Protein AF-0000000066668785 (afdb_homodimer)

Nearest PDB structures (foldseek):
  3flk-assembly2_C  TM=9.883E-01  e=1.008E-56  Pseudomonas putida
  2g4o-assembly1_A  TM=9.500E-01  e=1.835E-39  Mycobacterium tuberculosis
  1x0l-assembly1_A  TM=8.800E-01  e=9.257E-35  Thermus thermophilus
  5gri-assembly1_A  TM=8.982E-01  e=1.132E-30  Homo sapiens
  5grl-assembly1_A  TM=8.909E-01  e=5.988E-29  Homo sapiens

Foldseek 3Di:
DAEEFEEEEEQAFACSVVQQVLLVLQLCLLCVLQPYHYRYDYDHALYLVNCVVPVARDDPPNQVVQQVGQAYQYEFYDDCVRDNPCRSCVRPVLCCCAVLVLQWKKWWFFQFPLFDFPAPPDDGVLATAIETEGRNFFQPDPPWAWDPPPDPPIDTDGDGDDDLVSLLVSLLVLQVVLCPDPQLEEEEEAACVVVPPVRVVSVVSNVVNVVVRVPHHYYYDYLVVVLVCCRVRSSPHHYYYYYNVSSLVVSCSSNNRSQHLLQMKIKSDDPVSSGHIYIYRSDHSPNVCGPVQQRRNNRSNLSSLVVCVVVVNPVSSVLLVVLLSCLSNVDVQCHGVSRPHPHGSVSSSVSSSVSSNVVSVVVVVVVD/DAEEFEEEEEQAFACSVVQQVLLVLQLCLLCVLQVYHYRYDYDHALYLVNCVVPVARDDPPNQVVQQVGQAYQYEFYDDCVRDNPCRSCVRPVLCCCAVLVLQWKKWWFFQFPLFDFPAPPDDGVLATAIETEGRNFFQPDPPWAWDPPPDPPIDTDGDGDDDLVSLLVSLLVLQVVLCPDPQLEEEEEAACVVVPPVRVVSVVSNVVNVVVRVPHHYYYDYLVVVLVCLRVRSSPHHYYYYYNVSSLVVSCSSNNRSQHLLQMKIKSDDPVSSGHIYIYRSDHSPNVCGPVQQRRNNRSNLSSLVVCVVVVNPVSSVLLVVLLSCLSNVDVQCHGVSRPHPHGSVSSSVSSSVSSNVVSVVVVVVVD

InterPro domains:
  IPR011829 Tartrate dehydrogenase [TIGR02089] (4-355)
  IPR019818 Isocitrate/isopropylmalate dehydrogenase, conserved site [PS00470] (244-263)
  IPR024084 Isopropylmalate dehydrogenase-like domain [PF00180] (7-350)
  IPR024084 Isopropylmalate dehydrogenase-like domain [SM01329] (6-352)
  IPR050501 Isocitrate and isopropylmalate dehydrogenases [PTHR43275] (3-357)

Sequence (736 aa):
MGATHRIAVIPGDGIGKEVVPQGIRVLSAAAAAFDFTLDITEFDFASADYYTATGKMLPDGWFDQLSVFDALFFGAVGWPEVVPDHISLWGSLLQFRRHFDQYVSLRPVRLLPGISSPLAGRRPGDVDFYVVRENTEGEYSSVGGKIFEGTDRETVLQETVMTRTGVDRILKYAFELAQRRPKRHLTSATKSNGISISMPYWDERVADMAGSYPDVAVDKYHIDILTANFVLHPDWFDVVVASNLFGDILSDLGPACTGTIGIAPSGNINPERRFPSLFEPVHGSAPDIAGLGIANPIGQIWSGAMMLEHLGEDAAAAAVLAAVEAALVQDRSAMTPDMGGSGTTESFGALVCAQLEAATSMTAARRAMGATHRIAVIPGDGIGKEVVPQGIRVLSAAAAAFDFTLDITEFDFASADYYTATGKMLPDGWFDQLSVFDALFFGAVGWPEVVPDHISLWGSLLQFRRHFDQYVSLRPVRLLPGISSPLAGRRPGDVDFYVVRENTEGEYSSVGGKIFEGTDRETVLQETVMTRTGVDRILKYAFELAQRRPKRHLTSATKSNGISISMPYWDERVADMAGSYPDVAVDKYHIDILTANFVLHPDWFDVVVASNLFGDILSDLGPACTGTIGIAPSGNINPERRFPSLFEPVHGSAPDIAGLGIANPIGQIWSGAMMLEHLGEDAAAAAVLAAVEAALVQDRSAMTPDMGGSGTTESFGALVCAQLEAATSMTAARRA

Structure (mmCIF, N/CA/C/O backbone):
data_AF-0000000066668785-model_v1
#
loop_
_entity.id
_entity.type
_entity.pdbx_description
1 polymer 'D-malate dehydrogenase (decarboxylating)'
#
loop_
_atom_site.group_PDB
_atom_site.id
_atom_site.type_symbol
_atom_site.label_atom_id
_atom_site.label_alt_id
_atom_site.label_comp_id
_atom_site.label_asym_id
_atom_site.label_entity_id
_atom_site.label_seq_id
_atom_site.pdbx_PDB_ins_code
_atom_site.Cartn_x
_atom_site.Cartn_y
_atom_site.Cartn_z
_atom_site.occupancy
_atom_site.B_iso_or_equiv
_atom_site.auth_seq_id
_atom_site.auth_comp_id
_atom_site.auth_asym_id
_atom_site.auth_atom_id
_atom_site.pdbx_PDB_model_num
ATOM 1 N N . MET A 1 1 ? 1.927 41.344 24.578 1 62 1 MET A N 1
ATOM 2 C CA . MET A 1 1 ? 0.772 40.625 24.031 1 62 1 MET A CA 1
ATOM 3 C C . MET A 1 1 ? 1.207 39.594 23 1 62 1 MET A C 1
ATOM 5 O O . MET A 1 1 ? 2.012 39.906 22.109 1 62 1 MET A O 1
ATOM 9 N N . GLY A 1 2 ? 0.867 38.25 23.281 1 80.31 2 GLY A N 1
ATOM 10 C CA . GLY A 1 2 ? 1.446 37.188 22.453 1 80.31 2 GLY A CA 1
ATOM 11 C C . GLY A 1 2 ? 1.04 37.281 21 1 80.31 2 GLY A C 1
ATOM 12 O O . GLY A 1 2 ? 0.29 38.188 20.609 1 80.31 2 GLY A O 1
ATOM 13 N N . ALA A 1 3 ? 1.543 36.656 20.062 1 92.19 3 ALA A N 1
ATOM 14 C CA . ALA A 1 3 ? 1.305 36.656 18.625 1 92.19 3 ALA A CA 1
ATOM 15 C C . ALA A 1 3 ? -0.156 36.344 18.297 1 92.19 3 ALA A C 1
ATOM 17 O O . ALA A 1 3 ? -0.839 35.688 19.078 1 92.19 3 ALA A O 1
ATOM 18 N N . THR A 1 4 ? -0.692 37.031 17.312 1 97.62 4 THR A N 1
ATOM 19 C CA . THR A 1 4 ? -2.002 36.688 16.781 1 97.62 4 THR A CA 1
ATOM 20 C C . THR A 1 4 ? -1.861 35.906 15.477 1 97.62 4 THR A C 1
ATOM 22 O O . THR A 1 4 ? -1.185 36.344 14.547 1 97.62 4 THR A O 1
ATOM 25 N N . HIS A 1 5 ? -2.416 34.75 15.375 1 98.5 5 HIS A N 1
ATOM 26 C CA . HIS A 1 5 ? -2.404 33.906 14.188 1 98.5 5 HIS A CA 1
ATOM 27 C C . HIS A 1 5 ? -3.781 33.844 13.539 1 98.5 5 HIS A C 1
ATOM 29 O O . HIS A 1 5 ? -4.766 33.5 14.188 1 98.5 5 HIS A O 1
ATOM 35 N N . ARG A 1 6 ? -3.916 34.219 12.281 1 98.75 6 ARG A N 1
ATOM 36 C CA . ARG A 1 6 ? -5.164 34.125 11.531 1 98.75 6 ARG A CA 1
ATOM 37 C C . ARG A 1 6 ? -5.355 32.75 10.945 1 98.75 6 ARG A C 1
ATOM 39 O O . ARG A 1 6 ? -4.574 32.312 10.094 1 98.75 6 ARG A O 1
ATOM 46 N N . ILE A 1 7 ? -6.398 32.031 11.352 1 98.81 7 ILE A N 1
ATOM 47 C CA . ILE A 1 7 ? -6.613 30.656 10.953 1 98.81 7 ILE A CA 1
ATOM 48 C C . ILE A 1 7 ? -7.914 30.547 10.164 1 98.81 7 ILE A C 1
ATOM 50 O O . ILE A 1 7 ? -8.984 30.922 10.648 1 98.81 7 ILE A O 1
ATOM 54 N N . ALA A 1 8 ? -7.844 30.047 8.938 1 98.94 8 ALA A N 1
ATOM 55 C CA . ALA A 1 8 ? -9.031 29.656 8.188 1 98.94 8 ALA A CA 1
ATOM 56 C C . ALA A 1 8 ? -9.469 28.25 8.547 1 98.94 8 ALA A C 1
ATOM 58 O O . ALA A 1 8 ? -8.68 27.297 8.438 1 98.94 8 ALA A O 1
ATOM 59 N N . VAL A 1 9 ? -10.68 28.094 8.969 1 98.94 9 VAL A N 1
ATOM 60 C CA . VAL A 1 9 ? -11.203 26.797 9.375 1 98.94 9 VAL A CA 1
ATOM 61 C C . VAL A 1 9 ? -12.25 26.312 8.375 1 98.94 9 VAL A C 1
ATOM 63 O O . VAL A 1 9 ? -13.188 27.047 8.055 1 98.94 9 VAL A O 1
ATOM 66 N N . ILE A 1 10 ? -12.07 25.094 7.863 1 98.88 10 ILE A N 1
ATOM 67 C CA . ILE A 1 10 ? -12.992 24.484 6.918 1 98.88 10 ILE A CA 1
ATOM 68 C C . ILE A 1 10 ? -13.359 23.078 7.387 1 98.88 10 ILE A C 1
ATOM 70 O O . ILE A 1 10 ? -12.664 22.109 7.062 1 98.88 10 ILE A O 1
ATOM 74 N N . PRO A 1 11 ? -14.469 22.922 7.992 1 98.62 11 PRO A N 1
ATOM 75 C CA . PRO A 1 11 ? -14.836 21.609 8.516 1 98.62 11 PRO A CA 1
ATOM 76 C C . PRO A 1 11 ? -15.086 20.578 7.41 1 98.62 11 PRO A C 1
ATOM 78 O O . PRO A 1 11 ? -14.773 19.391 7.582 1 98.62 11 PRO A O 1
ATOM 81 N N . GLY A 1 12 ? -15.695 21.031 6.289 1 98.25 12 GLY A N 1
ATOM 82 C CA . GLY A 1 12 ? -15.93 20.172 5.141 1 98.25 12 GLY A CA 1
ATOM 83 C C . GLY A 1 12 ? -17.109 19.219 5.332 1 98.25 12 GLY A C 1
ATOM 84 O O . GLY A 1 12 ? -18.203 19.656 5.676 1 98.25 12 GLY A O 1
ATOM 85 N N . ASP A 1 13 ? -16.891 17.953 5.164 1 98.5 13 ASP A N 1
ATOM 86 C CA . ASP A 1 13 ? -17.969 16.969 5.09 1 98.5 13 ASP A CA 1
ATOM 87 C C . ASP A 1 13 ? -17.859 15.961 6.227 1 98.5 13 ASP A C 1
ATOM 89 O O . ASP A 1 13 ? -16.781 15.773 6.801 1 98.5 13 ASP A O 1
ATOM 93 N N . GLY A 1 14 ? -18.969 15.305 6.527 1 98.06 14 GLY A N 1
ATOM 94 C CA . GLY A 1 14 ? -19 14.133 7.391 1 98.06 14 GLY A CA 1
ATOM 95 C C . GLY A 1 14 ? -18.484 14.406 8.789 1 98.06 14 GLY A C 1
ATOM 96 O O . GLY A 1 14 ? -18.938 15.359 9.445 1 98.06 14 GLY A O 1
ATOM 97 N N . ILE A 1 15 ? -17.562 13.602 9.195 1 98.56 15 ILE A N 1
ATOM 98 C CA . ILE A 1 15 ? -17.094 13.688 10.57 1 98.56 15 ILE A CA 1
ATOM 99 C C . ILE A 1 15 ? -16.203 14.914 10.734 1 98.56 15 ILE A C 1
ATOM 101 O O . ILE A 1 15 ? -15.875 15.305 11.859 1 98.56 15 ILE A O 1
ATOM 105 N N . GLY A 1 16 ? -15.805 15.516 9.602 1 98.62 16 GLY A N 1
ATOM 106 C CA . GLY A 1 16 ? -15.117 16.797 9.727 1 98.62 16 GLY A CA 1
ATOM 107 C C . GLY A 1 16 ? -15.883 17.797 10.555 1 98.62 16 GLY A C 1
ATOM 108 O O . GLY A 1 16 ? -15.289 18.578 11.305 1 98.62 16 GLY A O 1
ATOM 109 N N . LYS A 1 17 ? -17.156 17.781 10.461 1 98.38 17 LYS A N 1
ATOM 110 C CA . LYS A 1 17 ? -18.031 18.703 11.188 1 98.38 17 LYS A CA 1
ATOM 111 C C . LYS A 1 17 ? -18.094 18.344 12.672 1 98.38 17 LYS A C 1
ATOM 113 O O . LYS A 1 17 ? -18.547 19.141 13.492 1 98.38 17 LYS A O 1
ATOM 118 N N . GLU A 1 18 ? -17.594 17.203 12.977 1 98.75 18 GLU A N 1
ATOM 119 C CA . GLU A 1 18 ? -17.609 16.734 14.367 1 98.75 18 GLU A CA 1
ATOM 120 C C . GLU A 1 18 ? -16.25 16.891 15.016 1 98.75 18 GLU A C 1
ATOM 122 O O . GLU A 1 18 ? -16.156 17.297 16.172 1 98.75 18 GLU A O 1
ATOM 127 N N . VAL A 1 19 ? -15.164 16.672 14.289 1 98.81 19 VAL A N 1
ATOM 128 C CA . VAL A 1 19 ? -13.836 16.625 14.898 1 98.81 19 VAL A CA 1
ATOM 129 C C . VAL A 1 19 ? -13.219 18.016 14.898 1 98.81 19 VAL A C 1
ATOM 131 O O . VAL A 1 19 ? -12.445 18.359 15.797 1 98.81 19 VAL A O 1
ATOM 134 N N . VAL A 1 20 ? -13.562 18.875 13.922 1 98.88 20 VAL A N 1
ATOM 135 C CA . VAL A 1 20 ? -12.969 20.203 13.82 1 98.88 20 VAL A CA 1
ATOM 136 C C . VAL A 1 20 ? -13.305 21.016 15.062 1 98.88 20 VAL A C 1
ATOM 138 O O . VAL A 1 20 ? -12.422 21.641 15.664 1 98.88 20 VAL A O 1
ATOM 141 N N . PRO A 1 21 ? -14.578 21 15.562 1 98.75 21 PRO A N 1
ATOM 142 C CA . PRO A 1 21 ? -14.883 21.75 16.781 1 98.75 21 PRO A CA 1
ATOM 143 C C . PRO A 1 21 ? -14.055 21.297 17.969 1 98.75 21 PRO A C 1
ATOM 145 O O . PRO A 1 21 ? -13.688 22.109 18.828 1 98.75 21 PRO A O 1
ATOM 148 N N . GLN A 1 22 ? -13.766 20 18.062 1 98.75 22 GLN A N 1
ATOM 149 C CA . GLN A 1 22 ? -12.93 19.5 19.141 1 98.75 22 GLN A CA 1
ATOM 150 C C . GLN A 1 22 ? -11.492 19.984 19 1 98.75 22 GLN A C 1
ATOM 152 O O . GLN A 1 22 ? -10.836 20.312 19.984 1 98.75 22 GLN A O 1
ATOM 157 N N . GLY A 1 23 ? -11 19.969 17.75 1 98.81 23 GLY A N 1
ATOM 158 C CA . GLY A 1 23 ? -9.695 20.562 17.5 1 98.81 23 GLY A CA 1
ATOM 159 C C . GLY A 1 23 ? -9.602 22.016 17.906 1 98.81 23 GLY A C 1
ATOM 160 O O . GLY A 1 23 ? -8.633 22.422 18.547 1 98.81 23 GLY A O 1
ATOM 161 N N . ILE A 1 24 ? -10.609 22.797 17.578 1 98.75 24 ILE A N 1
ATOM 162 C CA . ILE A 1 24 ? -10.648 24.234 17.891 1 98.75 24 ILE A CA 1
ATOM 163 C C . ILE A 1 24 ? -10.711 24.438 19.406 1 98.75 24 ILE A C 1
ATOM 165 O O . ILE A 1 24 ? -10.062 25.328 19.938 1 98.75 24 ILE A O 1
ATOM 169 N N . ARG A 1 25 ? -11.516 23.594 20.078 1 98.31 25 ARG A N 1
ATOM 170 C CA . ARG A 1 25 ? -11.633 23.656 21.531 1 98.31 25 ARG A CA 1
ATOM 171 C C . ARG A 1 25 ? -10.266 23.531 22.188 1 98.31 25 ARG A C 1
ATOM 173 O O . ARG A 1 25 ? -9.898 24.344 23.047 1 98.31 25 ARG A O 1
ATOM 180 N N . VAL A 1 26 ? -9.547 22.547 21.797 1 98.69 26 VAL A N 1
ATOM 181 C CA . VAL A 1 26 ? -8.234 22.281 22.375 1 98.69 26 VAL A CA 1
ATOM 182 C C . VAL A 1 26 ? -7.258 23.375 22 1 98.69 26 VAL A C 1
ATOM 184 O O . VAL A 1 26 ? -6.457 23.828 22.828 1 98.69 26 VAL A O 1
ATOM 187 N N . LEU A 1 27 ? -7.293 23.828 20.719 1 98.62 27 LEU A N 1
ATOM 188 C CA . LEU A 1 27 ? -6.422 24.906 20.25 1 98.62 27 LEU A CA 1
ATOM 189 C C . LEU A 1 27 ? -6.676 26.188 21.016 1 98.62 27 LEU A C 1
ATOM 191 O O . LEU A 1 27 ? -5.734 26.922 21.328 1 98.62 27 LEU A O 1
ATOM 195 N N . SER A 1 28 ? -7.926 26.469 21.281 1 97.94 28 SER A N 1
ATOM 196 C CA . SER A 1 28 ? -8.281 27.672 22.031 1 97.94 28 SER A CA 1
ATOM 197 C C . SER A 1 28 ? -7.758 27.594 23.469 1 97.94 28 SER A C 1
ATOM 199 O O . SER A 1 28 ? -7.262 28.594 24 1 97.94 28 SER A O 1
ATOM 201 N N . ALA A 1 29 ? -7.898 26.438 24.047 1 97.94 29 ALA A N 1
ATOM 202 C CA . ALA A 1 29 ? -7.348 26.25 25.391 1 97.94 29 ALA A CA 1
ATOM 203 C C . ALA A 1 29 ? -5.836 26.453 25.406 1 97.94 29 ALA A C 1
ATOM 205 O O . ALA A 1 29 ? -5.289 27.047 26.328 1 97.94 29 ALA A O 1
ATOM 206 N N . ALA A 1 30 ? -5.184 25.938 24.391 1 98.31 30 ALA A N 1
ATOM 207 C CA . ALA A 1 30 ? -3.74 26.109 24.266 1 98.31 30 ALA A CA 1
ATOM 208 C C . ALA A 1 30 ? -3.373 27.578 24.109 1 98.31 30 ALA A C 1
ATOM 210 O O . ALA A 1 30 ? -2.406 28.062 24.719 1 98.31 30 ALA A O 1
ATOM 211 N N . ALA A 1 31 ? -4.121 28.297 23.266 1 97.88 31 ALA A N 1
ATOM 212 C CA . ALA A 1 31 ? -3.863 29.719 23.047 1 97.88 31 ALA A CA 1
ATOM 213 C C . ALA A 1 31 ? -3.969 30.5 24.344 1 97.88 31 ALA A C 1
ATOM 215 O O . ALA A 1 31 ? -3.152 31.391 24.609 1 97.88 31 ALA A O 1
ATOM 216 N N . ALA A 1 32 ? -4.934 30.188 25.141 1 95.75 32 ALA A N 1
ATOM 217 C CA . ALA A 1 32 ? -5.141 30.859 26.422 1 95.75 32 ALA A CA 1
ATOM 218 C C . ALA A 1 32 ? -3.992 30.578 27.391 1 95.75 32 ALA A C 1
ATOM 220 O O . ALA A 1 32 ? -3.537 31.469 28.094 1 95.75 32 ALA A O 1
ATOM 221 N N . ALA A 1 33 ? -3.525 29.406 27.359 1 96.25 33 ALA A N 1
ATOM 222 C CA . ALA A 1 33 ? -2.518 28.969 28.328 1 96.25 33 ALA A CA 1
ATOM 223 C C . ALA A 1 33 ? -1.14 29.516 27.969 1 96.25 33 ALA A C 1
ATOM 225 O O . ALA A 1 33 ? -0.321 29.781 28.844 1 96.25 33 ALA A O 1
ATOM 226 N N . PHE A 1 34 ? -0.887 29.703 26.75 1 96.31 34 PHE A N 1
ATOM 227 C CA . PHE A 1 34 ? 0.463 30.047 26.328 1 96.31 34 PHE A CA 1
ATOM 228 C C . PHE A 1 34 ? 0.503 31.469 25.766 1 96.31 34 PHE A C 1
ATOM 230 O O . PHE A 1 34 ? 1.5 31.891 25.172 1 96.31 34 PHE A O 1
ATOM 237 N N . ASP A 1 35 ? -0.411 32.219 25.938 1 92.06 35 ASP A N 1
ATOM 238 C CA . ASP A 1 35 ? -0.501 33.656 25.719 1 92.06 35 ASP A CA 1
ATOM 239 C C . ASP A 1 35 ? -0.312 34.031 24.25 1 92.06 35 ASP A C 1
ATOM 241 O O . ASP A 1 35 ? 0.543 34.844 23.906 1 92.06 35 ASP A O 1
ATOM 245 N N . PHE A 1 36 ? -0.996 33.438 23.297 1 97 36 PHE A N 1
ATOM 246 C CA . PHE A 1 36 ? -1.188 33.844 21.922 1 97 36 PHE A CA 1
ATOM 247 C C . PHE A 1 36 ? -2.664 33.812 21.547 1 97 36 PHE A C 1
ATOM 249 O O . PHE A 1 36 ? -3.5 33.375 22.328 1 97 36 PHE A O 1
ATOM 256 N N . THR A 1 37 ? -2.982 34.438 20.469 1 97.62 37 THR A N 1
ATOM 257 C CA . THR A 1 37 ? -4.375 34.531 20.062 1 97.62 37 THR A CA 1
ATOM 258 C C . THR A 1 37 ? -4.598 33.844 18.719 1 97.62 37 THR A C 1
ATOM 260 O O . THR A 1 37 ? -3.768 33.969 17.812 1 97.62 37 THR A O 1
ATOM 263 N N . LEU A 1 38 ? -5.641 33.094 18.594 1 98.25 38 LEU A N 1
ATOM 264 C CA . LEU A 1 38 ? -6.109 32.531 17.328 1 98.25 38 LEU A CA 1
ATOM 265 C C . LEU A 1 38 ? -7.305 33.312 16.797 1 98.25 38 LEU A C 1
ATOM 267 O O . LEU A 1 38 ? -8.359 33.344 17.438 1 98.25 38 LEU A O 1
ATOM 271 N N . ASP A 1 39 ? -7.098 34 15.766 1 98.56 39 ASP A N 1
ATOM 272 C CA . ASP A 1 39 ? -8.18 34.656 15.039 1 98.56 39 ASP A CA 1
ATOM 273 C C . ASP A 1 39 ? -8.789 33.719 13.992 1 98.56 39 ASP A C 1
ATOM 275 O O . ASP A 1 39 ? -8.281 33.625 12.867 1 98.56 39 ASP A O 1
ATOM 279 N N . ILE A 1 40 ? -9.914 33.125 14.32 1 98.56 40 ILE A N 1
ATOM 280 C CA . ILE A 1 40 ? -10.469 32.031 13.555 1 98.56 40 ILE A CA 1
ATOM 281 C C . ILE A 1 40 ? -11.594 32.531 12.656 1 98.56 40 ILE A C 1
ATOM 283 O O . ILE A 1 40 ? -12.484 33.281 13.109 1 98.56 40 ILE A O 1
ATOM 287 N N . THR A 1 41 ? -11.531 32.219 11.422 1 98.75 41 THR A N 1
ATOM 288 C CA . THR A 1 41 ? -12.617 32.438 10.477 1 98.75 41 THR A CA 1
ATOM 289 C C . THR A 1 41 ? -13.062 31.094 9.859 1 98.75 41 THR A C 1
ATOM 291 O O . THR A 1 41 ? -12.242 30.359 9.297 1 98.75 41 THR A O 1
ATOM 294 N N . GLU A 1 42 ? -14.305 30.812 9.953 1 98.62 42 GLU A N 1
ATOM 295 C CA . GLU A 1 42 ? -14.828 29.562 9.414 1 98.62 42 GLU A CA 1
ATOM 296 C C . GLU A 1 42 ? -15.414 29.766 8.016 1 98.62 42 GLU A C 1
ATOM 298 O O . GLU A 1 42 ? -16.078 30.766 7.75 1 98.62 42 GLU A O 1
ATOM 303 N N . PHE A 1 43 ? -15.172 28.828 7.16 1 98.69 43 PHE A N 1
ATOM 304 C CA . PHE A 1 43 ? -15.703 28.812 5.801 1 98.69 43 PHE A CA 1
ATOM 305 C C . PHE A 1 43 ? -16.531 27.562 5.562 1 98.69 43 PHE A C 1
ATOM 307 O O . PHE A 1 43 ? -16.281 26.516 6.16 1 98.69 43 PHE A O 1
ATOM 314 N N . ASP A 1 44 ? -17.5 27.609 4.625 1 97.56 44 ASP A N 1
ATOM 315 C CA . ASP A 1 44 ? -18.453 26.516 4.434 1 97.56 44 ASP A CA 1
ATOM 316 C C . ASP A 1 44 ? -18.281 25.875 3.055 1 97.56 44 ASP A C 1
ATOM 318 O O . ASP A 1 44 ? -19.078 25.016 2.662 1 97.56 44 ASP A O 1
ATOM 322 N N . PHE A 1 45 ? -17.281 26.344 2.328 1 98.25 45 PHE A N 1
ATOM 323 C CA . PHE A 1 45 ? -17.062 25.719 1.031 1 98.25 45 PHE A CA 1
ATOM 324 C C . PHE A 1 45 ? -16.172 24.484 1.173 1 98.25 45 PHE A C 1
ATOM 326 O O . PHE A 1 45 ? -15.969 24 2.283 1 98.25 45 PHE A O 1
ATOM 333 N N . ALA A 1 46 ? -15.75 23.812 0.04 1 98.19 46 ALA A N 1
ATOM 334 C CA . ALA A 1 46 ? -15.039 22.531 0.031 1 98.19 46 ALA A CA 1
ATOM 335 C C . ALA A 1 46 ? -15.859 21.438 0.721 1 98.19 46 ALA A C 1
ATOM 337 O O . ALA A 1 46 ? -15.359 20.734 1.595 1 98.19 46 ALA A O 1
ATOM 338 N N . SER A 1 47 ? -17.125 21.391 0.331 1 98.38 47 SER A N 1
ATOM 339 C CA . SER A 1 47 ? -18.078 20.453 0.928 1 98.38 47 SER A CA 1
ATOM 340 C C . SER A 1 47 ? -19.172 20.078 -0.06 1 98.38 47 SER A C 1
ATOM 342 O O . SER A 1 47 ? -19.406 20.781 -1.041 1 98.38 47 SER A O 1
ATOM 344 N N . ALA A 1 48 ? -19.781 18.984 0.205 1 98 48 ALA A N 1
ATOM 345 C CA . ALA A 1 48 ? -20.906 18.531 -0.616 1 98 48 ALA A CA 1
ATOM 346 C C . ALA A 1 48 ? -22.047 19.531 -0.581 1 98 48 ALA A C 1
ATOM 348 O O . ALA A 1 48 ? -22.734 19.75 -1.588 1 98 48 ALA A O 1
ATOM 349 N N . ASP A 1 49 ? -22.297 20.109 0.592 1 97.81 49 ASP A N 1
ATOM 350 C CA . ASP A 1 49 ? -23.359 21.109 0.721 1 97.81 49 ASP A CA 1
ATOM 351 C C . ASP A 1 49 ? -23.094 22.297 -0.197 1 97.81 49 ASP A C 1
ATOM 353 O O . ASP A 1 49 ? -24.016 22.766 -0.888 1 97.81 49 ASP A O 1
ATOM 357 N N . TYR A 1 50 ? -21.906 22.828 -0.163 1 98.5 50 TYR A N 1
ATOM 358 C CA . TYR A 1 50 ? -21.562 23.953 -1.011 1 98.5 50 TYR A CA 1
ATOM 359 C C . TYR A 1 50 ? -21.688 23.594 -2.486 1 98.5 50 TYR A C 1
ATOM 361 O O . TYR A 1 50 ? -22.203 24.391 -3.283 1 98.5 50 TYR A O 1
ATOM 369 N N . TYR A 1 51 ? -21.156 22.438 -2.859 1 98.44 51 TYR A N 1
ATOM 370 C CA . TYR A 1 51 ? -21.266 21.953 -4.23 1 98.44 51 TYR A CA 1
ATOM 371 C C . TYR A 1 51 ? -22.734 21.859 -4.664 1 98.44 51 TYR A C 1
ATOM 373 O O . TYR A 1 51 ? -23.078 22.234 -5.785 1 98.44 51 TYR A O 1
ATOM 381 N N . THR A 1 52 ? -23.562 21.25 -3.814 1 98.25 52 THR A N 1
ATOM 382 C CA . THR A 1 52 ? -24.969 21.094 -4.113 1 98.25 52 THR A CA 1
ATOM 383 C C . THR A 1 52 ? -25.609 22.469 -4.367 1 98.25 52 THR A C 1
ATOM 385 O O . THR A 1 52 ? -26.438 22.609 -5.27 1 98.25 52 THR A O 1
ATOM 388 N N . ALA A 1 53 ? -25.219 23.391 -3.645 1 98.31 53 ALA A N 1
ATOM 389 C CA . ALA A 1 53 ? -25.828 24.719 -3.715 1 98.31 53 ALA A CA 1
ATOM 390 C C . ALA A 1 53 ? -25.297 25.5 -4.914 1 98.31 53 ALA A C 1
ATOM 392 O O . ALA A 1 53 ? -26.016 26.312 -5.504 1 98.31 53 ALA A O 1
ATOM 393 N N . THR A 1 54 ? -24.047 25.312 -5.344 1 98.19 54 THR A N 1
ATOM 394 C CA . THR A 1 54 ? -23.422 26.266 -6.254 1 98.19 54 THR A CA 1
ATOM 395 C C . THR A 1 54 ? -22.922 25.562 -7.512 1 98.19 54 THR A C 1
ATOM 397 O O . THR A 1 54 ? -22.609 26.219 -8.516 1 98.19 54 THR A O 1
ATOM 400 N N . GLY A 1 55 ? -22.734 24.219 -7.422 1 97.5 55 GLY A N 1
ATOM 401 C CA . GLY A 1 55 ? -22.188 23.453 -8.531 1 97.5 55 GLY A CA 1
ATOM 402 C C . GLY A 1 55 ? -20.672 23.391 -8.531 1 97.5 55 GLY A C 1
ATOM 403 O O . GLY A 1 55 ? -20.078 22.766 -9.406 1 97.5 55 GLY A O 1
ATOM 404 N N . LYS A 1 56 ? -20.078 24.078 -7.496 1 98 56 LYS A N 1
ATOM 405 C CA . LYS A 1 56 ? -18.625 24.078 -7.348 1 98 56 LYS A CA 1
ATOM 406 C C . LYS A 1 56 ? -18.219 23.734 -5.918 1 98 56 LYS A C 1
ATOM 408 O O . LYS A 1 56 ? -19 23.906 -4.984 1 98 56 LYS A O 1
ATOM 413 N N . MET A 1 57 ? -16.953 23.281 -5.805 1 98.44 57 MET A N 1
ATOM 414 C CA . MET A 1 57 ? -16.469 22.969 -4.465 1 98.44 57 MET A CA 1
ATOM 415 C C . MET A 1 57 ? -15.945 24.219 -3.773 1 98.44 57 MET A C 1
ATOM 417 O O . MET A 1 57 ? -15.859 24.266 -2.545 1 98.44 57 MET A O 1
ATOM 421 N N . LEU A 1 58 ? -15.5 25.141 -4.598 1 98.75 58 LEU A N 1
ATOM 422 C CA . LEU A 1 58 ? -14.891 26.359 -4.07 1 98.75 58 LEU A CA 1
ATOM 423 C C . LEU A 1 58 ? -15.477 27.594 -4.746 1 98.75 58 LEU A C 1
ATOM 425 O O . LEU A 1 58 ? -15.836 27.547 -5.926 1 98.75 58 LEU A O 1
ATOM 429 N N . PRO A 1 59 ? -15.594 28.672 -4.039 1 98.5 59 PRO A N 1
ATOM 430 C CA . PRO A 1 59 ? -16.031 29.922 -4.68 1 98.5 59 PRO A CA 1
ATOM 431 C C . PRO A 1 59 ? -14.961 30.516 -5.59 1 98.5 59 PRO A C 1
ATOM 433 O O . PRO A 1 59 ? -13.781 30.188 -5.465 1 98.5 59 PRO A O 1
ATOM 436 N N . ASP A 1 60 ? -15.461 31.391 -6.41 1 97.38 60 ASP A N 1
ATOM 437 C CA . ASP A 1 60 ? -14.492 32.188 -7.164 1 97.38 60 ASP A CA 1
ATOM 438 C C . ASP A 1 60 ? -13.641 33.062 -6.234 1 97.38 60 ASP A C 1
ATOM 440 O O . ASP A 1 60 ? -14.133 33.594 -5.242 1 97.38 60 ASP A O 1
ATOM 444 N N . GLY A 1 61 ? -12.391 33.125 -6.383 1 98 61 GLY A N 1
ATOM 445 C CA . GLY A 1 61 ? -11.492 33.969 -5.605 1 98 61 GLY A CA 1
ATOM 446 C C . GLY A 1 61 ? -11.031 33.312 -4.32 1 98 61 GLY A C 1
ATOM 447 O O . GLY A 1 61 ? -10.406 33.969 -3.477 1 98 61 GLY A O 1
ATOM 448 N N . TRP A 1 62 ? -11.406 32.062 -4.168 1 98.62 62 TRP A N 1
ATOM 449 C CA . TRP A 1 62 ? -11.055 31.344 -2.947 1 98.62 62 TRP A CA 1
ATOM 450 C C . TRP A 1 62 ? -9.578 31.5 -2.627 1 98.62 62 TRP A C 1
ATOM 452 O O . TRP A 1 62 ? -9.195 31.578 -1.456 1 98.62 62 TRP A O 1
ATOM 462 N N . PHE A 1 63 ? -8.75 31.562 -3.652 1 98.56 63 PHE A N 1
ATOM 463 C CA . PHE A 1 63 ? -7.305 31.641 -3.467 1 98.56 63 PHE A CA 1
ATOM 464 C C . PHE A 1 63 ? -6.922 32.906 -2.73 1 98.56 63 PHE A C 1
ATOM 466 O O . PHE A 1 63 ? -6.188 32.875 -1.741 1 98.56 63 PHE A O 1
ATOM 473 N N . ASP A 1 64 ? -7.41 34 -3.195 1 98.31 64 ASP A N 1
ATOM 474 C CA . ASP A 1 64 ? -7.125 35.312 -2.568 1 98.31 64 ASP A CA 1
ATOM 475 C C . ASP A 1 64 ? -7.711 35.375 -1.159 1 98.31 64 ASP A C 1
ATOM 477 O O . ASP A 1 64 ? -7.098 35.938 -0.251 1 98.31 64 ASP A O 1
ATOM 481 N N . GLN A 1 65 ? -8.867 34.812 -1.072 1 98.38 65 GLN A N 1
ATOM 482 C CA . GLN A 1 65 ? -9.562 34.812 0.211 1 98.38 65 GLN A CA 1
ATOM 483 C C . GLN A 1 65 ? -8.758 34.062 1.272 1 98.38 65 GLN A C 1
ATOM 485 O O . GLN A 1 65 ? -8.664 34.531 2.418 1 98.38 65 GLN A O 1
ATOM 490 N N . LEU A 1 66 ? -8.203 32.938 0.905 1 98.75 66 LEU A N 1
ATOM 491 C CA . LEU A 1 66 ? -7.543 32.094 1.88 1 98.75 66 LEU A CA 1
ATOM 492 C C . LEU A 1 66 ? -6.066 32.438 2.008 1 98.75 66 LEU A C 1
ATOM 494 O O . LEU A 1 66 ? -5.426 32.125 3.01 1 98.75 66 LEU A O 1
ATOM 498 N N . SER A 1 67 ? -5.492 33.156 1.019 1 98.44 67 SER A N 1
ATOM 499 C CA . SER A 1 67 ? -4.059 33.438 0.97 1 98.44 67 SER A CA 1
ATOM 500 C C . SER A 1 67 ? -3.639 34.375 2.092 1 98.44 67 SER A C 1
ATOM 502 O O . SER A 1 67 ? -2.451 34.469 2.404 1 98.44 67 SER A O 1
ATOM 504 N N . VAL A 1 68 ? -4.566 35.062 2.727 1 98.19 68 VAL A N 1
ATOM 505 C CA . VAL A 1 68 ? -4.238 36.094 3.713 1 98.19 68 VAL A CA 1
ATOM 506 C C . VAL A 1 68 ? -4.141 35.469 5.102 1 98.19 68 VAL A C 1
ATOM 508 O O . VAL A 1 68 ? -3.762 36.125 6.066 1 98.19 68 VAL A O 1
ATOM 511 N N . PHE A 1 69 ? -4.434 34.156 5.227 1 98.75 69 PHE A N 1
ATOM 512 C CA . PHE A 1 69 ? -4.387 33.5 6.52 1 98.75 69 PHE A CA 1
ATOM 513 C C . PHE A 1 69 ? -3.008 32.906 6.773 1 98.75 69 PHE A C 1
ATOM 515 O O . PHE A 1 69 ? -2.236 32.688 5.836 1 98.75 69 PHE A O 1
ATOM 522 N N . ASP A 1 70 ? -2.703 32.656 8.039 1 98.62 70 ASP A N 1
ATOM 523 C CA . ASP A 1 70 ? -1.422 32.094 8.422 1 98.62 70 ASP A CA 1
ATOM 524 C C . ASP A 1 70 ? -1.436 30.562 8.25 1 98.62 70 ASP A C 1
ATOM 526 O O . ASP A 1 70 ? -0.392 29.953 8.008 1 98.62 70 ASP A O 1
ATOM 530 N N . ALA A 1 71 ? -2.617 29.953 8.375 1 98.81 71 ALA A N 1
ATOM 531 C CA . ALA A 1 71 ? -2.773 28.516 8.203 1 98.81 71 ALA A CA 1
ATOM 532 C C . ALA A 1 71 ? -4.23 28.156 7.941 1 98.81 71 ALA A C 1
ATOM 534 O O . ALA A 1 71 ? -5.141 28.922 8.258 1 98.81 71 ALA A O 1
ATOM 535 N N . LEU A 1 72 ? -4.391 27.016 7.32 1 98.94 72 LEU A N 1
ATOM 536 C CA . LEU A 1 72 ? -5.707 26.422 7.121 1 98.94 72 LEU A CA 1
ATOM 537 C C . LEU A 1 72 ? -5.895 25.203 8.016 1 98.94 72 LEU A C 1
ATOM 539 O O . LEU A 1 72 ? -5 24.359 8.125 1 98.94 72 LEU A O 1
ATOM 543 N N . PHE A 1 73 ? -6.992 25.141 8.727 1 98.94 73 PHE A N 1
ATOM 544 C CA . PHE A 1 73 ? -7.402 24.016 9.562 1 98.94 73 PHE A CA 1
ATOM 545 C C . PHE A 1 73 ? -8.617 23.312 8.961 1 98.94 73 PHE A C 1
ATOM 547 O O . PHE A 1 73 ? -9.719 23.859 8.969 1 98.94 73 PHE A O 1
ATOM 554 N N . PHE A 1 74 ? -8.391 22.109 8.414 1 98.88 74 PHE A N 1
ATOM 555 C CA . PHE A 1 74 ? -9.344 21.438 7.535 1 98.88 74 PHE A CA 1
ATOM 556 C C . PHE A 1 74 ? -9.836 20.141 8.156 1 98.88 74 PHE A C 1
ATOM 558 O O . PHE A 1 74 ? -9.078 19.438 8.82 1 98.88 74 PHE A O 1
ATOM 565 N N . GLY A 1 75 ? -11.133 19.812 8.016 1 98.62 75 GLY A N 1
ATOM 566 C CA . GLY A 1 75 ? -11.695 18.562 8.516 1 98.62 75 GLY A CA 1
ATOM 567 C C . GLY A 1 75 ? -11.562 17.422 7.531 1 98.62 75 GLY A C 1
ATOM 568 O O . GLY A 1 75 ? -10.562 16.703 7.535 1 98.62 75 GLY A O 1
ATOM 569 N N . ALA A 1 76 ? -12.555 17.281 6.688 1 97.75 76 ALA A N 1
ATOM 570 C CA . ALA A 1 76 ? -12.555 16.234 5.664 1 97.75 76 ALA A CA 1
ATOM 571 C C . ALA A 1 76 ? -13.469 16.625 4.5 1 97.75 76 ALA A C 1
ATOM 573 O O . ALA A 1 76 ? -14.359 17.453 4.648 1 97.75 76 ALA A O 1
ATOM 574 N N . VAL A 1 77 ? -13.234 16 3.396 1 97.25 77 VAL A N 1
ATOM 575 C CA . VAL A 1 77 ? -14.094 16.25 2.242 1 97.25 77 VAL A CA 1
ATOM 576 C C . VAL A 1 77 ? -14.453 14.922 1.575 1 97.25 77 VAL A C 1
ATOM 578 O O . VAL A 1 77 ? -13.625 14.008 1.51 1 97.25 77 VAL A O 1
ATOM 581 N N . GLY A 1 78 ? -15.609 14.828 1.134 1 95.56 78 GLY A N 1
ATOM 582 C CA . GLY A 1 78 ? -16.094 13.68 0.39 1 95.56 78 GLY A CA 1
ATOM 583 C C . GLY A 1 78 ? -17.453 13.195 0.864 1 95.56 78 GLY A C 1
ATOM 584 O O . GLY A 1 78 ? -17.656 13 2.062 1 95.56 78 GLY A O 1
ATOM 585 N N . TRP A 1 79 ? -18.312 13.109 0.054 1 96.12 79 TRP A N 1
ATOM 586 C CA . TRP A 1 79 ? -19.641 12.539 0.232 1 96.12 79 TRP A CA 1
ATOM 587 C C . TRP A 1 79 ? -20.141 11.906 -1.064 1 96.12 79 TRP A C 1
ATOM 589 O O . TRP A 1 79 ? -20.984 12.484 -1.754 1 96.12 79 TRP A O 1
ATOM 599 N N . PRO A 1 80 ? -19.688 10.695 -1.3 1 92.5 80 PRO A N 1
ATOM 600 C CA . PRO A 1 80 ? -19.812 10.094 -2.629 1 92.5 80 PRO A CA 1
ATOM 601 C C . PRO A 1 80 ? -21.266 10.031 -3.107 1 92.5 80 PRO A C 1
ATOM 603 O O . PRO A 1 80 ? -21.531 10.094 -4.312 1 92.5 80 PRO A O 1
ATOM 606 N N . GLU A 1 81 ? -22.219 9.938 -2.246 1 94 81 GLU A N 1
ATOM 607 C CA . GLU A 1 81 ? -23.641 9.867 -2.623 1 94 81 GLU A CA 1
ATOM 608 C C . GLU A 1 81 ? -24.109 11.188 -3.232 1 94 81 GLU A C 1
ATOM 610 O O . GLU A 1 81 ? -25.125 11.227 -3.916 1 94 81 GLU A O 1
ATOM 615 N N . VAL A 1 82 ? -23.328 12.234 -2.936 1 95.5 82 VAL A N 1
ATOM 616 C CA . VAL A 1 82 ? -23.766 13.562 -3.369 1 95.5 82 VAL A CA 1
ATOM 617 C C . VAL A 1 82 ? -22.828 14.07 -4.465 1 95.5 82 VAL A C 1
ATOM 619 O O . VAL A 1 82 ? -23.281 14.641 -5.461 1 95.5 82 VAL A O 1
ATOM 622 N N . VAL A 1 83 ? -21.578 13.93 -4.27 1 95.62 83 VAL A N 1
ATOM 623 C CA . VAL A 1 83 ? -20.547 14.398 -5.191 1 95.62 83 VAL A CA 1
ATOM 624 C C . VAL A 1 83 ? -19.547 13.266 -5.469 1 95.62 83 VAL A C 1
ATOM 626 O O . VAL A 1 83 ? -18.984 12.688 -4.543 1 95.62 83 VAL A O 1
ATOM 629 N N . PRO A 1 84 ? -19.312 13.008 -6.793 1 93.25 84 PRO A N 1
ATOM 630 C CA . PRO A 1 84 ? -18.297 11.992 -7.078 1 93.25 84 PRO A CA 1
ATOM 631 C C . PRO A 1 84 ? -16.938 12.328 -6.457 1 93.25 84 PRO A C 1
ATOM 633 O O . PRO A 1 84 ? -16.531 13.492 -6.441 1 93.25 84 PRO A O 1
ATOM 636 N N . ASP A 1 85 ? -16.25 11.336 -6.059 1 92.25 85 ASP A N 1
ATOM 637 C CA . ASP A 1 85 ? -15.023 11.484 -5.273 1 92.25 85 ASP A CA 1
ATOM 638 C C . ASP A 1 85 ? -13.984 12.312 -6.027 1 92.25 85 ASP A C 1
ATOM 640 O O . ASP A 1 85 ? -13.289 13.141 -5.434 1 92.25 85 ASP A O 1
ATOM 644 N N . HIS A 1 86 ? -13.852 12.016 -7.309 1 93.38 86 HIS A N 1
ATOM 645 C CA . HIS A 1 86 ? -12.82 12.727 -8.055 1 93.38 86 HIS A CA 1
ATOM 646 C C . HIS A 1 86 ? -13.164 14.203 -8.211 1 93.38 86 HIS A C 1
ATOM 648 O O . HIS A 1 86 ? -12.266 15.047 -8.305 1 93.38 86 HIS A O 1
ATOM 654 N N . ILE A 1 87 ? -14.477 14.578 -8.156 1 94.62 87 ILE A N 1
ATOM 655 C CA . ILE A 1 87 ? -14.906 15.969 -8.25 1 94.62 87 ILE A CA 1
ATOM 656 C C . ILE A 1 87 ? -14.625 16.688 -6.926 1 94.62 87 ILE A C 1
ATOM 658 O O . ILE A 1 87 ? -14.07 17.781 -6.91 1 94.62 87 ILE A O 1
ATOM 662 N N . SER A 1 88 ? -15 16.062 -5.832 1 95.94 88 SER A N 1
ATOM 663 C CA . SER A 1 88 ? -14.844 16.688 -4.523 1 95.94 88 SER A CA 1
ATOM 664 C C . SER A 1 88 ? -13.367 16.906 -4.199 1 95.94 88 SER A C 1
ATOM 666 O O . SER A 1 88 ? -12.992 17.984 -3.723 1 95.94 88 SER A O 1
ATOM 668 N N . LEU A 1 89 ? -12.539 15.914 -4.504 1 96.19 89 LEU A N 1
ATOM 669 C CA . LEU A 1 89 ? -11.125 16.016 -4.168 1 96.19 89 LEU A CA 1
ATOM 670 C C . LEU A 1 89 ? -10.406 16.969 -5.121 1 96.19 89 LEU A C 1
ATOM 672 O O . LEU A 1 89 ? -9.711 17.891 -4.684 1 96.19 89 LEU A O 1
ATOM 676 N N . TRP A 1 90 ? -10.594 16.828 -6.398 1 96.94 90 TRP A N 1
ATOM 677 C CA . TRP A 1 90 ? -9.906 17.656 -7.395 1 96.94 90 TRP A CA 1
ATOM 678 C C . TRP A 1 90 ? -10.422 19.078 -7.375 1 96.94 90 TRP A C 1
ATOM 680 O O . TRP A 1 90 ? -9.695 20.016 -7.738 1 96.94 90 TRP A O 1
ATOM 690 N N . GLY A 1 91 ? -11.594 19.25 -6.938 1 97.56 91 GLY A N 1
ATOM 691 C CA . GLY A 1 91 ? -12.219 20.578 -6.91 1 97.56 91 GLY A CA 1
ATOM 692 C C . GLY A 1 91 ? -11.938 21.344 -5.629 1 97.56 91 GLY A C 1
ATOM 693 O O . GLY A 1 91 ? -12.297 22.516 -5.512 1 97.56 91 GLY A O 1
ATOM 694 N N . SER A 1 92 ? -11.266 20.719 -4.641 1 97.81 92 SER A N 1
ATOM 695 C CA . SER A 1 92 ? -11.016 21.391 -3.369 1 97.81 92 SER A CA 1
ATOM 696 C C . SER A 1 92 ? -9.586 21.141 -2.887 1 97.81 92 SER A C 1
ATOM 698 O O . SER A 1 92 ? -8.664 21.859 -3.293 1 97.81 92 SER A O 1
ATOM 700 N N . LEU A 1 93 ? -9.32 20 -2.225 1 97.81 93 LEU A N 1
ATOM 701 C CA . LEU A 1 93 ? -8.055 19.75 -1.537 1 97.81 93 LEU A CA 1
ATOM 702 C C . LEU A 1 93 ? -6.887 19.797 -2.514 1 97.81 93 LEU A C 1
ATOM 704 O O . LEU A 1 93 ? -5.828 20.344 -2.189 1 97.81 93 LEU A O 1
ATOM 708 N N . LEU A 1 94 ? -7.09 19.172 -3.682 1 97.81 94 LEU A N 1
ATOM 709 C CA . LEU A 1 94 ? -5.984 19.188 -4.633 1 97.81 94 LEU A CA 1
ATOM 710 C C . LEU A 1 94 ? -5.719 20.594 -5.145 1 97.81 94 LEU A C 1
ATOM 712 O O . LEU A 1 94 ? -4.578 20.938 -5.469 1 97.81 94 LEU A O 1
ATOM 716 N N . GLN A 1 95 ? -6.785 21.422 -5.188 1 98.06 95 GLN A N 1
ATOM 717 C CA . GLN A 1 95 ? -6.59 22.828 -5.523 1 98.06 95 GLN A CA 1
ATOM 718 C C . GLN A 1 95 ? -5.754 23.531 -4.461 1 98.06 95 GLN A C 1
ATOM 720 O O . GLN A 1 95 ? -4.816 24.266 -4.789 1 98.06 95 GLN A O 1
ATOM 725 N N . PHE A 1 96 ? -6.059 23.344 -3.199 1 98.69 96 PHE A N 1
ATOM 726 C CA . PHE A 1 96 ? -5.281 23.938 -2.115 1 98.69 96 PHE A CA 1
ATOM 727 C C . PHE A 1 96 ? -3.82 23.516 -2.203 1 98.69 96 PHE A C 1
ATOM 729 O O . PHE A 1 96 ? -2.922 24.344 -2.152 1 98.69 96 PHE A O 1
ATOM 736 N N . ARG A 1 97 ? -3.584 22.219 -2.332 1 98.69 97 ARG A N 1
ATOM 737 C CA . ARG A 1 97 ? -2.234 21.656 -2.326 1 98.69 97 ARG A CA 1
ATOM 738 C C . ARG A 1 97 ? -1.4 22.234 -3.467 1 98.69 97 ARG A C 1
ATOM 740 O O . ARG A 1 97 ? -0.244 22.609 -3.27 1 98.69 97 ARG A O 1
ATOM 747 N N . ARG A 1 98 ? -1.978 22.328 -4.629 1 98.31 98 ARG A N 1
ATOM 748 C CA . ARG A 1 98 ? -1.232 22.75 -5.809 1 98.31 98 ARG A CA 1
ATOM 749 C C . ARG A 1 98 ? -1.067 24.266 -5.844 1 98.31 98 ARG A C 1
ATOM 751 O O . ARG A 1 98 ? 0.04 24.766 -6.039 1 98.31 98 ARG A O 1
ATOM 758 N N . HIS A 1 99 ? -2.111 25 -5.59 1 98.44 99 HIS A N 1
ATOM 759 C CA . HIS A 1 99 ? -2.051 26.438 -5.754 1 98.44 99 HIS A CA 1
ATOM 760 C C . HIS A 1 99 ? -1.323 27.094 -4.582 1 98.44 99 HIS A C 1
ATOM 762 O O . HIS A 1 99 ? -0.667 28.125 -4.754 1 98.44 99 HIS A O 1
ATOM 768 N N . PHE A 1 100 ? -1.449 26.516 -3.404 1 98.81 100 PHE A N 1
ATOM 769 C CA . PHE A 1 100 ? -0.687 27.031 -2.27 1 98.81 100 PHE A CA 1
ATOM 770 C C . PHE A 1 100 ? 0.674 26.344 -2.184 1 98.81 100 PHE A C 1
ATOM 772 O O . PHE A 1 100 ? 1.411 26.547 -1.215 1 98.81 100 PHE A O 1
ATOM 779 N N . ASP A 1 101 ? 0.961 25.516 -3.137 1 98.56 101 ASP A N 1
ATOM 780 C CA . ASP A 1 101 ? 2.248 24.844 -3.273 1 98.56 101 ASP A CA 1
ATOM 781 C C . ASP A 1 101 ? 2.629 24.109 -1.982 1 98.56 101 ASP A C 1
ATOM 783 O O . ASP A 1 101 ? 3.725 24.312 -1.453 1 98.56 101 ASP A O 1
ATOM 787 N N . GLN A 1 102 ? 1.675 23.453 -1.451 1 98.88 102 GLN A N 1
ATOM 788 C CA . GLN A 1 102 ? 1.862 22.609 -0.273 1 98.88 102 GLN A CA 1
ATOM 789 C C . GLN A 1 102 ? 2.477 21.266 -0.647 1 98.88 102 GLN A C 1
ATOM 791 O O . GLN A 1 102 ? 1.856 20.219 -0.452 1 98.88 102 GLN A O 1
ATOM 796 N N . TYR A 1 103 ? 3.736 21.25 -1.039 1 98.81 103 TYR A N 1
ATOM 797 C CA . TYR A 1 103 ? 4.297 20.109 -1.75 1 98.81 103 TYR A CA 1
ATOM 798 C C . TYR A 1 103 ? 4.742 19.031 -0.775 1 98.81 103 TYR A C 1
ATOM 800 O O . TYR A 1 103 ? 5.066 17.906 -1.185 1 98.81 103 TYR A O 1
ATOM 808 N N . VAL A 1 104 ? 4.699 19.297 0.534 1 98.94 104 VAL A N 1
ATOM 809 C CA . VAL A 1 104 ? 5.035 18.297 1.542 1 98.94 104 VAL A CA 1
ATOM 810 C C . VAL A 1 104 ? 3.771 17.875 2.291 1 98.94 104 VAL A C 1
ATOM 812 O O . VAL A 1 104 ? 3.121 18.703 2.936 1 98.94 104 VAL A O 1
ATOM 815 N N . SER A 1 105 ? 3.375 16.688 2.145 1 98.88 105 SER A N 1
ATOM 816 C CA . SER A 1 105 ? 2.445 16.109 3.111 1 98.88 105 SER A CA 1
ATOM 817 C C . SER A 1 105 ? 3.186 15.359 4.207 1 98.88 105 SER A C 1
ATOM 819 O O . SER A 1 105 ? 3.756 14.289 3.959 1 98.88 105 SER A O 1
ATOM 821 N N . LEU A 1 106 ? 3.264 15.938 5.352 1 98.94 106 LEU A N 1
ATOM 822 C CA . LEU A 1 106 ? 3.969 15.375 6.496 1 98.94 106 LEU A CA 1
ATOM 823 C C . LEU A 1 106 ? 3.014 14.586 7.387 1 98.94 106 LEU A C 1
ATOM 825 O O . LEU A 1 106 ? 2.035 15.133 7.891 1 98.94 106 LEU A O 1
ATOM 829 N N . ARG A 1 107 ? 3.311 13.281 7.551 1 98.75 107 ARG A N 1
ATOM 830 C CA . ARG A 1 107 ? 2.406 12.398 8.281 1 98.75 107 ARG A CA 1
ATOM 831 C C . ARG A 1 107 ? 3.16 11.586 9.328 1 98.75 107 ARG A C 1
ATOM 833 O O . ARG A 1 107 ? 3.77 10.562 9.016 1 98.75 107 ARG A O 1
ATOM 840 N N . PRO A 1 108 ? 3.066 12 10.602 1 98.44 108 PRO A N 1
ATOM 841 C CA . PRO A 1 108 ? 3.682 11.195 11.656 1 98.44 108 PRO A CA 1
ATOM 842 C C . PRO A 1 108 ? 2.955 9.867 11.883 1 98.44 108 PRO A C 1
ATOM 844 O O . PRO A 1 108 ? 1.726 9.812 11.82 1 98.44 108 PRO A O 1
ATOM 847 N N . VAL A 1 109 ? 3.643 8.852 12.102 1 98.44 109 VAL A N 1
ATOM 848 C CA . VAL A 1 109 ? 3.156 7.531 12.484 1 98.44 109 VAL A CA 1
ATOM 849 C C . VAL A 1 109 ? 3.762 7.125 13.828 1 98.44 109 VAL A C 1
ATOM 851 O O . VAL A 1 109 ? 4.965 6.871 13.922 1 98.44 109 VAL A O 1
ATOM 854 N N . ARG A 1 110 ? 2.93 7.078 14.781 1 98 110 ARG A N 1
ATOM 855 C CA . ARG A 1 110 ? 3.436 6.816 16.125 1 98 110 ARG A CA 1
ATOM 856 C C . ARG A 1 110 ? 2.434 6.008 16.938 1 98 110 ARG A C 1
ATOM 858 O O . ARG A 1 110 ? 1.234 6.289 16.922 1 98 110 ARG A O 1
ATOM 865 N N . LEU A 1 111 ? 2.941 4.961 17.562 1 98.12 111 LEU A N 1
ATOM 866 C CA . LEU A 1 111 ? 2.125 4.25 18.547 1 98.12 111 LEU A CA 1
ATOM 867 C C . LEU A 1 111 ? 2.059 5.016 19.859 1 98.12 111 LEU A C 1
ATOM 869 O O . LEU A 1 111 ? 3.076 5.184 20.547 1 98.12 111 LEU A O 1
ATOM 873 N N . LEU A 1 112 ? 0.893 5.496 20.219 1 97.75 112 LEU A N 1
ATOM 874 C CA . LEU A 1 112 ? 0.715 6.309 21.406 1 97.75 112 LEU A CA 1
ATOM 875 C C . LEU A 1 112 ? 0.4 5.43 22.625 1 97.75 112 LEU A C 1
ATOM 877 O O . LEU A 1 112 ? -0.195 4.359 22.484 1 97.75 112 LEU A O 1
ATOM 881 N N . PRO A 1 113 ? 0.816 5.902 23.812 1 97.06 113 PRO A N 1
ATOM 882 C CA . PRO A 1 113 ? 0.402 5.168 25.016 1 97.06 113 PRO A CA 1
ATOM 883 C C . PRO A 1 113 ? -1.115 5.047 25.141 1 97.06 113 PRO A C 1
ATOM 885 O O . PRO A 1 113 ? -1.841 5.988 24.812 1 97.06 113 PRO A O 1
ATOM 888 N N . GLY A 1 114 ? -1.547 3.943 25.578 1 95.75 114 GLY A N 1
ATOM 889 C CA . GLY A 1 114 ? -2.973 3.75 25.797 1 95.75 114 GLY A CA 1
ATOM 890 C C . GLY A 1 114 ? -3.678 3.146 24.594 1 95.75 114 GLY A C 1
ATOM 891 O O . GLY A 1 114 ? -4.793 2.639 24.719 1 95.75 114 GLY A O 1
ATOM 892 N N . ILE A 1 115 ? -3.037 3.221 23.453 1 95.69 115 ILE A N 1
ATOM 893 C CA . ILE A 1 115 ? -3.637 2.652 22.25 1 95.69 115 ILE A CA 1
ATOM 894 C C . ILE A 1 115 ? -3.061 1.264 22 1 95.69 115 ILE A C 1
ATOM 896 O O . ILE A 1 115 ? -1.841 1.078 22.016 1 95.69 115 ILE A O 1
ATOM 900 N N . SER A 1 116 ? -3.959 0.304 21.797 1 93.25 116 SER A N 1
ATOM 901 C CA . SER A 1 116 ? -3.516 -1.047 21.469 1 93.25 116 SER A CA 1
ATOM 902 C C . SER A 1 116 ? -3.186 -1.176 19.984 1 93.25 116 SER A C 1
ATOM 904 O O . SER A 1 116 ? -4.043 -0.942 19.125 1 93.25 116 SER A O 1
ATOM 906 N N . SER A 1 117 ? -1.97 -1.52 19.688 1 95.31 117 SER A N 1
ATOM 907 C CA . SER A 1 117 ? -1.593 -1.81 18.297 1 95.31 117 SER A CA 1
ATOM 908 C C . SER A 1 117 ? -2.207 -3.121 17.828 1 95.31 117 SER A C 1
ATOM 910 O O . SER A 1 117 ? -2.283 -4.09 18.578 1 95.31 117 SER A O 1
ATOM 912 N N . PRO A 1 118 ? -2.6 -3.139 16.562 1 96.75 118 PRO A N 1
ATOM 913 C CA . PRO A 1 118 ? -3.012 -4.434 16.031 1 96.75 118 PRO A CA 1
ATOM 914 C C . PRO A 1 118 ? -1.84 -5.395 15.836 1 96.75 118 PRO A C 1
ATOM 916 O O . PRO A 1 118 ? -2.047 -6.59 15.625 1 96.75 118 PRO A O 1
ATOM 919 N N . LEU A 1 119 ? -0.681 -4.875 15.789 1 97.31 119 LEU A N 1
ATOM 920 C CA . LEU A 1 119 ? 0.508 -5.715 15.672 1 97.31 119 LEU A CA 1
ATOM 921 C C . LEU A 1 119 ? 0.89 -6.305 17.016 1 97.31 119 LEU A C 1
ATOM 923 O O . LEU A 1 119 ? 0.989 -5.582 18.016 1 97.31 119 LEU A O 1
ATOM 927 N N . ALA A 1 120 ? 1.1 -7.535 17.078 1 94.69 120 ALA A N 1
ATOM 928 C CA . ALA A 1 120 ? 1.424 -8.25 18.312 1 94.69 120 ALA A CA 1
ATOM 929 C C . ALA A 1 120 ? 2.785 -7.824 18.859 1 94.69 120 ALA A C 1
ATOM 931 O O . ALA A 1 120 ? 3.748 -7.691 18.094 1 94.69 120 ALA A O 1
ATOM 932 N N . GLY A 1 121 ? 2.828 -7.527 20.094 1 92.81 121 GLY A N 1
ATOM 933 C CA . GLY A 1 121 ? 4.094 -7.359 20.797 1 92.81 121 GLY A CA 1
ATOM 934 C C . GLY A 1 121 ? 4.699 -5.98 20.594 1 92.81 121 GLY A C 1
ATOM 935 O O . GLY A 1 121 ? 5.895 -5.789 20.828 1 92.81 121 GLY A O 1
ATOM 936 N N . ARG A 1 122 ? 3.943 -5.055 20.125 1 95.81 122 ARG A N 1
ATOM 937 C CA . ARG A 1 122 ? 4.477 -3.709 19.938 1 95.81 122 ARG A CA 1
ATOM 938 C C . ARG A 1 122 ? 4.023 -2.779 21.062 1 95.81 122 ARG A C 1
ATOM 940 O O . ARG A 1 122 ? 2.887 -2.869 21.531 1 95.81 122 ARG A O 1
ATOM 947 N N . ARG A 1 123 ? 4.941 -1.89 21.531 1 95 123 ARG A N 1
ATOM 948 C CA . ARG A 1 123 ? 4.684 -0.9 22.578 1 95 123 ARG A CA 1
ATOM 949 C C . ARG A 1 123 ? 5.059 0.5 22.094 1 95 123 ARG A C 1
ATOM 951 O O . ARG A 1 123 ? 5.785 0.657 21.109 1 95 123 ARG A O 1
ATOM 958 N N . PRO A 1 124 ? 4.484 1.517 22.797 1 95.5 124 PRO A N 1
ATOM 959 C CA . PRO A 1 124 ? 4.93 2.871 22.469 1 95.5 124 PRO A CA 1
ATOM 960 C C . PRO A 1 124 ? 6.453 2.996 22.406 1 95.5 124 PRO A C 1
ATOM 962 O O . PRO A 1 124 ? 7.152 2.469 23.266 1 95.5 124 PRO A O 1
ATOM 965 N N . GLY A 1 125 ? 6.945 3.627 21.438 1 94.81 125 GLY A N 1
ATOM 966 C CA . GLY A 1 125 ? 8.383 3.715 21.219 1 94.81 125 GLY A CA 1
ATOM 967 C C . GLY A 1 125 ? 8.867 2.799 20.109 1 94.81 125 GLY A C 1
ATOM 968 O O . GLY A 1 125 ? 9.875 3.084 19.453 1 94.81 125 GLY A O 1
ATOM 969 N N . ASP A 1 126 ? 8.141 1.752 19.859 1 96.19 126 ASP A N 1
ATOM 970 C CA . ASP A 1 126 ? 8.531 0.795 18.828 1 96.19 126 ASP A CA 1
ATOM 971 C C . ASP A 1 126 ? 8.195 1.323 17.438 1 96.19 126 ASP A C 1
ATOM 973 O O . ASP A 1 126 ? 8.812 0.922 16.453 1 96.19 126 ASP A O 1
ATOM 977 N N . VAL A 1 127 ? 7.188 2.119 17.375 1 97.88 127 VAL A N 1
ATOM 978 C CA . VAL A 1 127 ? 6.758 2.697 16.094 1 97.88 127 VAL A CA 1
ATOM 979 C C . VAL A 1 127 ? 6.727 4.219 16.203 1 97.88 127 VAL A C 1
ATOM 981 O O . VAL A 1 127 ? 5.91 4.781 16.938 1 97.88 127 VAL A O 1
ATOM 984 N N . ASP A 1 128 ? 7.605 4.879 15.57 1 98.19 128 ASP A N 1
ATOM 985 C CA . ASP A 1 128 ? 7.738 6.332 15.578 1 98.19 128 ASP A CA 1
ATOM 986 C C . ASP A 1 128 ? 8.516 6.816 14.359 1 98.19 128 ASP A C 1
ATOM 988 O O . ASP A 1 128 ? 9.75 6.887 14.391 1 98.19 128 ASP A O 1
ATOM 992 N N . PHE A 1 129 ? 7.812 7.129 13.312 1 98.75 129 PHE A N 1
ATOM 993 C CA . PHE A 1 129 ? 8.469 7.621 12.109 1 98.75 129 PHE A CA 1
ATOM 994 C C . PHE A 1 129 ? 7.574 8.594 11.359 1 98.75 129 PHE A C 1
ATOM 996 O O . PHE A 1 129 ? 6.438 8.844 11.773 1 98.75 129 PHE A O 1
ATOM 1003 N N . TYR A 1 130 ? 8.086 9.25 10.344 1 98.88 130 TYR A N 1
ATOM 1004 C CA . TYR A 1 130 ? 7.34 10.164 9.484 1 98.88 130 TYR A CA 1
ATOM 1005 C C . TYR A 1 130 ? 7.25 9.617 8.062 1 98.88 130 TYR A C 1
ATOM 1007 O O . TYR A 1 130 ? 8.211 9.039 7.551 1 98.88 130 TYR A O 1
ATOM 1015 N N . VAL A 1 131 ? 6.148 9.797 7.5 1 98.94 131 VAL A N 1
ATOM 1016 C CA . VAL A 1 131 ? 6.031 9.672 6.051 1 98.94 131 VAL A CA 1
ATOM 1017 C C . VAL A 1 131 ? 6.012 11.055 5.41 1 98.94 131 VAL A C 1
ATOM 1019 O O . VAL A 1 131 ? 5.172 11.891 5.75 1 98.94 131 VAL A O 1
ATOM 1022 N N . VAL A 1 132 ? 6.988 11.297 4.594 1 98.94 132 VAL A N 1
ATOM 1023 C CA . VAL A 1 132 ? 7.059 12.5 3.777 1 98.94 132 VAL A CA 1
ATOM 1024 C C . VAL A 1 132 ? 6.551 12.203 2.369 1 98.94 132 VAL A C 1
ATOM 1026 O O . VAL A 1 132 ? 7.242 11.555 1.576 1 98.94 132 VAL A O 1
ATOM 1029 N N . ARG A 1 133 ? 5.406 12.688 2.068 1 98.94 133 ARG A N 1
ATOM 1030 C CA . ARG A 1 133 ? 4.695 12.43 0.824 1 98.94 133 ARG A CA 1
ATOM 1031 C C . ARG A 1 133 ? 4.762 13.633 -0.11 1 98.94 133 ARG A C 1
ATOM 1033 O O . ARG A 1 133 ? 4.422 14.75 0.285 1 98.94 133 ARG A O 1
ATOM 1040 N N . GLU A 1 134 ? 5.242 13.375 -1.38 1 98.94 134 GLU A N 1
ATOM 1041 C CA . GLU A 1 134 ? 5.074 14.398 -2.41 1 98.94 134 GLU A CA 1
ATOM 1042 C C . GLU A 1 134 ? 3.6 14.711 -2.646 1 98.94 134 GLU A C 1
ATOM 1044 O O . GLU A 1 134 ? 2.777 13.797 -2.75 1 98.94 134 GLU A O 1
ATOM 1049 N N . ASN A 1 135 ? 3.287 15.969 -2.781 1 98.56 135 ASN A N 1
ATOM 1050 C CA . ASN A 1 135 ? 1.877 16.297 -2.584 1 98.56 135 ASN A CA 1
ATOM 1051 C C . ASN A 1 135 ? 1.322 17.109 -3.744 1 98.56 135 ASN A C 1
ATOM 1053 O O . ASN A 1 135 ? 0.139 17.453 -3.754 1 98.56 135 ASN A O 1
ATOM 1057 N N . THR A 1 136 ? 2.139 17.453 -4.766 1 98.44 136 THR A N 1
ATOM 1058 C CA . THR A 1 136 ? 1.655 18.391 -5.766 1 98.44 136 THR A CA 1
ATOM 1059 C C . THR A 1 136 ? 1.794 17.812 -7.168 1 98.44 136 THR A C 1
ATOM 1061 O O . THR A 1 136 ? 1.222 18.344 -8.125 1 98.44 136 THR A O 1
ATOM 1064 N N . GLU A 1 137 ? 2.625 16.812 -7.359 1 98.31 137 GLU A N 1
ATOM 1065 C CA . GLU A 1 137 ? 2.773 16.141 -8.648 1 98.31 137 GLU A CA 1
ATOM 1066 C C . GLU A 1 137 ? 2.822 14.625 -8.5 1 98.31 137 GLU A C 1
ATOM 1068 O O . GLU A 1 137 ? 2.426 14.094 -7.461 1 98.31 137 GLU A O 1
ATOM 1073 N N . GLY A 1 138 ? 3.203 13.914 -9.523 1 98.25 138 GLY A N 1
ATOM 1074 C CA . GLY A 1 138 ? 3.252 12.461 -9.477 1 98.25 138 GLY A CA 1
ATOM 1075 C C . GLY A 1 138 ? 2.053 11.797 -10.125 1 98.25 138 GLY A C 1
ATOM 1076 O O . GLY A 1 138 ? 1.674 12.148 -11.242 1 98.25 138 GLY A O 1
ATOM 1077 N N . GLU A 1 139 ? 1.504 10.852 -9.477 1 98.44 139 GLU A N 1
ATOM 1078 C CA . GLU A 1 139 ? 0.482 9.977 -10.039 1 98.44 139 GLU A CA 1
ATOM 1079 C C . GLU A 1 139 ? -0.875 10.672 -10.102 1 98.44 139 GLU A C 1
ATOM 1081 O O . GLU A 1 139 ? -1.759 10.258 -10.852 1 98.44 139 GLU A O 1
ATOM 1086 N N . TYR A 1 140 ? -1.062 11.664 -9.258 1 97.44 140 TYR A N 1
ATOM 1087 C CA . TYR A 1 140 ? -2.326 12.391 -9.25 1 97.44 140 TYR A CA 1
ATOM 1088 C C . TYR A 1 140 ? -2.314 13.516 -10.281 1 97.44 140 TYR A C 1
ATOM 1090 O O . TYR A 1 140 ? -2.391 14.695 -9.922 1 97.44 140 TYR A O 1
ATOM 1098 N N . SER A 1 141 ? -2.229 13.102 -11.531 1 96.38 141 SER A N 1
ATOM 1099 C CA . SER A 1 141 ? -2.209 14.039 -12.648 1 96.38 141 SER A CA 1
ATOM 1100 C C . SER A 1 141 ? -3.518 14 -13.43 1 96.38 141 SER A C 1
ATOM 1102 O O . SER A 1 141 ? -4.25 13.008 -13.367 1 96.38 141 SER A O 1
ATOM 1104 N N . SER A 1 142 ? -3.795 15.062 -14.109 1 94.06 142 SER A N 1
ATOM 1105 C CA . SER A 1 142 ? -4.973 15.102 -14.969 1 94.06 142 SER A CA 1
ATOM 1106 C C . SER A 1 142 ? -4.598 14.852 -16.422 1 94.06 142 SER A C 1
ATOM 1108 O O . SER A 1 142 ? -5.387 15.133 -17.328 1 94.06 142 SER A O 1
ATOM 1110 N N . VAL A 1 143 ? -3.375 14.445 -16.672 1 95.62 143 VAL A N 1
ATOM 1111 C CA . VAL A 1 143 ? -2.854 14.242 -18.016 1 95.62 143 VAL A CA 1
ATOM 1112 C C . VAL A 1 143 ? -3.166 12.82 -18.484 1 95.62 143 VAL A C 1
ATOM 1114 O O . VAL A 1 143 ? -2.797 11.852 -17.812 1 95.62 143 VAL A O 1
ATOM 1117 N N . GLY A 1 144 ? -3.801 12.625 -19.562 1 96.62 144 GLY A N 1
ATOM 1118 C CA . GLY A 1 144 ? -4.242 11.359 -20.109 1 96.62 144 GLY A CA 1
ATOM 1119 C C . GLY A 1 144 ? -5.582 11.453 -20.812 1 96.62 144 GLY A C 1
ATOM 1120 O O . GLY A 1 144 ? -5.953 12.516 -21.328 1 96.62 144 GLY A O 1
ATOM 1121 N N . GLY A 1 145 ? -6.238 10.336 -21.047 1 97.06 145 GLY A N 1
ATOM 1122 C CA . GLY A 1 145 ? -7.531 10.328 -21.719 1 97.06 145 GLY A CA 1
ATOM 1123 C C . GLY A 1 145 ? -7.957 8.953 -22.172 1 97.06 145 GLY A C 1
ATOM 1124 O O . GLY A 1 145 ? -7.359 7.945 -21.781 1 97.06 145 GLY A O 1
ATOM 1125 N N . LYS A 1 146 ? -9.125 8.906 -22.844 1 97 146 LYS A N 1
ATOM 1126 C CA . LYS A 1 146 ? -9.719 7.688 -23.391 1 97 146 LYS A CA 1
ATOM 1127 C C . LYS A 1 146 ? -9.766 7.723 -24.906 1 97 146 LYS A C 1
ATOM 1129 O O . LYS A 1 146 ? -10.062 8.766 -25.5 1 97 146 LYS A O 1
ATOM 1134 N N . ILE A 1 147 ? -9.398 6.547 -25.531 1 96.38 147 ILE A N 1
ATOM 1135 C CA . ILE A 1 147 ? -9.484 6.449 -26.984 1 96.38 147 ILE A CA 1
ATOM 1136 C C . ILE A 1 147 ? -10.312 5.223 -27.375 1 96.38 147 ILE A C 1
ATOM 1138 O O . ILE A 1 147 ? -10.344 4.234 -26.641 1 96.38 147 ILE A O 1
ATOM 1142 N N . PHE A 1 148 ? -11.07 5.254 -28.484 1 96.94 148 PHE A N 1
ATOM 1143 C CA . PHE A 1 148 ? -11.922 4.215 -29.062 1 96.94 148 PHE A CA 1
ATOM 1144 C C . PHE A 1 148 ? -13.094 3.906 -28.141 1 96.94 148 PHE A C 1
ATOM 1146 O O . PHE A 1 148 ? -13.453 2.742 -27.953 1 96.94 148 PHE A O 1
ATOM 1153 N N . GLU A 1 149 ? -13.633 4.906 -27.547 1 95.12 149 GLU A N 1
ATOM 1154 C CA . GLU A 1 149 ? -14.695 4.789 -26.547 1 95.12 149 GLU A CA 1
ATOM 1155 C C . GLU A 1 149 ? -15.898 4.027 -27.125 1 95.12 149 GLU A C 1
ATOM 1157 O O . GLU A 1 149 ? -16.297 4.254 -28.266 1 95.12 149 GLU A O 1
ATOM 1162 N N . GLY A 1 150 ? -16.328 3.113 -26.312 1 94.94 150 GLY A N 1
ATOM 1163 C CA . GLY A 1 150 ? -17.547 2.398 -26.672 1 94.94 150 GLY A CA 1
ATOM 1164 C C . GLY A 1 150 ? -17.281 1.168 -27.516 1 94.94 150 GLY A C 1
ATOM 1165 O O . GLY A 1 150 ? -18.219 0.453 -27.891 1 94.94 150 GLY A O 1
ATOM 1166 N N . THR A 1 151 ? -16.031 0.922 -27.828 1 97.19 151 THR A N 1
ATOM 1167 C CA . THR A 1 151 ? -15.68 -0.248 -28.625 1 97.19 151 THR A CA 1
ATOM 1168 C C . THR A 1 151 ? -14.852 -1.237 -27.812 1 97.19 151 THR A C 1
ATOM 1170 O O . THR A 1 151 ? -14.484 -0.95 -26.672 1 97.19 151 THR A O 1
ATOM 1173 N N . ASP A 1 152 ? -14.555 -2.34 -28.422 1 96.31 152 ASP A N 1
ATOM 1174 C CA . ASP A 1 152 ? -13.75 -3.367 -27.766 1 96.31 152 ASP A CA 1
ATOM 1175 C C . ASP A 1 152 ? -12.281 -2.949 -27.688 1 96.31 152 ASP A C 1
ATOM 1177 O O . ASP A 1 152 ? -11.508 -3.547 -26.938 1 96.31 152 ASP A O 1
ATOM 1181 N N . ARG A 1 153 ? -11.969 -1.928 -28.391 1 96.38 153 ARG A N 1
ATOM 1182 C CA . ARG A 1 153 ? -10.594 -1.445 -28.422 1 96.38 153 ARG A CA 1
ATOM 1183 C C . ARG A 1 153 ? -10.391 -0.303 -27.422 1 96.38 153 ARG A C 1
ATOM 1185 O O . ARG A 1 153 ? -9.32 0.306 -27.375 1 96.38 153 ARG A O 1
ATOM 1192 N N . GLU A 1 154 ? -11.438 -0.017 -26.719 1 98.12 154 GLU A N 1
ATOM 1193 C CA . GLU A 1 154 ? -11.375 1.1 -25.781 1 98.12 154 GLU A CA 1
ATOM 1194 C C . GLU A 1 154 ? -10.141 1.002 -24.891 1 98.12 154 GLU A C 1
ATOM 1196 O O . GLU A 1 154 ? -9.828 -0.07 -24.375 1 98.12 154 GLU A O 1
ATOM 1201 N N . THR A 1 155 ? -9.328 2.068 -24.844 1 98.19 155 THR A N 1
ATOM 1202 C CA . THR A 1 155 ? -8.07 2.162 -24.125 1 98.19 155 THR A CA 1
ATOM 1203 C C . THR A 1 155 ? -8.008 3.459 -23.312 1 98.19 155 THR A C 1
ATOM 1205 O O . THR A 1 155 ? -8.398 4.52 -23.812 1 98.19 155 THR A O 1
ATOM 1208 N N . VAL A 1 156 ? -7.617 3.357 -22.094 1 98.19 156 VAL A N 1
ATOM 1209 C CA . VAL A 1 156 ? -7.5 4.527 -21.234 1 98.19 156 VAL A CA 1
ATOM 1210 C C . VAL A 1 156 ? -6.039 4.723 -20.828 1 98.19 156 VAL A C 1
ATOM 1212 O O . VAL A 1 156 ? -5.332 3.754 -20.531 1 98.19 156 VAL A O 1
ATOM 1215 N N . LEU A 1 157 ? -5.57 5.973 -20.859 1 97.94 157 LEU A N 1
ATOM 1216 C CA . LEU A 1 157 ? -4.211 6.363 -20.484 1 97.94 157 LEU A CA 1
ATOM 1217 C C . LEU A 1 157 ? -4.223 7.336 -19.312 1 97.94 157 LEU A C 1
ATOM 1219 O O . LEU A 1 157 ? -5.043 8.258 -19.266 1 97.94 157 LEU A O 1
ATOM 1223 N N . GLN A 1 158 ? -3.449 7.102 -18.266 1 98.19 158 GLN A N 1
ATOM 1224 C CA . GLN A 1 158 ? -3.199 7.984 -17.141 1 98.19 158 GLN A CA 1
ATOM 1225 C C . GLN A 1 158 ? -1.706 8.234 -16.953 1 98.19 158 GLN A C 1
ATOM 1227 O O . GLN A 1 158 ? -0.928 7.285 -16.797 1 98.19 158 GLN A O 1
ATOM 1232 N N . GLU A 1 159 ? -1.246 9.477 -16.922 1 97.62 159 GLU A N 1
ATOM 1233 C CA . GLU A 1 159 ? 0.176 9.797 -16.844 1 97.62 159 GLU A CA 1
ATOM 1234 C C . GLU A 1 159 ? 0.58 10.117 -15.398 1 97.62 159 GLU A C 1
ATOM 1236 O O . GLU A 1 159 ? -0.137 10.82 -14.688 1 97.62 159 GLU A O 1
ATOM 1241 N N . THR A 1 160 ? 1.641 9.523 -14.992 1 98.5 160 THR A N 1
ATOM 1242 C CA . THR A 1 160 ? 2.41 10.07 -13.875 1 98.5 160 THR A CA 1
ATOM 1243 C C . THR A 1 160 ? 3.369 11.148 -14.367 1 98.5 160 THR A C 1
ATOM 1245 O O . THR A 1 160 ? 4.094 10.953 -15.344 1 98.5 160 THR A O 1
ATOM 1248 N N . VAL A 1 161 ? 3.385 12.32 -13.742 1 98.5 161 VAL A N 1
ATOM 1249 C CA . VAL A 1 161 ? 4.262 13.422 -14.125 1 98.5 161 VAL A CA 1
ATOM 1250 C C . VAL A 1 161 ? 5.168 13.789 -12.945 1 98.5 161 VAL A C 1
ATOM 1252 O O . VAL A 1 161 ? 4.688 14.172 -11.883 1 98.5 161 VAL A O 1
ATOM 1255 N N . MET A 1 162 ? 6.43 13.641 -13.117 1 98.62 162 MET A N 1
ATOM 1256 C CA . MET A 1 162 ? 7.414 14.07 -12.125 1 98.62 162 MET A CA 1
ATOM 1257 C C . MET A 1 162 ? 8.398 15.062 -12.727 1 98.62 162 MET A C 1
ATOM 1259 O O . MET A 1 162 ? 8.844 14.891 -13.867 1 98.62 162 MET A O 1
ATOM 1263 N N . THR A 1 163 ? 8.68 16.109 -12.047 1 98.62 163 THR A N 1
ATOM 1264 C CA . THR A 1 163 ? 9.664 17.094 -12.484 1 98.62 163 THR A CA 1
ATOM 1265 C C . THR A 1 163 ? 10.883 17.078 -11.57 1 98.62 163 THR A C 1
ATOM 1267 O O . THR A 1 163 ? 10.797 16.656 -10.414 1 98.62 163 THR A O 1
ATOM 1270 N N . ARG A 1 164 ? 11.938 17.531 -12.102 1 98.44 164 ARG A N 1
ATOM 1271 C CA . ARG A 1 164 ? 13.141 17.656 -11.281 1 98.44 164 ARG A CA 1
ATOM 1272 C C . ARG A 1 164 ? 12.875 18.547 -10.07 1 98.44 164 ARG A C 1
ATOM 1274 O O . ARG A 1 164 ? 13.258 18.203 -8.945 1 98.44 164 ARG A O 1
ATOM 1281 N N . THR A 1 165 ? 12.234 19.672 -10.281 1 98.31 165 THR A N 1
ATOM 1282 C CA . THR A 1 165 ? 11.922 20.594 -9.203 1 98.31 165 THR A CA 1
ATOM 1283 C C . THR A 1 165 ? 11.117 19.906 -8.109 1 98.31 165 THR A C 1
ATOM 1285 O O . THR A 1 165 ? 11.461 19.969 -6.93 1 98.31 165 THR A O 1
ATOM 1288 N N . GLY A 1 166 ? 10.023 19.266 -8.508 1 98.56 166 GLY A N 1
ATOM 1289 C CA . GLY A 1 166 ? 9.156 18.609 -7.547 1 98.56 166 GLY A CA 1
ATOM 1290 C C . GLY A 1 166 ? 9.844 17.5 -6.773 1 98.56 166 GLY A C 1
ATOM 1291 O O . GLY A 1 166 ? 9.719 17.422 -5.547 1 98.56 166 GLY A O 1
ATOM 1292 N N . VAL A 1 167 ? 10.625 16.656 -7.461 1 98.81 167 VAL A N 1
ATOM 1293 C CA . VAL A 1 167 ? 11.273 15.516 -6.828 1 98.81 167 VAL A CA 1
ATOM 1294 C C . VAL A 1 167 ? 12.398 16 -5.914 1 98.81 167 VAL A C 1
ATOM 1296 O O . VAL A 1 167 ? 12.5 15.57 -4.766 1 98.81 167 VAL A O 1
ATOM 1299 N N . ASP A 1 168 ? 13.203 16.938 -6.363 1 98.75 168 ASP A N 1
ATOM 1300 C CA . ASP A 1 168 ? 14.352 17.391 -5.586 1 98.75 168 ASP A CA 1
ATOM 1301 C C . ASP A 1 168 ? 13.906 18.094 -4.309 1 98.75 168 ASP A C 1
ATOM 1303 O O . ASP A 1 168 ? 14.516 17.906 -3.248 1 98.75 168 ASP A O 1
ATOM 1307 N N . ARG A 1 169 ? 12.906 18.953 -4.41 1 98.75 169 ARG A N 1
ATOM 1308 C CA . ARG A 1 169 ? 12.523 19.719 -3.234 1 98.75 169 ARG A CA 1
ATOM 1309 C C . ARG A 1 169 ? 11.898 18.828 -2.166 1 98.75 169 ARG A C 1
ATOM 1311 O O . ARG A 1 169 ? 12.125 19.031 -0.972 1 98.75 169 ARG A O 1
ATOM 1318 N N . ILE A 1 170 ? 11.078 17.797 -2.559 1 98.94 170 ILE A N 1
ATOM 1319 C CA . ILE A 1 170 ? 10.508 16.891 -1.568 1 98.94 170 ILE A CA 1
ATOM 1320 C C . ILE A 1 170 ? 11.617 16.062 -0.934 1 98.94 170 ILE A C 1
ATOM 1322 O O . ILE A 1 170 ? 11.57 15.758 0.261 1 98.94 170 ILE A O 1
ATOM 1326 N N . LEU A 1 171 ? 12.586 15.625 -1.73 1 98.94 171 LEU A N 1
ATOM 1327 C CA . LEU A 1 171 ? 13.711 14.852 -1.207 1 98.94 171 LEU A CA 1
ATOM 1328 C C . LEU A 1 171 ? 14.555 15.695 -0.252 1 98.94 171 LEU A C 1
ATOM 1330 O O . LEU A 1 171 ? 14.969 15.211 0.803 1 98.94 171 LEU A O 1
ATOM 1334 N N . LYS A 1 172 ? 14.773 16.922 -0.656 1 98.88 172 LYS A N 1
ATOM 1335 C CA . LYS A 1 172 ? 15.523 17.812 0.231 1 98.88 172 LYS A CA 1
ATOM 1336 C C . LYS A 1 172 ? 14.852 17.922 1.595 1 98.88 172 LYS A C 1
ATOM 1338 O O . LYS A 1 172 ? 15.508 17.828 2.631 1 98.88 172 LYS A O 1
ATOM 1343 N N . TYR A 1 173 ? 13.586 18.188 1.592 1 98.88 173 TYR A N 1
ATOM 1344 C CA . TYR A 1 173 ? 12.836 18.266 2.842 1 98.88 173 TYR A CA 1
ATOM 1345 C C . TYR A 1 173 ? 13.008 17 3.666 1 98.88 173 TYR A C 1
ATOM 1347 O O . TYR A 1 173 ? 13.234 17.062 4.875 1 98.88 173 TYR A O 1
ATOM 1355 N N . ALA A 1 174 ? 12.828 15.812 3.033 1 98.94 174 ALA A N 1
ATOM 1356 C CA . ALA A 1 174 ? 12.906 14.531 3.721 1 98.94 174 ALA A CA 1
ATOM 1357 C C . ALA A 1 174 ? 14.289 14.312 4.32 1 98.94 174 ALA A C 1
ATOM 1359 O O . ALA A 1 174 ? 14.422 13.859 5.457 1 98.94 174 ALA A O 1
ATOM 1360 N N . PHE A 1 175 ? 15.32 14.594 3.551 1 98.94 175 PHE A N 1
ATOM 1361 C CA . PHE A 1 175 ? 16.688 14.43 4.031 1 98.94 175 PHE A CA 1
ATOM 1362 C C . PHE A 1 175 ? 16.953 15.359 5.211 1 98.94 175 PHE A C 1
ATOM 1364 O O . PHE A 1 175 ? 17.594 14.961 6.188 1 98.94 175 PHE A O 1
ATOM 1371 N N . GLU A 1 176 ? 16.5 16.609 5.113 1 98.88 176 GLU A N 1
ATOM 1372 C CA . GLU A 1 176 ? 16.688 17.562 6.203 1 98.88 176 GLU A CA 1
ATOM 1373 C C . GLU A 1 176 ? 15.961 17.109 7.465 1 98.88 176 GLU A C 1
ATOM 1375 O O . GLU A 1 176 ? 16.484 17.25 8.57 1 98.88 176 GLU A O 1
ATOM 1380 N N . LEU A 1 177 ? 14.766 16.641 7.289 1 98.81 177 LEU A N 1
ATOM 1381 C CA . LEU A 1 177 ? 14.039 16.109 8.43 1 98.81 177 LEU A CA 1
ATOM 1382 C C . LEU A 1 177 ? 14.781 14.938 9.055 1 98.81 177 LEU A C 1
ATOM 1384 O O . LEU A 1 177 ? 14.93 14.867 10.273 1 98.81 177 LEU A O 1
ATOM 1388 N N . ALA A 1 178 ? 15.219 13.992 8.203 1 98.88 178 ALA A N 1
ATOM 1389 C CA . ALA A 1 178 ? 15.961 12.828 8.695 1 98.88 178 ALA A CA 1
ATOM 1390 C C . ALA A 1 178 ? 17.219 13.258 9.445 1 98.88 178 ALA A C 1
ATOM 1392 O O . ALA A 1 178 ? 17.562 12.68 10.477 1 98.88 178 ALA A O 1
ATOM 1393 N N . GLN A 1 179 ? 17.859 14.258 8.93 1 98.56 179 GLN A N 1
ATOM 1394 C CA . GLN A 1 179 ? 19.094 14.75 9.547 1 98.56 179 GLN A CA 1
ATOM 1395 C C . GLN A 1 179 ? 18.828 15.297 10.945 1 98.56 179 GLN A C 1
ATOM 1397 O O . GLN A 1 179 ? 19.688 15.195 11.828 1 98.56 179 GLN A O 1
ATOM 1402 N N . ARG A 1 180 ? 17.688 15.82 11.211 1 97.69 180 ARG A N 1
ATOM 1403 C CA . ARG A 1 180 ? 17.359 16.453 12.484 1 97.69 180 ARG A CA 1
ATOM 1404 C C . ARG A 1 180 ? 16.891 15.414 13.5 1 97.69 180 ARG A C 1
ATOM 1406 O O . ARG A 1 180 ? 16.844 15.695 14.703 1 97.69 180 ARG A O 1
ATOM 1413 N N . ARG A 1 181 ? 16.594 14.258 13.086 1 98.06 181 ARG A N 1
ATOM 1414 C CA . ARG A 1 181 ? 16.125 13.219 13.992 1 98.06 181 ARG A CA 1
ATOM 1415 C C . ARG A 1 181 ? 17.297 12.383 14.516 1 98.06 181 ARG A C 1
ATOM 1417 O O . ARG A 1 181 ? 18.328 12.258 13.852 1 98.06 181 ARG A O 1
ATOM 1424 N N . PRO A 1 182 ? 17.109 11.836 15.68 1 97.5 182 PRO A N 1
ATOM 1425 C CA . PRO A 1 182 ? 18.234 11.133 16.312 1 97.5 182 PRO A CA 1
ATOM 1426 C C . PRO A 1 182 ? 18.734 9.961 15.469 1 97.5 182 PRO A C 1
ATOM 1428 O O . PRO A 1 182 ? 19.953 9.719 15.398 1 97.5 182 PRO A O 1
ATOM 1431 N N . LYS A 1 183 ? 17.891 9.242 14.766 1 97.94 183 LYS A N 1
ATOM 1432 C CA . LYS A 1 183 ? 18.281 8.047 14.023 1 97.94 183 LYS A CA 1
ATOM 1433 C C . LYS A 1 183 ? 18.953 8.406 12.711 1 97.94 183 LYS A C 1
ATOM 1435 O O . LYS A 1 183 ? 19.719 7.605 12.164 1 97.94 183 LYS A O 1
ATOM 1440 N N . ARG A 1 184 ? 18.672 9.531 12.141 1 98.69 184 ARG A N 1
ATOM 1441 C CA . ARG A 1 184 ? 19.234 10.016 10.883 1 98.69 184 ARG A CA 1
ATOM 1442 C C . ARG A 1 184 ? 19.141 8.945 9.797 1 98.69 184 ARG A C 1
ATOM 1444 O O . ARG A 1 184 ? 20.141 8.594 9.172 1 98.69 184 ARG A O 1
ATOM 1451 N N . HIS A 1 185 ? 17.984 8.461 9.586 1 98.88 185 HIS A N 1
ATOM 1452 C CA . HIS A 1 185 ? 17.719 7.379 8.648 1 98.88 185 HIS A CA 1
ATOM 1453 C C . HIS A 1 185 ? 16.562 7.723 7.711 1 98.88 185 HIS A C 1
ATOM 1455 O O . HIS A 1 185 ? 15.516 8.18 8.164 1 98.88 185 HIS A O 1
ATOM 1461 N N . LEU A 1 186 ? 16.812 7.633 6.395 1 98.94 186 LEU A N 1
ATOM 1462 C CA . LEU A 1 186 ? 15.805 7.875 5.375 1 98.94 186 LEU A CA 1
ATOM 1463 C C . LEU A 1 186 ? 15.547 6.613 4.555 1 98.94 186 LEU A C 1
ATOM 1465 O O . LEU A 1 186 ? 16.484 5.996 4.047 1 98.94 186 LEU A O 1
ATOM 1469 N N . THR A 1 187 ? 14.367 6.199 4.504 1 98.94 187 THR A N 1
ATOM 1470 C CA . THR A 1 187 ? 13.914 5.137 3.609 1 98.94 187 THR A CA 1
ATOM 1471 C C . THR A 1 187 ? 13.156 5.723 2.416 1 98.94 187 THR A C 1
ATOM 1473 O O . THR A 1 187 ? 12.211 6.492 2.588 1 98.94 187 THR A O 1
ATOM 1476 N N . SER A 1 188 ? 13.555 5.375 1.217 1 98.94 188 SER A N 1
ATOM 1477 C CA . SER A 1 188 ? 12.875 5.82 0.009 1 98.94 188 SER A CA 1
ATOM 1478 C C . SER A 1 188 ? 11.977 4.727 -0.555 1 98.94 188 SER A C 1
ATOM 1480 O O . SER A 1 188 ? 12.422 3.598 -0.77 1 98.94 188 SER A O 1
ATOM 1482 N N . ALA A 1 189 ? 10.719 5.012 -0.777 1 98.94 189 ALA A N 1
ATOM 1483 C CA . ALA A 1 189 ? 9.789 4.09 -1.432 1 98.94 189 ALA A CA 1
ATOM 1484 C C . ALA A 1 189 ? 9.945 4.148 -2.949 1 98.94 189 ALA A C 1
ATOM 1486 O O . ALA A 1 189 ? 9.961 5.23 -3.537 1 98.94 189 ALA A O 1
ATOM 1487 N N . THR A 1 190 ? 10.008 3.004 -3.58 1 98.56 190 THR A N 1
ATOM 1488 C CA . THR A 1 190 ? 10.188 2.947 -5.027 1 98.56 190 THR A CA 1
ATOM 1489 C C . THR A 1 190 ? 9.422 1.766 -5.621 1 98.56 190 THR A C 1
ATOM 1491 O O . THR A 1 190 ? 8.648 1.11 -4.926 1 98.56 190 THR A O 1
ATOM 1494 N N . LYS A 1 191 ? 9.383 1.649 -6.863 1 98.38 191 LYS A N 1
ATOM 1495 C CA . LYS A 1 191 ? 8.945 0.499 -7.648 1 98.38 191 LYS A CA 1
ATOM 1496 C C . LYS A 1 191 ? 9.672 0.443 -8.992 1 98.38 191 LYS A C 1
ATOM 1498 O O . LYS A 1 191 ? 9.047 0.231 -10.031 1 98.38 191 LYS A O 1
ATOM 1503 N N . SER A 1 192 ? 10.898 0.637 -8.938 1 96.94 192 SER A N 1
ATOM 1504 C CA . SER A 1 192 ? 11.695 0.84 -10.148 1 96.94 192 SER A CA 1
ATOM 1505 C C . SER A 1 192 ? 11.859 -0.461 -10.922 1 96.94 192 SER A C 1
ATOM 1507 O O . SER A 1 192 ? 12.273 -0.448 -12.086 1 96.94 192 SER A O 1
ATOM 1509 N N . ASN A 1 193 ? 11.508 -1.592 -10.305 1 95.75 193 ASN A N 1
ATOM 1510 C CA . ASN A 1 193 ? 11.57 -2.84 -11.055 1 95.75 193 ASN A CA 1
ATOM 1511 C C . ASN A 1 193 ? 10.406 -2.967 -12.031 1 95.75 193 ASN A C 1
ATOM 1513 O O . ASN A 1 193 ? 10.578 -3.477 -13.141 1 95.75 193 ASN A O 1
ATOM 1517 N N . GLY A 1 194 ? 9.234 -2.529 -11.648 1 96.12 194 GLY A N 1
ATOM 1518 C CA . GLY A 1 194 ? 8.055 -2.643 -12.492 1 96.12 194 GLY A CA 1
ATOM 1519 C C . GLY A 1 194 ? 7.746 -1.372 -13.266 1 96.12 194 GLY A C 1
ATOM 1520 O O . GLY A 1 194 ? 7.336 -1.428 -14.43 1 96.12 194 GLY A O 1
ATOM 1521 N N . ILE A 1 195 ? 7.805 -0.219 -12.562 1 97.81 195 ILE A N 1
ATOM 1522 C CA . ILE A 1 195 ? 7.621 1.09 -13.18 1 97.81 195 ILE A CA 1
ATOM 1523 C C . ILE A 1 195 ? 8.953 1.582 -13.75 1 97.81 195 ILE A C 1
ATOM 1525 O O . ILE A 1 195 ? 9.797 2.102 -13.016 1 97.81 195 ILE A O 1
ATOM 1529 N N . SER A 1 196 ? 9.086 1.556 -15.031 1 95.19 196 SER A N 1
ATOM 1530 C CA . SER A 1 196 ? 10.414 1.459 -15.633 1 95.19 196 SER A CA 1
ATOM 1531 C C . SER A 1 196 ? 10.953 2.834 -16.016 1 95.19 196 SER A C 1
ATOM 1533 O O . SER A 1 196 ? 12.078 2.957 -16.484 1 95.19 196 SER A O 1
ATOM 1535 N N . ILE A 1 197 ? 10.133 3.912 -15.852 1 96.94 197 ILE A N 1
ATOM 1536 C CA . ILE A 1 197 ? 10.625 5.215 -16.281 1 96.94 197 ILE A CA 1
ATOM 1537 C C . ILE A 1 197 ? 10.656 6.176 -15.102 1 96.94 197 ILE A C 1
ATOM 1539 O O . ILE A 1 197 ? 11.727 6.586 -14.656 1 96.94 197 ILE A O 1
ATOM 1543 N N . SER A 1 198 ? 9.531 6.43 -14.461 1 98.06 198 SER A N 1
ATOM 1544 C CA . SER A 1 198 ? 9.445 7.445 -13.414 1 98.06 198 SER A CA 1
ATOM 1545 C C . SER A 1 198 ? 10.172 7 -12.156 1 98.06 198 SER A C 1
ATOM 1547 O O . SER A 1 198 ? 10.828 7.805 -11.484 1 98.06 198 SER A O 1
ATOM 1549 N N . MET A 1 199 ? 10.102 5.738 -11.797 1 98.12 199 MET A N 1
ATOM 1550 C CA . MET A 1 199 ? 10.656 5.305 -10.516 1 98.12 199 MET A CA 1
ATOM 1551 C C . MET A 1 199 ? 12.164 5.133 -10.609 1 98.12 199 MET A C 1
ATOM 1553 O O . MET A 1 199 ? 12.891 5.441 -9.656 1 98.12 199 MET A O 1
ATOM 1557 N N . PRO A 1 200 ? 12.711 4.566 -11.797 1 96.81 200 PRO A N 1
ATOM 1558 C CA . PRO A 1 200 ? 14.164 4.68 -11.922 1 96.81 200 PRO A CA 1
ATOM 1559 C C . PRO A 1 200 ? 14.656 6.121 -11.836 1 96.81 200 PRO A C 1
ATOM 1561 O O . PRO A 1 200 ? 15.703 6.387 -11.234 1 96.81 200 PRO A O 1
ATOM 1564 N N . TYR A 1 201 ? 13.914 7.035 -12.398 1 98.06 201 TYR A N 1
ATOM 1565 C CA . TYR A 1 201 ? 14.234 8.453 -12.273 1 98.06 201 TYR A CA 1
ATOM 1566 C C . TYR A 1 201 ? 14.227 8.891 -10.812 1 98.06 201 TYR A C 1
ATOM 1568 O O . TYR A 1 201 ? 15.164 9.547 -10.352 1 98.06 201 TYR A O 1
ATOM 1576 N N . TRP A 1 202 ? 13.188 8.578 -10.086 1 98.62 202 TRP A N 1
ATOM 1577 C CA . TRP A 1 202 ? 13.086 8.859 -8.656 1 98.62 202 TRP A CA 1
ATOM 1578 C C . TRP A 1 202 ? 14.312 8.336 -7.91 1 98.62 202 TRP A C 1
ATOM 1580 O O . TRP A 1 202 ? 14.906 9.047 -7.102 1 98.62 202 TRP A O 1
ATOM 1590 N N . ASP A 1 203 ? 14.68 7.082 -8.18 1 98.25 203 ASP A N 1
ATOM 1591 C CA . ASP A 1 203 ? 15.82 6.457 -7.52 1 98.25 203 ASP A CA 1
ATOM 1592 C C . ASP A 1 203 ? 17.109 7.227 -7.797 1 98.25 203 ASP A C 1
ATOM 1594 O O . ASP A 1 203 ? 17.938 7.395 -6.906 1 98.25 203 ASP A O 1
ATOM 1598 N N . GLU A 1 204 ? 17.234 7.637 -9.039 1 97.75 204 GLU A N 1
ATOM 1599 C CA . GLU A 1 204 ? 18.422 8.406 -9.414 1 97.75 204 GLU A CA 1
ATOM 1600 C C . GLU A 1 204 ? 18.484 9.719 -8.641 1 97.75 204 GLU A C 1
ATOM 1602 O O . GLU A 1 204 ? 19.562 10.109 -8.164 1 97.75 204 GLU A O 1
ATOM 1607 N N . ARG A 1 205 ? 17.375 10.391 -8.547 1 98.5 205 ARG A N 1
ATOM 1608 C CA . ARG A 1 205 ? 17.312 11.664 -7.836 1 98.5 205 ARG A CA 1
ATOM 1609 C C . ARG A 1 205 ? 17.594 11.477 -6.352 1 98.5 205 ARG A C 1
ATOM 1611 O O . ARG A 1 205 ? 18.234 12.32 -5.719 1 98.5 205 ARG A O 1
ATOM 1618 N N . VAL A 1 206 ? 17.109 10.391 -5.719 1 98.81 206 VAL A N 1
ATOM 1619 C CA . VAL A 1 206 ? 17.391 10.07 -4.32 1 98.81 206 VAL A CA 1
ATOM 1620 C C . VAL A 1 206 ? 18.891 9.898 -4.121 1 98.81 206 VAL A C 1
ATOM 1622 O O . VAL A 1 206 ? 19.469 10.453 -3.18 1 98.81 206 VAL A O 1
ATOM 1625 N N . ALA A 1 207 ? 19.484 9.086 -4.984 1 98.25 207 ALA A N 1
ATOM 1626 C CA . ALA A 1 207 ? 20.922 8.828 -4.887 1 98.25 207 ALA A CA 1
ATOM 1627 C C . ALA A 1 207 ? 21.719 10.125 -4.984 1 98.25 207 ALA A C 1
ATOM 1629 O O . ALA A 1 207 ? 22.672 10.336 -4.23 1 98.25 207 ALA A O 1
ATOM 1630 N N . ASP A 1 208 ? 21.328 10.945 -5.973 1 98.31 208 ASP A N 1
ATOM 1631 C CA . ASP A 1 208 ? 22 12.227 -6.152 1 98.31 208 ASP A CA 1
ATOM 1632 C C . ASP A 1 208 ? 21.859 13.102 -4.906 1 98.31 208 ASP A C 1
ATOM 1634 O O . ASP A 1 208 ? 22.844 13.68 -4.441 1 98.31 208 ASP A O 1
ATOM 1638 N N . MET A 1 209 ? 20.656 13.273 -4.352 1 98.75 209 MET A N 1
ATOM 1639 C CA . MET A 1 209 ? 20.391 14.094 -3.178 1 98.75 209 MET A CA 1
ATOM 1640 C C . MET A 1 209 ? 21.141 13.562 -1.96 1 98.75 209 MET A C 1
ATOM 1642 O O . MET A 1 209 ? 21.609 14.336 -1.118 1 98.75 209 MET A O 1
ATOM 1646 N N . ALA A 1 210 ? 21.266 12.258 -1.818 1 98.75 210 ALA A N 1
ATOM 1647 C CA . ALA A 1 210 ? 21.922 11.617 -0.686 1 98.75 210 ALA A CA 1
ATOM 1648 C C . ALA A 1 210 ? 23.359 12.109 -0.549 1 98.75 210 ALA A C 1
ATOM 1650 O O . ALA A 1 210 ? 23.891 12.18 0.56 1 98.75 210 ALA A O 1
ATOM 1651 N N . GLY A 1 211 ? 24 12.43 -1.63 1 98.56 211 GLY A N 1
ATOM 1652 C CA . GLY A 1 211 ? 25.359 12.938 -1.621 1 98.56 211 GLY A CA 1
ATOM 1653 C C . GLY A 1 211 ? 25.531 14.18 -0.771 1 98.56 211 GLY A C 1
ATOM 1654 O O . GLY A 1 211 ? 26.609 14.438 -0.24 1 98.56 211 GLY A O 1
ATOM 1655 N N . SER A 1 212 ? 24.516 14.953 -0.646 1 98.44 212 SER A N 1
ATOM 1656 C CA . SER A 1 212 ? 24.562 16.203 0.108 1 98.44 212 SER A CA 1
ATOM 1657 C C . SER A 1 212 ? 24.312 15.961 1.594 1 98.44 212 SER A C 1
ATOM 1659 O O . SER A 1 212 ? 24.453 16.875 2.408 1 98.44 212 SER A O 1
ATOM 1661 N N . TYR A 1 213 ? 23.984 14.75 1.999 1 98.62 213 TYR A N 1
ATOM 1662 C CA . TYR A 1 213 ? 23.688 14.398 3.383 1 98.62 213 TYR A CA 1
ATOM 1663 C C . TYR A 1 213 ? 24.391 13.117 3.795 1 98.62 213 TYR A C 1
ATOM 1665 O O . TYR A 1 213 ? 23.75 12.125 4.129 1 98.62 213 TYR A O 1
ATOM 1673 N N . PRO A 1 214 ? 25.688 13.117 3.895 1 97.94 214 PRO A N 1
ATOM 1674 C CA . PRO A 1 214 ? 26.469 11.906 4.109 1 97.94 214 PRO A CA 1
ATOM 1675 C C . PRO A 1 214 ? 26.219 11.273 5.477 1 97.94 214 PRO A C 1
ATOM 1677 O O . PRO A 1 214 ? 26.531 10.094 5.684 1 97.94 214 PRO A O 1
ATOM 1680 N N . ASP A 1 215 ? 25.625 12.023 6.402 1 98.06 215 ASP A N 1
ATOM 1681 C CA . ASP A 1 215 ? 25.406 11.5 7.746 1 98.06 215 ASP A CA 1
ATOM 1682 C C . ASP A 1 215 ? 24.031 10.828 7.859 1 98.06 215 ASP A C 1
ATOM 1684 O O . ASP A 1 215 ? 23.688 10.305 8.922 1 98.06 215 ASP A O 1
ATOM 1688 N N . VAL A 1 216 ? 23.234 10.891 6.84 1 98.81 216 VAL A N 1
ATOM 1689 C CA . VAL A 1 216 ? 21.922 10.234 6.82 1 98.81 216 VAL A CA 1
ATOM 1690 C C . VAL A 1 216 ? 22.047 8.867 6.152 1 98.81 216 VAL A C 1
ATOM 1692 O O . VAL A 1 216 ? 22.469 8.766 4.996 1 98.81 216 VAL A O 1
ATOM 1695 N N . ALA A 1 217 ? 21.734 7.809 6.895 1 98.81 217 ALA A N 1
ATOM 1696 C CA . ALA A 1 217 ? 21.656 6.477 6.297 1 98.81 217 ALA A CA 1
ATOM 1697 C C . ALA A 1 217 ? 20.438 6.363 5.387 1 98.81 217 ALA A C 1
ATOM 1699 O O . ALA A 1 217 ? 19.328 6.801 5.746 1 98.81 217 ALA A O 1
ATOM 1700 N N . VAL A 1 218 ? 20.688 5.844 4.18 1 98.75 218 VAL A N 1
ATOM 1701 C CA . VAL A 1 218 ? 19.609 5.781 3.205 1 98.75 218 VAL A CA 1
ATOM 1702 C C . VAL A 1 218 ? 19.406 4.336 2.754 1 98.75 218 VAL A C 1
ATOM 1704 O O . VAL A 1 218 ? 20.359 3.627 2.465 1 98.75 218 VAL A O 1
ATOM 1707 N N . ASP A 1 219 ? 18.188 3.867 2.76 1 97.94 219 ASP A N 1
ATOM 1708 C CA . ASP A 1 219 ? 17.828 2.633 2.074 1 97.94 219 ASP A CA 1
ATOM 1709 C C . ASP A 1 219 ? 16.578 2.834 1.221 1 97.94 219 ASP A C 1
ATOM 1711 O O . ASP A 1 219 ? 16.016 3.934 1.171 1 97.94 219 ASP A O 1
ATOM 1715 N N . LYS A 1 220 ? 16.297 1.914 0.376 1 97.56 220 LYS A N 1
ATOM 1716 C CA . LYS A 1 220 ? 15.094 1.953 -0.455 1 97.56 220 LYS A CA 1
ATOM 1717 C C . LYS A 1 220 ? 14.398 0.594 -0.48 1 97.56 220 LYS A C 1
ATOM 1719 O O . LYS A 1 220 ? 15.055 -0.446 -0.41 1 97.56 220 LYS A O 1
ATOM 1724 N N . TYR A 1 221 ? 13.148 0.606 -0.528 1 97.81 221 TYR A N 1
ATOM 1725 C CA . TYR A 1 221 ? 12.312 -0.581 -0.688 1 97.81 221 TYR A CA 1
ATOM 1726 C C . TYR A 1 221 ? 11.289 -0.384 -1.8 1 97.81 221 TYR A C 1
ATOM 1728 O O . TYR A 1 221 ? 10.742 0.708 -1.957 1 97.81 221 TYR A O 1
ATOM 1736 N N . HIS A 1 222 ? 11.078 -1.452 -2.539 1 97.5 222 HIS A N 1
ATOM 1737 C CA . HIS A 1 222 ? 9.891 -1.436 -3.393 1 97.5 222 HIS A CA 1
ATOM 1738 C C . HIS A 1 222 ? 8.617 -1.311 -2.562 1 97.5 222 HIS A C 1
ATOM 1740 O O . HIS A 1 222 ? 8.516 -1.895 -1.482 1 97.5 222 HIS A O 1
ATOM 1746 N N . ILE A 1 223 ? 7.637 -0.577 -3.074 1 98.75 223 ILE A N 1
ATOM 1747 C CA . ILE A 1 223 ? 6.434 -0.2 -2.34 1 98.75 223 ILE A CA 1
ATOM 1748 C C . ILE A 1 223 ? 5.699 -1.454 -1.875 1 98.75 223 ILE A C 1
ATOM 1750 O O . ILE A 1 223 ? 5.09 -1.463 -0.802 1 98.75 223 ILE A O 1
ATOM 1754 N N . ASP A 1 224 ? 5.691 -2.557 -2.68 1 97.69 224 ASP A N 1
ATOM 1755 C CA . ASP A 1 224 ? 4.996 -3.783 -2.307 1 97.69 224 ASP A CA 1
ATOM 1756 C C . ASP A 1 224 ? 5.605 -4.402 -1.051 1 97.69 224 ASP A C 1
ATOM 1758 O O . ASP A 1 224 ? 4.926 -4.551 -0.033 1 97.69 224 ASP A O 1
ATOM 1762 N N . ILE A 1 225 ? 6.914 -4.625 -1.001 1 97.31 225 ILE A N 1
ATOM 1763 C CA . ILE A 1 225 ? 7.551 -5.23 0.165 1 97.31 225 ILE A CA 1
ATOM 1764 C C . ILE A 1 225 ? 7.617 -4.211 1.301 1 97.31 225 ILE A C 1
ATOM 1766 O O . ILE A 1 225 ? 7.68 -4.582 2.475 1 97.31 225 ILE A O 1
ATOM 1770 N N . LEU A 1 226 ? 7.668 -2.926 0.969 1 98.62 226 LEU A N 1
ATOM 1771 C CA . LEU A 1 226 ? 7.66 -1.889 1.995 1 98.62 226 LEU A CA 1
ATOM 1772 C C . LEU A 1 226 ? 6.379 -1.951 2.82 1 98.62 226 LEU A C 1
ATOM 1774 O O . LEU A 1 226 ? 6.418 -1.797 4.043 1 98.62 226 LEU A O 1
ATOM 1778 N N . THR A 1 227 ? 5.219 -2.146 2.201 1 98.69 227 THR A N 1
ATOM 1779 C CA . THR A 1 227 ? 3.977 -2.295 2.949 1 98.69 227 THR A CA 1
ATOM 1780 C C . THR A 1 227 ? 4.039 -3.512 3.867 1 98.69 227 THR A C 1
ATOM 1782 O O . THR A 1 227 ? 3.539 -3.473 4.992 1 98.69 227 THR A O 1
ATOM 1785 N N . ALA A 1 228 ? 4.652 -4.578 3.41 1 98.31 228 ALA A N 1
ATOM 1786 C CA . ALA A 1 228 ? 4.852 -5.754 4.25 1 98.31 228 ALA A CA 1
ATOM 1787 C C . ALA A 1 228 ? 5.711 -5.418 5.469 1 98.31 228 ALA A C 1
ATOM 1789 O O . ALA A 1 228 ? 5.395 -5.824 6.59 1 98.31 228 ALA A O 1
ATOM 1790 N N . ASN A 1 229 ? 6.785 -4.688 5.27 1 98.31 229 ASN A N 1
ATOM 1791 C CA . ASN A 1 229 ? 7.711 -4.359 6.348 1 98.31 229 ASN A CA 1
ATOM 1792 C C . ASN A 1 229 ? 7.082 -3.402 7.355 1 98.31 229 ASN A C 1
ATOM 1794 O O . ASN A 1 229 ? 7.449 -3.406 8.531 1 98.31 229 ASN A O 1
ATOM 1798 N N . PHE A 1 230 ? 6.137 -2.539 6.895 1 98.75 230 PHE A N 1
ATOM 1799 C CA . PHE A 1 230 ? 5.41 -1.7 7.84 1 98.75 230 PHE A CA 1
ATOM 1800 C C . PHE A 1 230 ? 4.695 -2.551 8.883 1 98.75 230 PHE A C 1
ATOM 1802 O O . PHE A 1 230 ? 4.551 -2.141 10.031 1 98.75 230 PHE A O 1
ATOM 1809 N N . VAL A 1 231 ? 4.262 -3.766 8.469 1 98.38 231 VAL A N 1
ATOM 1810 C CA . VAL A 1 231 ? 3.551 -4.676 9.359 1 98.38 231 VAL A CA 1
ATOM 1811 C C . VAL A 1 231 ? 4.551 -5.516 10.148 1 98.38 231 VAL A C 1
ATOM 1813 O O . VAL A 1 231 ? 4.445 -5.637 11.367 1 98.38 231 VAL A O 1
ATOM 1816 N N . LEU A 1 232 ? 5.578 -6.012 9.5 1 97.12 232 LEU A N 1
ATOM 1817 C CA . LEU A 1 232 ? 6.48 -6.996 10.086 1 97.12 232 LEU A CA 1
ATOM 1818 C C . LEU A 1 232 ? 7.574 -6.312 10.906 1 97.12 232 LEU A C 1
ATOM 1820 O O . LEU A 1 232 ? 8.016 -6.848 11.93 1 97.12 232 LEU A O 1
ATOM 1824 N N . HIS A 1 233 ? 8.008 -5.137 10.422 1 97.25 233 HIS A N 1
ATOM 1825 C CA . HIS A 1 233 ? 9.156 -4.465 11.008 1 97.25 233 HIS A CA 1
ATOM 1826 C C . HIS A 1 233 ? 8.93 -2.959 11.102 1 97.25 233 HIS A C 1
ATOM 1828 O O . HIS A 1 233 ? 9.766 -2.174 10.641 1 97.25 233 HIS A O 1
ATOM 1834 N N . PRO A 1 234 ? 7.887 -2.545 11.766 1 97.5 234 PRO A N 1
ATOM 1835 C CA . PRO A 1 234 ? 7.598 -1.11 11.82 1 97.5 234 PRO A CA 1
ATOM 1836 C C . PRO A 1 234 ? 8.688 -0.32 12.539 1 97.5 234 PRO A C 1
ATOM 1838 O O . PRO A 1 234 ? 8.773 0.902 12.398 1 97.5 234 PRO A O 1
ATOM 1841 N N . ASP A 1 235 ? 9.57 -0.967 13.289 1 97.38 235 ASP A N 1
ATOM 1842 C CA . ASP A 1 235 ? 10.617 -0.338 14.086 1 97.38 235 ASP A CA 1
ATOM 1843 C C . ASP A 1 235 ? 11.82 0.035 13.219 1 97.38 235 ASP A C 1
ATOM 1845 O O . ASP A 1 235 ? 12.711 0.759 13.664 1 97.38 235 ASP A O 1
ATOM 1849 N N . TRP A 1 236 ? 11.789 -0.371 11.945 1 98.19 236 TRP A N 1
ATOM 1850 C CA . TRP A 1 236 ? 12.922 -0.128 11.055 1 98.19 236 TRP A CA 1
ATOM 1851 C C . TRP A 1 236 ? 12.961 1.331 10.617 1 98.19 236 TRP A C 1
ATOM 1853 O O . TRP A 1 236 ? 14 1.819 10.164 1 98.19 236 TRP A O 1
ATOM 1863 N N . PHE A 1 237 ? 11.906 2.062 10.781 1 98.69 237 PHE A N 1
ATOM 1864 C CA . PHE A 1 237 ? 11.773 3.275 9.984 1 98.69 237 PHE A CA 1
ATOM 1865 C C . PHE A 1 237 ? 11.93 4.516 10.852 1 98.69 237 PHE A C 1
ATOM 1867 O O . PHE A 1 237 ? 11.656 4.477 12.055 1 98.69 237 PHE A O 1
ATOM 1874 N N . ASP A 1 238 ? 12.352 5.562 10.258 1 98.81 238 ASP A N 1
ATOM 1875 C CA . ASP A 1 238 ? 12.531 6.871 10.875 1 98.81 238 ASP A CA 1
ATOM 1876 C C . ASP A 1 238 ? 11.867 7.969 10.055 1 98.81 238 ASP A C 1
ATOM 1878 O O . ASP A 1 238 ? 10.812 8.492 10.43 1 98.81 238 ASP A O 1
ATOM 1882 N N . VAL A 1 239 ? 12.352 8.234 8.852 1 98.94 239 VAL A N 1
ATOM 1883 C CA . VAL A 1 239 ? 11.695 9.062 7.852 1 98.94 239 VAL A CA 1
ATOM 1884 C C . VAL A 1 239 ? 11.531 8.273 6.555 1 98.94 239 VAL A C 1
ATOM 1886 O O . VAL A 1 239 ? 12.492 7.707 6.035 1 98.94 239 VAL A O 1
ATOM 1889 N N . VAL A 1 240 ? 10.359 8.188 6.059 1 98.94 240 VAL A N 1
ATOM 1890 C CA . VAL A 1 240 ? 10.07 7.531 4.793 1 98.94 240 VAL A CA 1
ATOM 1891 C C . VAL A 1 240 ? 9.594 8.57 3.771 1 98.94 240 VAL A C 1
ATOM 1893 O O . VAL A 1 240 ? 8.641 9.305 4.023 1 98.94 240 VAL A O 1
ATOM 1896 N N . VAL A 1 241 ? 10.289 8.641 2.668 1 99 241 VAL A N 1
ATOM 1897 C CA . VAL A 1 241 ? 9.891 9.57 1.613 1 99 241 VAL A CA 1
ATOM 1898 C C . VAL A 1 241 ? 9.273 8.789 0.452 1 99 241 VAL A C 1
ATOM 1900 O O . VAL A 1 241 ? 9.711 7.684 0.137 1 99 241 VAL A O 1
ATOM 1903 N N . ALA A 1 242 ? 8.234 9.352 -0.121 1 98.94 242 ALA A N 1
ATOM 1904 C CA . ALA A 1 242 ? 7.5 8.641 -1.168 1 98.94 242 ALA A CA 1
ATOM 1905 C C . ALA A 1 242 ? 6.848 9.617 -2.139 1 98.94 242 ALA A C 1
ATOM 1907 O O . ALA A 1 242 ? 6.672 10.797 -1.819 1 98.94 242 ALA A O 1
ATOM 1908 N N . SER A 1 243 ? 6.535 9.141 -3.342 1 98.88 243 SER A N 1
ATOM 1909 C CA . SER A 1 243 ? 5.734 9.875 -4.309 1 98.88 243 SER A CA 1
ATOM 1910 C C . SER A 1 243 ? 4.312 10.094 -3.799 1 98.88 243 SER A C 1
ATOM 1912 O O . SER A 1 243 ? 3.967 9.648 -2.705 1 98.88 243 SER A O 1
ATOM 1914 N N . ASN A 1 244 ? 3.516 10.766 -4.535 1 98.75 244 ASN A N 1
ATOM 1915 C CA . ASN A 1 244 ? 2.154 11.133 -4.16 1 98.75 244 ASN A CA 1
ATOM 1916 C C . ASN A 1 244 ? 1.314 9.906 -3.82 1 98.75 244 ASN A C 1
ATOM 1918 O O . ASN A 1 244 ? 0.81 9.781 -2.703 1 98.75 244 ASN A O 1
ATOM 1922 N N . LEU A 1 245 ? 1.262 8.961 -4.699 1 98.81 245 LEU A N 1
ATOM 1923 C CA . LEU A 1 245 ? 0.455 7.766 -4.488 1 98.81 245 LEU A CA 1
ATOM 1924 C C . LEU A 1 245 ? 1.063 6.883 -3.402 1 98.81 245 LEU A C 1
ATOM 1926 O O . LEU A 1 245 ? 0.351 6.387 -2.527 1 98.81 245 LEU A O 1
ATOM 1930 N N . PHE A 1 246 ? 2.389 6.621 -3.477 1 98.88 246 PHE A N 1
ATOM 1931 C CA . PHE A 1 246 ? 3.037 5.742 -2.512 1 98.88 246 PHE A CA 1
ATOM 1932 C C . PHE A 1 246 ? 2.926 6.309 -1.102 1 98.88 246 PHE A C 1
ATOM 1934 O O . PHE A 1 246 ? 2.664 5.574 -0.148 1 98.88 246 PHE A O 1
ATOM 1941 N N . GLY A 1 247 ? 3.094 7.637 -1.015 1 98.81 247 GLY A N 1
ATOM 1942 C CA . GLY A 1 247 ? 2.93 8.266 0.284 1 98.81 247 GLY A CA 1
ATOM 1943 C C . GLY A 1 247 ? 1.519 8.156 0.829 1 98.81 247 GLY A C 1
ATOM 1944 O O . GLY A 1 247 ? 1.324 7.984 2.035 1 98.81 247 GLY A O 1
ATOM 1945 N N . ASP A 1 248 ? 0.547 8.305 -0.049 1 98.44 248 ASP A N 1
ATOM 1946 C CA . ASP A 1 248 ? -0.855 8.156 0.324 1 98.44 248 ASP A CA 1
ATOM 1947 C C . ASP A 1 248 ? -1.124 6.77 0.905 1 98.44 248 ASP A C 1
ATOM 1949 O O . ASP A 1 248 ? -1.754 6.645 1.957 1 98.44 248 ASP A O 1
ATOM 1953 N N . ILE A 1 249 ? -0.628 5.762 0.305 1 98.75 249 ILE A N 1
ATOM 1954 C CA . ILE A 1 249 ? -0.827 4.371 0.701 1 98.75 249 ILE A CA 1
ATOM 1955 C C . ILE A 1 249 ? -0.138 4.113 2.039 1 98.75 249 ILE A C 1
ATOM 1957 O O . ILE A 1 249 ? -0.751 3.578 2.967 1 98.75 249 ILE A O 1
ATOM 1961 N N . LEU A 1 250 ? 1.08 4.559 2.156 1 98.81 250 LEU A N 1
ATOM 1962 C CA . LEU A 1 250 ? 1.896 4.266 3.33 1 98.81 250 LEU A CA 1
ATOM 1963 C C . LEU A 1 250 ? 1.37 5.008 4.555 1 98.81 250 LEU A C 1
ATOM 1965 O O . LEU A 1 250 ? 1.45 4.5 5.676 1 98.81 250 LEU A O 1
ATOM 1969 N N . SER A 1 251 ? 0.826 6.164 4.32 1 98.25 251 SER A N 1
ATOM 1970 C CA . SER A 1 251 ? 0.42 7.004 5.445 1 98.25 251 SER A CA 1
ATOM 1971 C C . SER A 1 251 ? -0.972 6.625 5.941 1 98.25 251 SER A C 1
ATOM 1973 O O . SER A 1 251 ? -1.414 7.102 6.988 1 98.25 251 SER A O 1
ATOM 1975 N N . ASP A 1 252 ? -1.741 5.82 5.266 1 98 252 ASP A N 1
ATOM 1976 C CA . ASP A 1 252 ? -2.916 5.16 5.828 1 98 252 ASP A CA 1
ATOM 1977 C C . ASP A 1 252 ? -2.533 3.854 6.516 1 98 252 ASP A C 1
ATOM 1979 O O . ASP A 1 252 ? -3.049 3.539 7.59 1 98 252 ASP A O 1
ATOM 1983 N N . LEU A 1 253 ? -1.624 3.119 5.898 1 98.69 253 LEU A N 1
ATOM 1984 C CA . LEU A 1 253 ? -1.182 1.839 6.445 1 98.69 253 LEU A CA 1
ATOM 1985 C C . LEU A 1 253 ? -0.46 2.035 7.773 1 98.69 253 LEU A C 1
ATOM 1987 O O . LEU A 1 253 ? -0.687 1.283 8.727 1 98.69 253 LEU A O 1
ATOM 1991 N N . GLY A 1 254 ? 0.476 3.004 7.844 1 98.25 254 GLY A N 1
ATOM 1992 C CA . GLY A 1 254 ? 1.243 3.264 9.055 1 98.25 254 GLY A CA 1
ATOM 1993 C C . GLY A 1 254 ? 0.378 3.408 10.289 1 98.25 254 GLY A C 1
ATOM 1994 O O . GLY A 1 254 ? 0.496 2.619 11.234 1 98.25 254 GLY A O 1
ATOM 1995 N N . PRO A 1 255 ? -0.551 4.367 10.25 1 97.75 255 PRO A N 1
ATOM 1996 C CA . PRO A 1 255 ? -1.434 4.562 11.406 1 97.75 255 PRO A CA 1
ATOM 1997 C C . PRO A 1 255 ? -2.309 3.346 11.688 1 97.75 255 PRO A C 1
ATOM 1999 O O . PRO A 1 255 ? -2.633 3.072 12.852 1 97.75 255 PRO A O 1
ATOM 2002 N N . ALA A 1 256 ? -2.693 2.617 10.672 1 97.5 256 ALA A N 1
ATOM 2003 C CA . ALA A 1 256 ? -3.436 1.382 10.914 1 97.5 256 ALA A CA 1
ATOM 2004 C C . ALA A 1 256 ? -2.635 0.424 11.797 1 97.5 256 ALA A C 1
ATOM 2006 O O . ALA A 1 256 ? -3.201 -0.286 12.625 1 97.5 256 ALA A O 1
ATOM 2007 N N . CYS A 1 257 ? -1.315 0.396 11.617 1 98 257 CYS A N 1
ATOM 2008 C CA . CYS A 1 257 ? -0.436 -0.478 12.383 1 98 257 CYS A CA 1
ATOM 2009 C C . CYS A 1 257 ? -0.315 0.001 13.828 1 98 257 CYS A C 1
ATOM 2011 O O . CYS A 1 257 ? 0.13 -0.748 14.703 1 98 257 CYS A O 1
ATOM 2013 N N . THR A 1 258 ? -0.716 1.22 14.109 1 97 258 THR A N 1
ATOM 2014 C CA . THR A 1 258 ? -0.581 1.776 15.445 1 97 258 THR A CA 1
ATOM 2015 C C . THR A 1 258 ? -1.94 1.868 16.141 1 97 258 THR A C 1
ATOM 2017 O O . THR A 1 258 ? -2.074 2.521 17.172 1 97 258 THR A O 1
ATOM 2020 N N . GLY A 1 259 ? -2.951 1.291 15.57 1 94.56 259 GLY A N 1
ATOM 2021 C CA . GLY A 1 259 ? -4.203 1.132 16.297 1 94.56 259 GLY A CA 1
ATOM 2022 C C . GLY A 1 259 ? -5.418 1.532 15.477 1 94.56 259 GLY A C 1
ATOM 2023 O O . GLY A 1 259 ? -6.418 0.809 15.445 1 94.56 259 GLY A O 1
ATOM 2024 N N . THR A 1 260 ? -5.422 2.697 14.969 1 95 260 THR A N 1
ATOM 2025 C CA . THR A 1 260 ? -6.535 3.209 14.18 1 95 260 THR A CA 1
ATOM 2026 C C . THR A 1 260 ? -6.086 4.367 13.297 1 95 260 THR A C 1
ATOM 2028 O O . THR A 1 260 ? -5.18 5.121 13.664 1 95 260 THR A O 1
ATOM 2031 N N . ILE A 1 261 ? -6.746 4.547 12.188 1 95 261 ILE A N 1
ATOM 2032 C CA . ILE A 1 261 ? -6.438 5.672 11.305 1 95 261 ILE A CA 1
ATOM 2033 C C . ILE A 1 261 ? -6.984 6.961 11.914 1 95 261 ILE A C 1
ATOM 2035 O O . ILE A 1 261 ? -6.598 8.062 11.508 1 95 261 ILE A O 1
ATOM 2039 N N . GLY A 1 262 ? -7.828 6.84 12.914 1 96.5 262 GLY A N 1
ATOM 2040 C CA . GLY A 1 262 ? -8.5 7.973 13.539 1 96.5 262 GLY A CA 1
ATOM 2041 C C . GLY A 1 262 ? -7.551 8.891 14.289 1 96.5 262 GLY A C 1
ATOM 2042 O O . GLY A 1 262 ? -7.887 10.039 14.57 1 96.5 262 GLY A O 1
ATOM 2043 N N . ILE A 1 263 ? -6.379 8.469 14.578 1 97.31 263 ILE A N 1
ATOM 2044 C CA . ILE A 1 263 ? -5.469 9.281 15.383 1 97.31 263 ILE A CA 1
ATOM 2045 C C . ILE A 1 263 ? -4.449 9.969 14.469 1 97.31 263 ILE A C 1
ATOM 2047 O O . ILE A 1 263 ? -3.615 10.75 14.938 1 97.31 263 ILE A O 1
ATOM 2051 N N . ALA A 1 264 ? -4.48 9.664 13.188 1 98.12 264 ALA A N 1
ATOM 2052 C CA . ALA A 1 264 ? -3.4 10.047 12.289 1 98.12 264 ALA A CA 1
ATOM 2053 C C . ALA A 1 264 ? -3.549 11.5 11.844 1 98.12 264 ALA A C 1
ATOM 2055 O O . ALA A 1 264 ? -4.52 11.852 11.164 1 98.12 264 ALA A O 1
ATOM 2056 N N . PRO A 1 265 ? -2.588 12.375 12.18 1 98.69 265 PRO A N 1
ATOM 2057 C CA . PRO A 1 265 ? -2.586 13.766 11.719 1 98.69 265 PRO A CA 1
ATOM 2058 C C . PRO A 1 265 ? -1.848 13.945 10.398 1 98.69 265 PRO A C 1
ATOM 2060 O O . PRO A 1 265 ? -1.181 13.023 9.922 1 98.69 265 PRO A O 1
ATOM 2063 N N . SER A 1 266 ? -2.016 15.117 9.82 1 98.75 266 SER A N 1
ATOM 2064 C CA . SER A 1 266 ? -1.162 15.477 8.688 1 98.75 266 SER A CA 1
ATOM 2065 C C . SER A 1 266 ? -1.015 16.984 8.57 1 98.75 266 SER A C 1
ATOM 2067 O O . SER A 1 266 ? -1.836 17.734 9.094 1 98.75 266 SER A O 1
ATOM 2069 N N . GLY A 1 267 ? 0.021 17.406 8 1 98.88 267 GLY A N 1
ATOM 2070 C CA . GLY A 1 267 ? 0.263 18.75 7.531 1 98.88 267 GLY A CA 1
ATOM 2071 C C . GLY A 1 267 ? 0.627 18.828 6.059 1 98.88 267 GLY A C 1
ATOM 2072 O O . GLY A 1 267 ? 1.584 18.172 5.621 1 98.88 267 GLY A O 1
ATOM 2073 N N . ASN A 1 268 ? -0.202 19.453 5.301 1 98.88 268 ASN A N 1
ATOM 2074 C CA . ASN A 1 268 ? 0.179 19.859 3.949 1 98.88 268 ASN A CA 1
ATOM 2075 C C . ASN A 1 268 ? 0.92 21.188 3.949 1 98.88 268 ASN A C 1
ATOM 2077 O O . ASN A 1 268 ? 0.309 22.25 4.125 1 98.88 268 ASN A O 1
ATOM 2081 N N . ILE A 1 269 ? 2.201 21.125 3.682 1 98.88 269 ILE A N 1
ATOM 2082 C CA . ILE A 1 269 ? 3.094 22.203 4.102 1 98.88 269 ILE A CA 1
ATOM 2083 C C . ILE A 1 269 ? 3.689 22.891 2.871 1 98.88 269 ILE A C 1
ATOM 2085 O O . ILE A 1 269 ? 4.074 22.219 1.908 1 98.88 269 ILE A O 1
ATOM 2089 N N . ASN A 1 270 ? 3.605 24.141 2.83 1 98.75 270 ASN A N 1
ATOM 2090 C CA . ASN A 1 270 ? 4.508 24.984 2.045 1 98.75 270 ASN A CA 1
ATOM 2091 C C . ASN A 1 270 ? 5.727 25.406 2.857 1 98.75 270 ASN A C 1
ATOM 2093 O O . ASN A 1 270 ? 5.68 26.391 3.592 1 98.75 270 ASN A O 1
ATOM 2097 N N . PRO A 1 271 ? 6.828 24.688 2.686 1 98 271 PRO A N 1
ATOM 2098 C CA . PRO A 1 271 ? 7.98 24.906 3.566 1 98 271 PRO A CA 1
ATOM 2099 C C . PRO A 1 271 ? 8.523 26.328 3.482 1 98 271 PRO A C 1
ATOM 2101 O O . PRO A 1 271 ? 9.047 26.844 4.469 1 98 271 PRO A O 1
ATOM 2104 N N . GLU A 1 272 ? 8.367 26.984 2.377 1 96.75 272 GLU A N 1
ATOM 2105 C CA . GLU A 1 272 ? 8.883 28.344 2.17 1 96.75 272 GLU A CA 1
ATOM 2106 C C . GLU A 1 272 ? 7.969 29.391 2.797 1 96.75 272 GLU A C 1
ATOM 2108 O O . GLU A 1 272 ? 8.352 30.547 2.949 1 96.75 272 GLU A O 1
ATOM 2113 N N . ARG A 1 273 ? 6.773 29.031 3.189 1 96.69 273 ARG A N 1
ATOM 2114 C CA . ARG A 1 273 ? 5.793 29.875 3.85 1 96.69 273 ARG A CA 1
ATOM 2115 C C . ARG A 1 273 ? 5.359 31.016 2.939 1 96.69 273 ARG A C 1
ATOM 2117 O O . ARG A 1 273 ? 5.059 32.125 3.412 1 96.69 273 ARG A O 1
ATOM 2124 N N . ARG A 1 274 ? 5.465 30.75 1.658 1 97.62 274 ARG A N 1
ATOM 2125 C CA . ARG A 1 274 ? 4.93 31.703 0.685 1 97.62 274 ARG A CA 1
ATOM 2126 C C . ARG A 1 274 ? 3.404 31.703 0.715 1 97.62 274 ARG A C 1
ATOM 2128 O O . ARG A 1 274 ? 2.783 32.75 0.465 1 97.62 274 ARG A O 1
ATOM 2135 N N . PHE A 1 275 ? 2.803 30.609 0.948 1 98.5 275 PHE A N 1
ATOM 2136 C CA . PHE A 1 275 ? 1.363 30.406 1.057 1 98.5 275 PHE A CA 1
ATOM 2137 C C . PHE A 1 275 ? 1.021 29.641 2.328 1 98.5 275 PHE A C 1
ATOM 2139 O O . PHE A 1 275 ? 1.896 29.031 2.947 1 98.5 275 PHE A O 1
ATOM 2146 N N . PRO A 1 276 ? -0.257 29.734 2.762 1 98.75 276 PRO A N 1
ATOM 2147 C CA . PRO A 1 276 ? -0.629 29 3.973 1 98.75 276 PRO A CA 1
ATOM 2148 C C . PRO A 1 276 ? -0.481 27.5 3.814 1 98.75 276 PRO A C 1
ATOM 2150 O O . PRO A 1 276 ? -0.779 26.953 2.748 1 98.75 276 PRO A O 1
ATOM 2153 N N . SER A 1 277 ? 0.028 26.875 4.855 1 98.94 277 SER A N 1
ATOM 2154 C CA . SER A 1 277 ? -0.039 25.422 4.988 1 98.94 277 SER A CA 1
ATOM 2155 C C . SER A 1 277 ? -1.401 24.984 5.512 1 98.94 277 SER A C 1
ATOM 2157 O O . SER A 1 277 ? -2.166 25.797 6.035 1 98.94 277 SER A O 1
ATOM 2159 N N . LEU A 1 278 ? -1.709 23.734 5.281 1 98.94 278 LEU A N 1
ATOM 2160 C CA . LEU A 1 278 ? -2.998 23.172 5.664 1 98.94 278 LEU A CA 1
ATOM 2161 C C . LEU A 1 278 ? -2.812 21.953 6.566 1 98.94 278 LEU A C 1
ATOM 2163 O O . LEU A 1 278 ? -1.95 21.109 6.312 1 98.94 278 LEU A O 1
ATOM 2167 N N . PHE A 1 279 ? -3.553 21.891 7.625 1 98.94 279 PHE A N 1
ATOM 2168 C CA . PHE A 1 279 ? -3.463 20.812 8.602 1 98.94 279 PHE A CA 1
ATOM 2169 C C . PHE A 1 279 ? -4.801 20.094 8.742 1 98.94 279 PHE A C 1
ATOM 2171 O O . PHE A 1 279 ? -5.836 20.734 8.93 1 98.94 279 PHE A O 1
ATOM 2178 N N . GLU A 1 280 ? -4.758 18.812 8.578 1 98.88 280 GLU A N 1
ATOM 2179 C CA . GLU A 1 280 ? -5.961 17.984 8.57 1 98.88 280 GLU A CA 1
ATOM 2180 C C . GLU A 1 280 ? -5.652 16.547 9.008 1 98.88 280 GLU A C 1
ATOM 2182 O O . GLU A 1 280 ? -4.504 16.109 8.922 1 98.88 280 GLU A O 1
ATOM 2187 N N . PRO A 1 281 ? -6.707 15.805 9.5 1 98.38 281 PRO A N 1
ATOM 2188 C CA . PRO A 1 281 ? -6.484 14.375 9.719 1 98.38 281 PRO A CA 1
ATOM 2189 C C . PRO A 1 281 ? -6.246 13.609 8.414 1 98.38 281 PRO A C 1
ATOM 2191 O O . PRO A 1 281 ? -6.629 14.078 7.344 1 98.38 281 PRO A O 1
ATOM 2194 N N . VAL A 1 282 ? -5.652 12.43 8.531 1 96.25 282 VAL A N 1
ATOM 2195 C CA . VAL A 1 282 ? -5.406 11.555 7.391 1 96.25 282 VAL A CA 1
ATOM 2196 C C . VAL A 1 282 ? -6.715 10.906 6.945 1 96.25 282 VAL A C 1
ATOM 2198 O O . VAL A 1 282 ? -6.91 10.641 5.758 1 96.25 282 VAL A O 1
ATOM 2201 N N . HIS A 1 283 ? -7.621 10.68 7.918 1 92.94 283 HIS A N 1
ATOM 2202 C CA . HIS A 1 283 ? -8.859 9.977 7.598 1 92.94 283 HIS A CA 1
ATOM 2203 C C . HIS A 1 283 ? -9.797 10.852 6.773 1 92.94 283 HIS A C 1
ATOM 2205 O O . HIS A 1 283 ? -9.648 12.078 6.75 1 92.94 283 HIS A O 1
ATOM 2211 N N . GLY A 1 284 ? -10.773 10.211 6.113 1 92.62 284 GLY A N 1
ATOM 2212 C CA . GLY A 1 284 ? -11.742 10.93 5.297 1 92.62 284 GLY A CA 1
ATOM 2213 C C . GLY A 1 284 ? -12.977 11.352 6.074 1 92.62 284 GLY A C 1
ATOM 2214 O O . GLY A 1 284 ? -12.922 11.523 7.293 1 92.62 284 GLY A O 1
ATOM 2215 N N . SER A 1 285 ? -14.023 11.57 5.289 1 96.69 285 SER A N 1
ATOM 2216 C CA . SER A 1 285 ? -15.242 12.133 5.855 1 96.69 285 SER A CA 1
ATOM 2217 C C . SER A 1 285 ? -16.062 11.07 6.586 1 96.69 285 SER A C 1
ATOM 2219 O O . SER A 1 285 ? -16.984 11.391 7.324 1 96.69 285 SER A O 1
ATOM 2221 N N . ALA A 1 286 ? -15.773 9.812 6.305 1 95.31 286 ALA A N 1
ATOM 2222 C CA . ALA A 1 286 ? -16.375 8.688 6.996 1 95.31 286 ALA A CA 1
ATOM 2223 C C . ALA A 1 286 ? -17.891 8.836 7.07 1 95.31 286 ALA A C 1
ATOM 2225 O O . ALA A 1 286 ? -18.469 8.875 8.156 1 95.31 286 ALA A O 1
ATOM 2226 N N . PRO A 1 287 ? -18.547 8.82 5.93 1 94.94 287 PRO A N 1
ATOM 2227 C CA . PRO A 1 287 ? -20 9.016 5.91 1 94.94 287 PRO A CA 1
ATOM 2228 C C . PRO A 1 287 ? -20.75 7.992 6.758 1 94.94 287 PRO A C 1
ATOM 2230 O O . PRO A 1 287 ? -21.812 8.297 7.297 1 94.94 287 PRO A O 1
ATOM 2233 N N . ASP A 1 288 ? -20.219 6.852 6.953 1 93.38 288 ASP A N 1
ATOM 2234 C CA . ASP A 1 288 ? -20.891 5.742 7.629 1 93.38 288 ASP A CA 1
ATOM 2235 C C . ASP A 1 288 ? -21.078 6.035 9.117 1 93.38 288 ASP A C 1
ATOM 2237 O O . ASP A 1 288 ? -21.969 5.48 9.766 1 93.38 288 ASP A O 1
ATOM 2241 N N . ILE A 1 289 ? -20.266 6.895 9.68 1 96.44 289 ILE A N 1
ATOM 2242 C CA . ILE A 1 289 ? -20.406 7.152 11.109 1 96.44 289 ILE A CA 1
ATOM 2243 C C . ILE A 1 289 ? -20.688 8.633 11.344 1 96.44 289 ILE A C 1
ATOM 2245 O O . ILE A 1 289 ? -20.734 9.094 12.484 1 96.44 289 ILE A O 1
ATOM 2249 N N . ALA A 1 290 ? -20.812 9.391 10.234 1 97.38 290 ALA A N 1
ATOM 2250 C CA . ALA A 1 290 ? -21.141 10.812 10.359 1 97.38 290 ALA A CA 1
ATOM 2251 C C . ALA A 1 290 ? -22.453 11.016 11.102 1 97.38 290 ALA A C 1
ATOM 2253 O O . ALA A 1 290 ? -23.438 10.336 10.82 1 97.38 290 ALA A O 1
ATOM 2254 N N . GLY A 1 291 ? -22.469 11.859 12.062 1 97.81 291 GLY A N 1
ATOM 2255 C CA . GLY A 1 291 ? -23.672 12.188 12.797 1 97.81 291 GLY A CA 1
ATOM 2256 C C . GLY A 1 291 ? -23.875 11.312 14.031 1 97.81 291 GLY A C 1
ATOM 2257 O O . GLY A 1 291 ? -24.734 11.594 14.867 1 97.81 291 GLY A O 1
ATOM 2258 N N . LEU A 1 292 ? -23.031 10.367 14.219 1 98.25 292 LEU A N 1
ATOM 2259 C CA . LEU A 1 292 ? -23.203 9.43 15.32 1 98.25 292 LEU A CA 1
ATOM 2260 C C . LEU A 1 292 ? -22.438 9.891 16.562 1 98.25 292 LEU A C 1
ATOM 2262 O O . LEU A 1 292 ? -22.641 9.367 17.656 1 98.25 292 LEU A O 1
ATOM 2266 N N . GLY A 1 293 ? -21.516 10.844 16.391 1 98.31 293 GLY A N 1
ATOM 2267 C CA . GLY A 1 293 ? -20.797 11.406 17.516 1 98.31 293 GLY A CA 1
ATOM 2268 C C . GLY A 1 293 ? -19.719 10.477 18.062 1 98.31 293 GLY A C 1
ATOM 2269 O O . GLY A 1 293 ? -19.359 10.562 19.234 1 98.31 293 GLY A O 1
ATOM 2270 N N . ILE A 1 294 ? -19.25 9.57 17.203 1 98.38 294 ILE A N 1
ATOM 2271 C CA . ILE A 1 294 ? -18.328 8.57 17.719 1 98.38 294 ILE A CA 1
ATOM 2272 C C . ILE A 1 294 ? -16.969 8.695 17.016 1 98.38 294 ILE A C 1
ATOM 2274 O O . ILE A 1 294 ? -16.109 7.84 17.172 1 98.38 294 ILE A O 1
ATOM 2278 N N . ALA A 1 295 ? -16.781 9.719 16.156 1 98.5 295 ALA A N 1
ATOM 2279 C CA . ALA A 1 295 ? -15.523 9.914 15.43 1 98.5 295 ALA A CA 1
ATOM 2280 C C . ALA A 1 295 ? -14.375 10.227 16.391 1 98.5 295 ALA A C 1
ATOM 2282 O O . ALA A 1 295 ? -14.555 10.953 17.359 1 98.5 295 ALA A O 1
ATOM 2283 N N . ASN A 1 296 ? -13.242 9.648 16.188 1 98.5 296 ASN A N 1
ATOM 2284 C CA . ASN A 1 296 ? -12.016 9.906 16.938 1 98.5 296 ASN A CA 1
ATOM 2285 C C . ASN A 1 296 ? -11.469 11.305 16.656 1 98.5 296 ASN A C 1
ATOM 2287 O O . ASN A 1 296 ? -11.07 11.602 15.531 1 98.5 296 ASN A O 1
ATOM 2291 N N . PRO A 1 297 ? -11.422 12.133 17.625 1 98.69 297 PRO A N 1
ATOM 2292 C CA . PRO A 1 297 ? -11 13.508 17.344 1 98.69 297 PRO A CA 1
ATOM 2293 C C . PRO A 1 297 ? -9.484 13.68 17.406 1 98.69 297 PRO A C 1
ATOM 2295 O O . PRO A 1 297 ? -8.969 14.758 17.109 1 98.69 297 PRO A O 1
ATOM 2298 N N . ILE A 1 298 ? -8.711 12.711 17.75 1 98.75 298 ILE A N 1
ATOM 2299 C CA . ILE A 1 298 ? -7.285 12.828 18.031 1 98.75 298 ILE A CA 1
ATOM 2300 C C . ILE A 1 298 ? -6.547 13.281 16.766 1 98.75 298 ILE A C 1
ATOM 2302 O O . ILE A 1 298 ? -5.664 14.141 16.844 1 98.75 298 ILE A O 1
ATOM 2306 N N . GLY A 1 299 ? -6.91 12.664 15.586 1 98.75 299 GLY A N 1
ATOM 2307 C CA . GLY A 1 299 ? -6.262 13.094 14.359 1 98.75 299 GLY A CA 1
ATOM 2308 C C . GLY A 1 299 ? -6.379 14.586 14.117 1 98.75 299 GLY A C 1
ATOM 2309 O O . GLY A 1 299 ? -5.406 15.234 13.727 1 98.75 299 GLY A O 1
ATOM 2310 N N . GLN A 1 300 ? -7.527 15.125 14.375 1 98.88 300 GLN A N 1
ATOM 2311 C CA . GLN A 1 300 ? -7.77 16.547 14.195 1 98.88 300 GLN A CA 1
ATOM 2312 C C . GLN A 1 300 ? -6.996 17.375 15.219 1 98.88 300 GLN A C 1
ATOM 2314 O O . GLN A 1 300 ? -6.379 18.391 14.875 1 98.88 300 GLN A O 1
ATOM 2319 N N . ILE A 1 301 ? -7.027 16.953 16.469 1 98.94 301 ILE A N 1
ATOM 2320 C CA . ILE A 1 301 ? -6.344 17.656 17.547 1 98.94 301 ILE A CA 1
ATOM 2321 C C . ILE A 1 301 ? -4.84 17.656 17.312 1 98.94 301 ILE A C 1
ATOM 2323 O O . ILE A 1 301 ? -4.176 18.688 17.438 1 98.94 301 ILE A O 1
ATOM 2327 N N . TRP A 1 302 ? -4.328 16.484 16.953 1 98.88 302 TRP A N 1
ATOM 2328 C CA . TRP A 1 302 ? -2.902 16.359 16.672 1 98.88 302 TRP A CA 1
ATOM 2329 C C . TRP A 1 302 ? -2.506 17.188 15.453 1 98.88 302 TRP A C 1
ATOM 2331 O O . TRP A 1 302 ? -1.422 17.781 15.414 1 98.88 302 TRP A O 1
ATOM 2341 N N . SER A 1 303 ? -3.355 17.266 14.414 1 98.94 303 SER A N 1
ATOM 2342 C CA . SER A 1 303 ? -3.107 18.172 13.297 1 98.94 303 SER A CA 1
ATOM 2343 C C . SER A 1 303 ? -3.008 19.625 13.758 1 98.94 303 SER A C 1
ATOM 2345 O O . SER A 1 303 ? -2.211 20.391 13.227 1 98.94 303 SER A O 1
ATOM 2347 N N . GLY A 1 304 ? -3.82 19.953 14.719 1 98.94 304 GLY A N 1
ATOM 2348 C CA . GLY A 1 304 ? -3.719 21.266 15.328 1 98.94 304 GLY A CA 1
ATOM 2349 C C . GLY A 1 304 ? -2.379 21.516 16 1 98.94 304 GLY A C 1
ATOM 2350 O O . GLY A 1 304 ? -1.821 22.609 15.906 1 98.94 304 GLY A O 1
ATOM 2351 N N . ALA A 1 305 ? -1.912 20.531 16.719 1 98.88 305 ALA A N 1
ATOM 2352 C CA . ALA A 1 305 ? -0.592 20.641 17.328 1 98.88 305 ALA A CA 1
ATOM 2353 C C . ALA A 1 305 ? 0.485 20.875 16.281 1 98.88 305 ALA A C 1
ATOM 2355 O O . ALA A 1 305 ? 1.398 21.672 16.484 1 98.88 305 ALA A O 1
ATOM 2356 N N . MET A 1 306 ? 0.346 20.172 15.172 1 98.88 306 MET A N 1
ATOM 2357 C CA . MET A 1 306 ? 1.283 20.375 14.07 1 98.88 306 MET A CA 1
ATOM 2358 C C . MET A 1 306 ? 1.193 21.797 13.531 1 98.88 306 MET A C 1
ATOM 2360 O O . MET A 1 306 ? 2.211 22.406 13.18 1 98.88 306 MET A O 1
ATOM 2364 N N . MET A 1 307 ? -0.025 22.281 13.422 1 98.88 307 MET A N 1
ATOM 2365 C CA . MET A 1 307 ? -0.232 23.656 12.977 1 98.88 307 MET A CA 1
ATOM 2366 C C . MET A 1 307 ? 0.448 24.641 13.922 1 98.88 307 MET A C 1
ATOM 2368 O O . MET A 1 307 ? 1.109 25.578 13.477 1 98.88 307 MET A O 1
ATOM 2372 N N . LEU A 1 308 ? 0.34 24.422 15.242 1 98.75 308 LEU A N 1
ATOM 2373 C CA . LEU A 1 308 ? 0.985 25.281 16.219 1 98.75 308 LEU A CA 1
ATOM 2374 C C . LEU A 1 308 ? 2.502 25.25 16.062 1 98.75 308 LEU A C 1
ATOM 2376 O O . LEU A 1 308 ? 3.16 26.297 16.125 1 98.75 308 LEU A O 1
ATOM 2380 N N . GLU A 1 309 ? 3.004 24.094 15.891 1 98.31 309 GLU A N 1
ATOM 2381 C CA . GLU A 1 309 ? 4.441 23.969 15.664 1 98.31 309 GLU A CA 1
ATOM 2382 C C . GLU A 1 309 ? 4.867 24.766 14.43 1 98.31 309 GLU A C 1
ATOM 2384 O O . GLU A 1 309 ? 5.879 25.469 14.461 1 98.31 309 GLU A O 1
ATOM 2389 N N . HIS A 1 310 ? 4.078 24.641 13.391 1 98.38 310 HIS A N 1
ATOM 2390 C CA . HIS A 1 310 ? 4.348 25.359 12.141 1 98.38 310 HIS A CA 1
ATOM 2391 C C . HIS A 1 310 ? 4.32 26.859 12.352 1 98.38 310 HIS A C 1
ATOM 2393 O O . HIS A 1 310 ? 5.07 27.594 11.703 1 98.38 310 HIS A O 1
ATOM 2399 N N . LEU A 1 311 ? 3.52 27.297 13.258 1 98.12 311 LEU A N 1
ATOM 2400 C CA . LEU A 1 311 ? 3.33 28.719 13.516 1 98.12 311 LEU A CA 1
ATOM 2401 C C . LEU A 1 311 ? 4.34 29.234 14.531 1 98.12 311 LEU A C 1
ATOM 2403 O O . LEU A 1 311 ? 4.34 30.406 14.875 1 98.12 311 LEU A O 1
ATOM 2407 N N . GLY A 1 312 ? 5.188 28.359 15.117 1 97.25 312 GLY A N 1
ATOM 2408 C CA . GLY A 1 312 ? 6.234 28.75 16.047 1 97.25 312 GLY A CA 1
ATOM 2409 C C . GLY A 1 312 ? 5.824 28.625 17.5 1 97.25 312 GLY A C 1
ATOM 2410 O O . GLY A 1 312 ? 6.543 29.078 18.391 1 97.25 312 GLY A O 1
ATOM 2411 N N . GLU A 1 313 ? 4.668 28.094 17.75 1 98.06 313 GLU A N 1
ATOM 2412 C CA . GLU A 1 313 ? 4.191 27.875 19.109 1 98.06 313 GLU A CA 1
ATOM 2413 C C . GLU A 1 313 ? 4.559 26.484 19.609 1 98.06 313 GLU A C 1
ATOM 2415 O O . GLU A 1 313 ? 3.678 25.688 19.938 1 98.06 313 GLU A O 1
ATOM 2420 N N . ASP A 1 314 ? 5.785 26.203 19.734 1 98.06 314 ASP A N 1
ATOM 2421 C CA . ASP A 1 314 ? 6.332 24.875 19.984 1 98.06 314 ASP A CA 1
ATOM 2422 C C . ASP A 1 314 ? 5.898 24.344 21.344 1 98.06 314 ASP A C 1
ATOM 2424 O O . ASP A 1 314 ? 5.547 23.172 21.484 1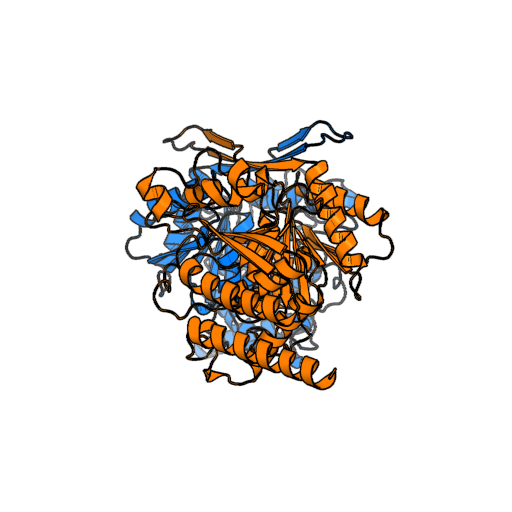 98.06 314 ASP A O 1
ATOM 2428 N N . ALA A 1 315 ? 5.973 25.156 22.344 1 98.06 315 ALA A N 1
ATOM 2429 C CA . ALA A 1 315 ? 5.609 24.734 23.703 1 98.06 315 ALA A CA 1
ATOM 2430 C C . ALA A 1 315 ? 4.137 24.344 23.766 1 98.06 315 ALA A C 1
ATOM 2432 O O . ALA A 1 315 ? 3.781 23.344 24.422 1 98.06 315 ALA A O 1
ATOM 2433 N N . ALA A 1 316 ? 3.295 25.172 23.125 1 98.38 316 ALA A N 1
ATOM 2434 C CA . ALA A 1 316 ? 1.866 24.859 23.078 1 98.38 316 ALA A CA 1
ATOM 2435 C C . ALA A 1 316 ? 1.601 23.562 22.328 1 98.38 316 ALA A C 1
ATOM 2437 O O . ALA A 1 316 ? 0.776 22.75 22.766 1 98.38 316 ALA A O 1
ATOM 2438 N N . ALA A 1 317 ? 2.264 23.406 21.203 1 98.75 317 ALA A N 1
ATOM 2439 C CA . ALA A 1 317 ? 2.131 22.188 20.406 1 98.75 317 ALA A CA 1
ATOM 2440 C C . ALA A 1 317 ? 2.477 20.953 21.234 1 98.75 317 ALA A C 1
ATOM 2442 O O . ALA A 1 317 ? 1.739 19.953 21.234 1 98.75 317 ALA A O 1
ATOM 2443 N N . ALA A 1 318 ? 3.574 21.016 21.938 1 98.5 318 ALA A N 1
ATOM 2444 C CA . ALA A 1 318 ? 4.023 19.906 22.781 1 98.5 318 ALA A CA 1
ATOM 2445 C C . ALA A 1 318 ? 3.016 19.625 23.891 1 98.5 318 ALA A C 1
ATOM 2447 O O . ALA A 1 318 ? 2.77 18.469 24.234 1 98.5 318 ALA A O 1
ATOM 2448 N N . ALA A 1 319 ? 2.482 20.656 24.438 1 98.69 319 ALA A N 1
ATOM 2449 C CA . ALA A 1 319 ? 1.513 20.516 25.516 1 98.69 319 ALA A CA 1
ATOM 2450 C C . ALA A 1 319 ? 0.238 19.844 25.031 1 98.69 319 ALA A C 1
ATOM 2452 O O . ALA A 1 319 ? -0.365 19.047 25.75 1 98.69 319 ALA A O 1
ATOM 2453 N N . VAL A 1 320 ? -0.193 20.188 23.859 1 98.81 320 VAL A N 1
ATOM 2454 C CA . VAL A 1 320 ? -1.389 19.578 23.281 1 98.81 320 VAL A CA 1
ATOM 2455 C C . VAL A 1 320 ? -1.174 18.078 23.125 1 98.81 320 VAL A C 1
ATOM 2457 O O . VAL A 1 320 ? -2.027 17.266 23.5 1 98.81 320 VAL A O 1
ATOM 2460 N N . LEU A 1 321 ? -0.055 17.672 22.531 1 98.5 321 LEU A N 1
ATOM 2461 C CA . LEU A 1 321 ? 0.227 16.266 22.328 1 98.5 321 LEU A CA 1
ATOM 2462 C C . LEU A 1 321 ? 0.335 15.531 23.656 1 98.5 321 LEU A C 1
ATOM 2464 O O . LEU A 1 321 ? -0.141 14.398 23.781 1 98.5 321 LEU A O 1
ATOM 2468 N N . ALA A 1 322 ? 0.943 16.156 24.625 1 98.38 322 ALA A N 1
ATOM 2469 C CA . ALA A 1 322 ? 1.035 15.57 25.953 1 98.38 322 ALA A CA 1
ATOM 2470 C C . ALA A 1 322 ? -0.35 15.367 26.562 1 98.38 322 ALA A C 1
ATOM 2472 O O . ALA A 1 322 ? -0.59 14.383 27.25 1 98.38 322 ALA A O 1
ATOM 2473 N N . ALA A 1 323 ? -1.202 16.297 26.312 1 98.62 323 ALA A N 1
ATOM 2474 C CA . ALA A 1 323 ? -2.57 16.203 26.812 1 98.62 323 ALA A CA 1
ATOM 2475 C C . ALA A 1 323 ? -3.311 15.031 26.172 1 98.62 323 ALA A C 1
ATOM 2477 O O . ALA A 1 323 ? -4.098 14.344 26.828 1 98.62 323 ALA A O 1
ATOM 2478 N N . VAL A 1 324 ? -3.117 14.836 24.875 1 98.56 324 VAL A N 1
ATOM 2479 C CA . VAL A 1 324 ? -3.701 13.695 24.188 1 98.56 324 VAL A CA 1
ATOM 2480 C C . VAL A 1 324 ? -3.217 12.398 24.828 1 98.56 324 VAL A C 1
ATOM 2482 O O . VAL A 1 324 ? -4.02 11.516 25.141 1 98.56 324 VAL A O 1
ATOM 2485 N N . GLU A 1 325 ? -1.927 12.305 25.031 1 98.06 325 GLU A N 1
ATOM 2486 C CA . GLU A 1 325 ? -1.347 11.102 25.625 1 98.06 325 GLU A CA 1
ATOM 2487 C C . GLU A 1 325 ? -1.889 10.867 27.031 1 98.06 325 GLU A C 1
ATOM 2489 O O . GLU A 1 325 ? -2.193 9.734 27.391 1 98.06 325 GLU A O 1
ATOM 2494 N N . ALA A 1 326 ? -2.016 11.938 27.766 1 98.12 326 ALA A N 1
ATOM 2495 C CA . ALA A 1 326 ? -2.553 11.828 29.125 1 98.12 326 ALA A CA 1
ATOM 2496 C C . ALA A 1 326 ? -3.998 11.344 29.094 1 98.12 326 ALA A C 1
ATOM 2498 O O . ALA A 1 326 ? -4.395 10.531 29.938 1 98.12 326 ALA A O 1
ATOM 2499 N N . ALA A 1 327 ? -4.766 11.844 28.188 1 98.12 327 ALA A N 1
ATOM 2500 C CA . ALA A 1 327 ? -6.164 11.445 28.078 1 98.12 327 ALA A CA 1
ATOM 2501 C C . ALA A 1 327 ? -6.281 9.961 27.719 1 98.12 327 ALA A C 1
ATOM 2503 O O . ALA A 1 327 ? -7.18 9.273 28.219 1 98.12 327 ALA A O 1
ATOM 2504 N N . LEU A 1 328 ? -5.395 9.469 26.938 1 97.81 328 LEU A N 1
ATOM 2505 C CA . LEU A 1 328 ? -5.434 8.102 26.422 1 97.81 328 LEU A CA 1
ATOM 2506 C C . LEU A 1 328 ? -5.137 7.094 27.531 1 97.81 328 LEU A C 1
ATOM 2508 O O . LEU A 1 328 ? -5.594 5.953 27.484 1 97.81 328 LEU A O 1
ATOM 2512 N N . VAL A 1 329 ? -4.367 7.484 28.531 1 96.75 329 VAL A N 1
ATOM 2513 C CA . VAL A 1 329 ? -3.979 6.523 29.562 1 96.75 329 VAL A CA 1
ATOM 2514 C C . VAL A 1 329 ? -4.84 6.719 30.797 1 96.75 329 VAL A C 1
ATOM 2516 O O . VAL A 1 329 ? -4.723 5.961 31.766 1 96.75 329 VAL A O 1
ATOM 2519 N N . GLN A 1 330 ? -5.672 7.727 30.75 1 93.5 330 GLN A N 1
ATOM 2520 C CA . GLN A 1 330 ? -6.477 8.031 31.938 1 93.5 330 GLN A CA 1
ATOM 2521 C C . GLN A 1 330 ? -7.539 6.965 32.156 1 93.5 330 GLN A C 1
ATOM 2523 O O . GLN A 1 330 ? -7.684 6.457 33.281 1 93.5 330 GLN A O 1
ATOM 2528 N N . ASP A 1 331 ? -8.391 6.777 31.094 1 90.88 331 ASP A N 1
ATOM 2529 C CA . ASP A 1 331 ? -9.516 5.852 31.172 1 90.88 331 ASP A CA 1
ATOM 2530 C C . ASP A 1 331 ? -9.867 5.293 29.797 1 90.88 331 ASP A C 1
ATOM 2532 O O . ASP A 1 331 ? -10.336 6.031 28.922 1 90.88 331 ASP A O 1
ATOM 2536 N N . ARG A 1 332 ? -9.797 4.035 29.703 1 91 332 ARG A N 1
ATOM 2537 C CA . ARG A 1 332 ? -10.062 3.379 28.422 1 91 332 ARG A CA 1
ATOM 2538 C C . ARG A 1 332 ? -11.516 3.57 28 1 91 332 ARG A C 1
ATOM 2540 O O . ARG A 1 332 ? -11.812 3.66 26.812 1 91 332 ARG A O 1
ATOM 2547 N N . SER A 1 333 ? -12.344 3.629 28.922 1 94.19 333 SER A N 1
ATOM 2548 C CA . SER A 1 333 ? -13.766 3.746 28.609 1 94.19 333 SER A CA 1
ATOM 2549 C C . SER A 1 333 ? -14.086 5.098 27.984 1 94.19 333 SER A C 1
ATOM 2551 O O . SER A 1 333 ? -15.102 5.246 27.297 1 94.19 333 SER A O 1
ATOM 2553 N N . ALA A 1 334 ? -13.242 6.035 28.188 1 94.75 334 ALA A N 1
ATOM 2554 C CA . ALA A 1 334 ? -13.453 7.383 27.672 1 94.75 334 ALA A CA 1
ATOM 2555 C C . ALA A 1 334 ? -13.07 7.465 26.188 1 94.75 334 ALA A C 1
ATOM 2557 O O . ALA A 1 334 ? -13.438 8.414 25.5 1 94.75 334 ALA A O 1
ATOM 2558 N N . MET A 1 335 ? -12.352 6.492 25.703 1 96.69 335 MET A N 1
ATOM 2559 C CA . MET A 1 335 ? -11.883 6.484 24.312 1 96.69 335 MET A CA 1
ATOM 2560 C C . MET A 1 335 ? -13.031 6.207 23.359 1 96.69 335 MET A C 1
ATOM 2562 O O . MET A 1 335 ? -14.055 5.645 23.75 1 96.69 335 MET A O 1
ATOM 2566 N N . THR A 1 336 ? -12.906 6.684 22.141 1 97.88 336 THR A N 1
ATOM 2567 C CA . THR A 1 336 ? -13.938 6.434 21.141 1 97.88 336 THR A CA 1
ATOM 2568 C C . THR A 1 336 ? -13.922 4.969 20.688 1 97.88 336 THR A C 1
ATOM 2570 O O . THR A 1 336 ? -12.945 4.254 20.953 1 97.88 336 THR A O 1
ATOM 2573 N N . PRO A 1 337 ? -14.984 4.523 20.016 1 96.94 337 PRO A N 1
ATOM 2574 C CA . PRO A 1 337 ? -15.156 3.098 19.719 1 96.94 337 PRO A CA 1
ATOM 2575 C C . PRO A 1 337 ? -14.031 2.529 18.859 1 96.94 337 PRO A C 1
ATOM 2577 O O . PRO A 1 337 ? -13.672 1.358 19 1 96.94 337 PRO A O 1
ATOM 2580 N N . ASP A 1 338 ? -13.445 3.268 17.984 1 95.38 338 ASP A N 1
ATOM 2581 C CA . ASP A 1 338 ? -12.383 2.766 17.125 1 95.38 338 ASP A CA 1
ATOM 2582 C C . ASP A 1 338 ? -11.164 2.346 17.953 1 95.38 338 ASP A C 1
ATOM 2584 O O . ASP A 1 338 ? -10.328 1.572 17.484 1 95.38 338 ASP A O 1
ATOM 2588 N N . MET A 1 339 ? -11.102 2.824 19.125 1 95.94 339 MET A N 1
ATOM 2589 C CA . MET A 1 339 ? -10 2.48 20.031 1 95.94 339 MET A CA 1
ATOM 2590 C C . MET A 1 339 ? -10.469 1.528 21.125 1 95.94 339 MET A C 1
ATOM 2592 O O . MET A 1 339 ? -9.766 1.329 22.109 1 95.94 339 MET A O 1
ATOM 2596 N N . GLY A 1 340 ? -11.695 1.091 21.047 1 94.06 340 GLY A N 1
ATOM 2597 C CA . GLY A 1 340 ? -12.195 0.069 21.953 1 94.06 340 GLY A CA 1
ATOM 2598 C C . GLY A 1 340 ? -12.977 0.638 23.109 1 94.06 340 GLY A C 1
ATOM 2599 O O . GLY A 1 340 ? -13.336 -0.091 24.047 1 94.06 340 GLY A O 1
ATOM 2600 N N . GLY A 1 341 ? -13.203 1.92 23.125 1 96.5 341 GLY A N 1
ATOM 2601 C CA . GLY A 1 341 ? -13.945 2.537 24.219 1 96.5 341 GLY A CA 1
ATOM 2602 C C . GLY A 1 341 ? -15.398 2.793 23.891 1 96.5 341 GLY A C 1
ATOM 2603 O O . GLY A 1 341 ? -15.93 2.232 22.922 1 96.5 341 GLY A O 1
ATOM 2604 N N . SER A 1 342 ? -16.047 3.508 24.766 1 97.25 342 SER A N 1
ATOM 2605 C CA . SER A 1 342 ? -17.453 3.83 24.578 1 97.25 342 SER A CA 1
ATOM 2606 C C . SER A 1 342 ? -17.688 5.336 24.594 1 97.25 342 SER A C 1
ATOM 2608 O O . SER A 1 342 ? -18.828 5.797 24.656 1 97.25 342 SER A O 1
ATOM 2610 N N . GLY A 1 343 ? -16.625 6.051 24.578 1 97.62 343 GLY A N 1
ATOM 2611 C CA . GLY A 1 343 ? -16.719 7.504 24.578 1 97.62 343 GLY A CA 1
ATOM 2612 C C . GLY A 1 343 ? -17.203 8.078 23.266 1 97.62 343 GLY A C 1
ATOM 2613 O O . GLY A 1 343 ? -17.422 7.344 22.297 1 97.62 343 GLY A O 1
ATOM 2614 N N . THR A 1 344 ? -17.422 9.391 23.266 1 98.38 344 THR A N 1
ATOM 2615 C CA . THR A 1 344 ? -17.891 10.109 22.078 1 98.38 344 THR A CA 1
ATOM 2616 C C . THR A 1 344 ? -16.828 11.102 21.609 1 98.38 344 THR A C 1
ATOM 2618 O O . THR A 1 344 ? -15.852 11.367 22.312 1 98.38 344 THR A O 1
ATOM 2621 N N . THR A 1 345 ? -17.031 11.578 20.391 1 98.56 345 THR A N 1
ATOM 2622 C CA . THR A 1 345 ? -16.156 12.609 19.859 1 98.56 345 THR A CA 1
ATOM 2623 C C . THR A 1 345 ? -16.031 13.781 20.828 1 98.56 345 THR A C 1
ATOM 2625 O O . THR A 1 345 ? -14.914 14.203 21.141 1 98.56 345 THR A O 1
ATOM 2628 N N . GLU A 1 346 ? -17.125 14.258 21.344 1 98.31 346 GLU A N 1
ATOM 2629 C CA . GLU A 1 346 ? -17.188 15.438 22.203 1 98.31 346 GLU A CA 1
ATOM 2630 C C . GLU A 1 346 ? -16.578 15.148 23.562 1 98.31 346 GLU A C 1
ATOM 2632 O O . GLU A 1 346 ? -15.828 15.969 24.094 1 98.31 346 GLU A O 1
ATOM 2637 N N . SER A 1 347 ? -16.938 14.023 24.125 1 98.19 347 SER A N 1
ATOM 2638 C CA . SER A 1 347 ? -16.438 13.711 25.469 1 98.19 347 SER A CA 1
ATOM 2639 C C . SER A 1 347 ? -14.93 13.531 25.453 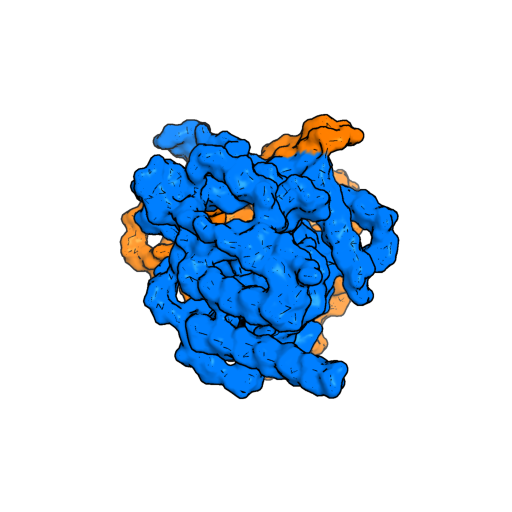1 98.19 347 SER A C 1
ATOM 2641 O O . SER A 1 347 ? -14.242 13.945 26.406 1 98.19 347 SER A O 1
ATOM 2643 N N . PHE A 1 348 ? -14.43 12.891 24.438 1 98.12 348 PHE A N 1
ATOM 2644 C CA . PHE A 1 348 ? -12.984 12.703 24.391 1 98.12 348 PHE A CA 1
ATOM 2645 C C . PHE A 1 348 ? -12.273 14.023 24.141 1 98.12 348 PHE A C 1
ATOM 2647 O O . PHE A 1 348 ? -11.227 14.297 24.75 1 98.12 348 PHE A O 1
ATOM 2654 N N . GLY A 1 349 ? -12.773 14.883 23.234 1 98.19 349 GLY A N 1
ATOM 2655 C CA . GLY A 1 349 ? -12.219 16.203 23.047 1 98.19 349 GLY A CA 1
ATOM 2656 C C . GLY A 1 349 ? -12.188 17.031 24.328 1 98.19 349 GLY A C 1
ATOM 2657 O O . GLY A 1 349 ? -11.195 17.703 24.609 1 98.19 349 GLY A O 1
ATOM 2658 N N . ALA A 1 350 ? -13.234 16.891 25.094 1 97.88 350 ALA A N 1
ATOM 2659 C CA . ALA A 1 350 ? -13.32 17.594 26.359 1 97.88 350 ALA A CA 1
ATOM 2660 C C . ALA A 1 350 ? -12.273 17.078 27.344 1 97.88 350 ALA A C 1
ATOM 2662 O O . ALA A 1 350 ? -11.703 17.844 28.125 1 97.88 350 ALA A O 1
ATOM 2663 N N . LEU A 1 351 ? -12.133 15.797 27.312 1 98.12 351 LEU A N 1
ATOM 2664 C CA . LEU A 1 351 ? -11.148 15.172 28.188 1 98.12 351 LEU A CA 1
ATOM 2665 C C . LEU A 1 351 ? -9.742 15.672 27.875 1 98.12 351 LEU A C 1
ATOM 2667 O O . LEU A 1 351 ? -8.969 15.969 28.781 1 98.12 351 LEU A O 1
ATOM 2671 N N . VAL A 1 352 ? -9.406 15.75 26.578 1 98.5 352 VAL A N 1
ATOM 2672 C CA . VAL A 1 352 ? -8.102 16.25 26.172 1 98.5 352 VAL A CA 1
ATOM 2673 C C . VAL A 1 352 ? -7.938 17.703 26.625 1 98.5 352 VAL A C 1
ATOM 2675 O O . VAL A 1 352 ? -6.887 18.078 27.141 1 98.5 352 VAL A O 1
ATOM 2678 N N . CYS A 1 353 ? -8.953 18.484 26.406 1 97.94 353 CYS A N 1
ATOM 2679 C CA . CYS A 1 353 ? -8.93 19.875 26.828 1 97.94 353 CYS A CA 1
ATOM 2680 C C . CYS A 1 353 ? -8.695 20 28.328 1 97.94 353 CYS A C 1
ATOM 2682 O O . CYS A 1 353 ? -7.898 20.828 28.766 1 97.94 353 CYS A O 1
ATOM 2684 N N . ALA A 1 354 ? -9.352 19.188 29.094 1 97.38 354 ALA A N 1
ATOM 2685 C CA . ALA A 1 354 ? -9.203 19.203 30.547 1 97.38 354 ALA A CA 1
ATOM 2686 C C . ALA A 1 354 ? -7.777 18.859 30.953 1 97.38 354 ALA A C 1
ATOM 2688 O O . ALA A 1 354 ? -7.23 19.453 31.891 1 97.38 354 ALA A O 1
ATOM 2689 N N . GLN A 1 355 ? -7.246 17.844 30.281 1 97.75 355 GLN A N 1
ATOM 2690 C CA . GLN A 1 355 ? -5.867 17.453 30.578 1 97.75 355 GLN A CA 1
ATOM 2691 C C . GLN A 1 355 ? -4.906 18.609 30.281 1 97.75 355 GLN A C 1
ATOM 2693 O O . GLN A 1 355 ? -3.957 18.828 31.031 1 97.75 355 GLN A O 1
ATOM 2698 N N . LEU A 1 356 ? -5.133 19.297 29.172 1 98.19 356 LEU A N 1
ATOM 2699 C CA . LEU A 1 356 ? -4.297 20.422 28.781 1 98.19 356 LEU A CA 1
ATOM 2700 C C . LEU A 1 356 ? -4.375 21.547 29.828 1 98.19 356 LEU A C 1
ATOM 2702 O O . LEU A 1 356 ? -3.348 22.078 30.234 1 98.19 356 LEU A O 1
ATOM 2706 N N . GLU A 1 357 ? -5.547 21.859 30.266 1 96.81 357 GLU A N 1
ATOM 2707 C CA . GLU A 1 357 ? -5.762 22.922 31.25 1 96.81 357 GLU A CA 1
ATOM 2708 C C . GLU A 1 357 ? -5.141 22.562 32.594 1 96.81 357 GLU A C 1
ATOM 2710 O O . GLU A 1 357 ? -4.547 23.422 33.25 1 96.81 357 GLU A O 1
ATOM 2715 N N . ALA A 1 358 ? -5.285 21.375 32.969 1 95.38 358 ALA A N 1
ATOM 2716 C CA . ALA A 1 358 ? -4.711 20.922 34.219 1 95.38 358 ALA A CA 1
ATOM 2717 C C . ALA A 1 358 ? -3.188 21.016 34.188 1 95.38 358 ALA A C 1
ATOM 2719 O O . ALA A 1 358 ? -2.568 21.406 35.188 1 95.38 358 ALA A O 1
ATOM 2720 N N . ALA A 1 359 ? -2.639 20.625 33.125 1 93.75 359 ALA A N 1
ATOM 2721 C CA . ALA A 1 359 ? -1.184 20.609 33 1 93.75 359 ALA A CA 1
ATOM 2722 C C . ALA A 1 359 ? -0.617 22.031 32.969 1 93.75 359 ALA A C 1
ATOM 2724 O O . ALA A 1 359 ? 0.476 22.281 33.469 1 93.75 359 ALA A O 1
ATOM 2725 N N . THR A 1 360 ? -1.3 22.938 32.375 1 91.31 360 THR A N 1
ATOM 2726 C CA . THR A 1 360 ? -0.767 24.281 32.188 1 91.31 360 THR A CA 1
ATOM 2727 C C . THR A 1 360 ? -1.07 25.172 33.406 1 91.31 360 THR A C 1
ATOM 2729 O O . THR A 1 360 ? -0.388 26.172 33.625 1 91.31 360 THR A O 1
ATOM 2732 N N . SER A 1 361 ? -2.072 24.797 34.125 1 87.44 361 SER A N 1
ATOM 2733 C CA . SER A 1 361 ? -2.332 25.5 35.375 1 87.44 361 SER A CA 1
ATOM 2734 C C . SER A 1 361 ? -1.292 25.156 36.438 1 87.44 361 SER A C 1
ATOM 2736 O O . SER A 1 361 ? -0.866 26.016 37.219 1 87.44 361 SER A O 1
ATOM 2738 N N . MET A 1 362 ? -0.974 23.953 36.344 1 76.69 362 MET A N 1
ATOM 2739 C CA . MET A 1 362 ? 0.027 23.484 37.312 1 76.69 362 MET A CA 1
ATOM 2740 C C . MET A 1 362 ? 1.384 24.125 37.031 1 76.69 362 MET A C 1
ATOM 2742 O O . MET A 1 362 ? 2.119 24.453 37.969 1 76.69 362 MET A O 1
ATOM 2746 N N . THR A 1 363 ? 1.723 24.234 35.812 1 73.25 363 THR A N 1
ATOM 2747 C CA . THR A 1 363 ? 2.99 24.859 35.438 1 73.25 363 THR A CA 1
ATOM 2748 C C . THR A 1 363 ? 2.994 26.344 35.781 1 73.25 363 THR A C 1
ATOM 2750 O O . THR A 1 363 ? 4.004 26.875 36.25 1 73.25 363 THR A O 1
ATOM 2753 N N . ALA A 1 364 ? 1.839 27.031 35.688 1 69.38 364 ALA A N 1
ATOM 2754 C CA . ALA A 1 364 ? 1.717 28.438 36.062 1 69.38 364 ALA A CA 1
ATOM 2755 C C . ALA A 1 364 ? 1.794 28.609 37.594 1 69.38 364 ALA A C 1
ATOM 2757 O O . ALA A 1 364 ? 2.443 29.531 38.094 1 69.38 364 ALA A O 1
ATOM 2758 N N . ALA A 1 365 ? 1.266 27.594 38.281 1 64 365 ALA A N 1
ATOM 2759 C CA . ALA A 1 365 ? 1.304 27.641 39.75 1 64 365 ALA A CA 1
ATOM 2760 C C . ALA A 1 365 ? 2.717 27.406 40.25 1 64 365 ALA A C 1
ATOM 2762 O O . ALA A 1 365 ? 3.119 27.984 41.281 1 64 365 ALA A O 1
ATOM 2763 N N . ARG A 1 366 ? 3.346 26.625 39.406 1 61.91 366 ARG A N 1
ATOM 2764 C CA . ARG A 1 366 ? 4.703 26.328 39.875 1 61.91 366 ARG A CA 1
ATOM 2765 C C . ARG A 1 366 ? 5.645 27.5 39.562 1 61.91 366 ARG A C 1
ATOM 2767 O O . ARG A 1 366 ? 6.664 27.656 40.25 1 61.91 366 ARG A O 1
ATOM 2774 N N . ARG A 1 367 ? 5.336 28.203 38.688 1 56.72 367 ARG A N 1
ATOM 2775 C CA . ARG A 1 367 ? 6.156 29.344 38.281 1 56.72 367 ARG A CA 1
ATOM 2776 C C . ARG A 1 367 ? 5.816 30.578 39.125 1 56.72 367 ARG A C 1
ATOM 2778 O O . ARG A 1 367 ? 6.602 31.531 39.156 1 56.72 367 ARG A O 1
ATOM 2785 N N . ALA A 1 368 ? 4.723 30.484 39.812 1 50.28 368 ALA A N 1
ATOM 2786 C CA . ALA A 1 368 ? 4.344 31.562 40.719 1 50.28 368 ALA A CA 1
ATOM 2787 C C . ALA A 1 368 ? 4.887 31.328 42.125 1 50.28 368 ALA A C 1
ATOM 2789 O O . ALA A 1 368 ? 4.848 30.203 42.625 1 50.28 368 ALA A O 1
ATOM 2790 N N . MET B 1 1 ? -2.186 -45.875 -16.953 1 62.5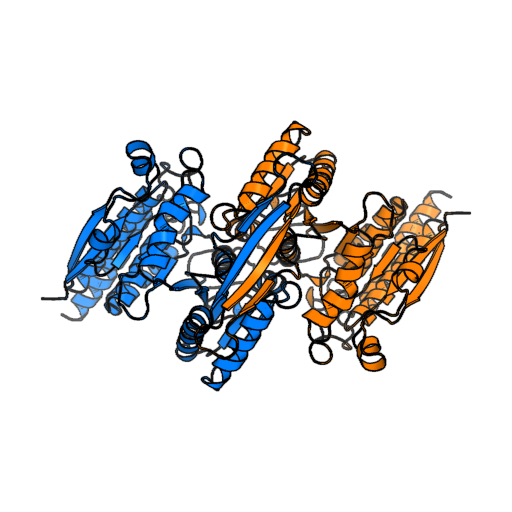 1 MET B N 1
ATOM 2791 C CA . MET B 1 1 ? -1.016 -45.062 -16.656 1 62.5 1 MET B CA 1
ATOM 2792 C C . MET B 1 1 ? -1.399 -43.562 -16.547 1 62.5 1 MET B C 1
ATOM 2794 O O . MET B 1 1 ? -2.119 -43.062 -17.406 1 62.5 1 MET B O 1
ATOM 2798 N N . GLY B 1 2 ? -1.108 -42.969 -15.32 1 80.12 2 GLY B N 1
ATOM 2799 C CA . GLY B 1 2 ? -1.66 -41.625 -15.078 1 80.12 2 GLY B CA 1
ATOM 2800 C C . GLY B 1 2 ? -1.135 -40.594 -16.031 1 80.12 2 GLY B C 1
ATOM 2801 O O . GLY B 1 2 ? -0.318 -40.875 -16.906 1 80.12 2 GLY B O 1
ATOM 2802 N N . ALA B 1 3 ? -1.581 -39.438 -16.172 1 92.19 3 ALA B N 1
ATOM 2803 C CA . ALA B 1 3 ? -1.227 -38.344 -17.062 1 92.19 3 ALA B CA 1
ATOM 2804 C C . ALA B 1 3 ? 0.241 -37.969 -16.906 1 92.19 3 ALA B C 1
ATOM 2806 O O . ALA B 1 3 ? 0.832 -38.156 -15.844 1 92.19 3 ALA B O 1
ATOM 2807 N N . THR B 1 4 ? 0.887 -37.656 -18 1 97.56 4 THR B N 1
ATOM 2808 C CA . THR B 1 4 ? 2.221 -37.062 -17.969 1 97.56 4 THR B CA 1
ATOM 2809 C C . THR B 1 4 ? 2.154 -35.531 -18.203 1 97.56 4 THR B C 1
ATOM 2811 O O . THR B 1 4 ? 1.57 -35.094 -19.188 1 97.56 4 THR B O 1
ATOM 2814 N N . HIS B 1 5 ? 2.668 -34.75 -17.328 1 98.5 5 HIS B N 1
ATOM 2815 C CA . HIS B 1 5 ? 2.721 -33.312 -17.422 1 98.5 5 HIS B CA 1
ATOM 2816 C C . HIS B 1 5 ? 4.141 -32.812 -17.688 1 98.5 5 HIS B C 1
ATOM 2818 O O . HIS B 1 5 ? 5.059 -33.125 -16.922 1 98.5 5 HIS B O 1
ATOM 2824 N N . ARG B 1 6 ? 4.395 -32.094 -18.734 1 98.75 6 ARG B N 1
ATOM 2825 C CA . ARG B 1 6 ? 5.695 -31.5 -19.047 1 98.75 6 ARG B CA 1
ATOM 2826 C C . ARG B 1 6 ? 5.883 -30.172 -18.328 1 98.75 6 ARG B C 1
ATOM 2828 O O . ARG B 1 6 ? 5.156 -29.219 -18.594 1 98.75 6 ARG B O 1
ATOM 2835 N N . ILE B 1 7 ? 6.863 -30.078 -17.453 1 98.81 7 ILE B N 1
ATOM 2836 C CA . ILE B 1 7 ? 7.055 -28.906 -16.609 1 98.81 7 ILE B CA 1
ATOM 2837 C C . ILE B 1 7 ? 8.406 -28.266 -16.906 1 98.81 7 ILE B C 1
ATOM 2839 O O . ILE B 1 7 ? 9.445 -28.938 -16.812 1 98.81 7 ILE B O 1
ATOM 2843 N N . ALA B 1 8 ? 8.414 -27.016 -17.312 1 98.94 8 ALA B N 1
ATOM 2844 C CA . ALA B 1 8 ? 9.648 -26.234 -17.391 1 98.94 8 ALA B CA 1
ATOM 2845 C C . ALA B 1 8 ? 9.992 -25.625 -16.031 1 98.94 8 ALA B C 1
ATOM 2847 O O . ALA B 1 8 ? 9.18 -24.922 -15.43 1 98.94 8 ALA B O 1
ATOM 2848 N N . VAL B 1 9 ? 11.164 -25.906 -15.555 1 98.94 9 VAL B N 1
ATOM 2849 C CA . VAL B 1 9 ? 11.609 -25.422 -14.25 1 98.94 9 VAL B CA 1
ATOM 2850 C C . VAL B 1 9 ? 12.711 -24.375 -14.43 1 98.94 9 VAL B C 1
ATOM 2852 O O . VAL B 1 9 ? 13.695 -24.625 -15.125 1 98.94 9 VAL B O 1
ATOM 2855 N N . ILE B 1 10 ? 12.523 -23.203 -13.82 1 98.88 10 ILE B N 1
ATOM 2856 C CA . ILE B 1 10 ? 13.5 -22.109 -13.875 1 98.88 10 ILE B CA 1
ATOM 2857 C C . ILE B 1 10 ? 13.766 -21.594 -12.461 1 98.88 10 ILE B C 1
ATOM 2859 O O . ILE B 1 10 ? 13.07 -20.703 -11.977 1 98.88 10 ILE B O 1
ATOM 2863 N N . PRO B 1 11 ? 14.82 -22.016 -11.867 1 98.62 11 PRO B N 1
ATOM 2864 C CA . PRO B 1 11 ? 15.102 -21.594 -10.492 1 98.62 11 PRO B CA 1
ATOM 2865 C C . PRO B 1 11 ? 15.391 -20.109 -10.367 1 98.62 11 PRO B C 1
ATOM 2867 O O . PRO B 1 11 ? 15.023 -19.469 -9.375 1 98.62 11 PRO B O 1
ATOM 2870 N N . GLY B 1 12 ? 16.109 -19.547 -11.375 1 98.31 12 GLY B N 1
ATOM 2871 C CA . GLY B 1 12 ? 16.406 -18.109 -11.414 1 98.31 12 GLY B CA 1
ATOM 2872 C C . GLY B 1 12 ? 17.516 -17.703 -10.477 1 98.31 12 GLY B C 1
ATOM 2873 O O . GLY B 1 12 ? 18.609 -18.297 -10.508 1 98.31 12 GLY B O 1
ATOM 2874 N N . ASP B 1 13 ? 17.266 -16.766 -9.617 1 98.5 13 ASP B N 1
ATOM 2875 C CA . ASP B 1 13 ? 18.312 -16.141 -8.82 1 98.5 13 ASP B CA 1
ATOM 2876 C C . ASP B 1 13 ? 18.062 -16.359 -7.324 1 98.5 13 ASP B C 1
ATOM 2878 O O . ASP B 1 13 ? 16.938 -16.641 -6.906 1 98.5 13 ASP B O 1
ATOM 2882 N N . GLY B 1 14 ? 19.125 -16.219 -6.539 1 98.06 14 GLY B N 1
ATOM 2883 C CA . GLY B 1 14 ? 19.047 -16.141 -5.09 1 98.06 14 GLY B CA 1
ATOM 2884 C C . GLY B 1 14 ? 18.422 -17.375 -4.461 1 98.06 14 GLY B C 1
ATOM 2885 O O . GLY B 1 14 ? 18.859 -18.5 -4.746 1 98.06 14 GLY B O 1
ATOM 2886 N N . ILE B 1 15 ? 17.438 -17.141 -3.662 1 98.56 15 ILE B N 1
ATOM 2887 C CA . ILE B 1 15 ? 16.859 -18.25 -2.898 1 98.56 15 ILE B CA 1
ATOM 2888 C C . ILE B 1 15 ? 16.016 -19.125 -3.816 1 98.56 15 ILE B C 1
ATOM 2890 O O . ILE B 1 15 ? 15.609 -20.219 -3.436 1 98.56 15 ILE B O 1
ATOM 2894 N N . GLY B 1 16 ? 15.734 -18.609 -5.027 1 98.62 16 GLY B N 1
ATOM 2895 C CA . GLY B 1 16 ? 15.094 -19.484 -5.988 1 98.62 16 GLY B CA 1
ATOM 2896 C C . GLY B 1 16 ? 15.828 -20.797 -6.184 1 98.62 16 GLY B C 1
ATOM 2897 O O . GLY B 1 16 ? 15.203 -21.844 -6.359 1 98.62 16 GLY B O 1
ATOM 2898 N N . LYS B 1 17 ? 17.109 -20.75 -6.133 1 98.38 17 LYS B N 1
ATOM 2899 C CA . LYS B 1 17 ? 17.953 -21.922 -6.309 1 98.38 17 LYS B CA 1
ATOM 2900 C C . LYS B 1 17 ? 17.875 -22.844 -5.09 1 98.38 17 LYS B C 1
ATOM 2902 O O . LYS B 1 17 ? 18.297 -24 -5.152 1 98.38 17 LYS B O 1
ATOM 2907 N N . GLU B 1 18 ? 17.312 -22.344 -4.051 1 98.75 18 GLU B N 1
ATOM 2908 C CA . GLU B 1 18 ? 17.203 -23.125 -2.818 1 98.75 18 GLU B CA 1
ATOM 2909 C C . GLU B 1 18 ? 15.797 -23.672 -2.645 1 98.75 18 GLU B C 1
ATOM 2911 O O . GLU B 1 18 ? 15.625 -24.828 -2.238 1 98.75 18 GLU B O 1
ATOM 2916 N N . VAL B 1 19 ? 14.766 -22.938 -3.006 1 98.81 19 VAL B N 1
ATOM 2917 C CA . VAL B 1 19 ? 13.398 -23.328 -2.693 1 98.81 19 VAL B CA 1
ATOM 2918 C C . VAL B 1 19 ? 12.836 -24.188 -3.822 1 98.81 19 VAL B C 1
ATOM 2920 O O . VAL B 1 19 ? 12.016 -25.078 -3.586 1 98.81 19 VAL B O 1
ATOM 2923 N N . VAL B 1 20 ? 13.289 -23.984 -5.07 1 98.88 20 VAL B N 1
ATOM 2924 C CA . VAL B 1 20 ? 12.75 -24.734 -6.211 1 98.88 20 VAL B CA 1
ATOM 2925 C C . VAL B 1 20 ? 13.023 -26.219 -6.031 1 98.88 20 VAL B C 1
ATOM 2927 O O . VAL B 1 20 ? 12.125 -27.047 -6.203 1 98.88 20 VAL B O 1
ATOM 2930 N N . PRO B 1 21 ? 14.25 -26.641 -5.605 1 98.75 21 PRO B N 1
ATOM 2931 C CA . PRO B 1 21 ? 14.492 -28.078 -5.391 1 98.75 21 PRO B CA 1
ATOM 2932 C C . PRO B 1 21 ? 13.547 -28.672 -4.352 1 98.75 21 PRO B C 1
ATOM 2934 O O . PRO B 1 21 ? 13.141 -29.828 -4.48 1 98.75 21 PRO B O 1
ATOM 2937 N N . GLN B 1 22 ? 13.195 -27.906 -3.322 1 98.75 22 GLN B N 1
ATOM 2938 C CA . GLN B 1 22 ? 12.258 -28.406 -2.32 1 98.75 22 GLN B CA 1
ATOM 2939 C C . GLN B 1 22 ? 10.859 -28.547 -2.904 1 98.75 22 GLN B C 1
ATOM 2941 O O . GLN B 1 22 ? 10.141 -29.5 -2.594 1 98.75 22 GLN B O 1
ATOM 2946 N N . GLY B 1 23 ? 10.461 -27.562 -3.723 1 98.81 23 GLY B N 1
ATOM 2947 C CA . GLY B 1 23 ? 9.203 -27.688 -4.438 1 98.81 23 GLY B CA 1
ATOM 2948 C C . GLY B 1 23 ? 9.141 -28.922 -5.312 1 98.81 23 GLY B C 1
ATOM 2949 O O . GLY B 1 23 ? 8.141 -29.641 -5.301 1 98.81 23 GLY B O 1
ATOM 2950 N N . ILE B 1 24 ? 10.203 -29.203 -6.047 1 98.75 24 ILE B N 1
ATOM 2951 C CA . ILE B 1 24 ? 10.273 -30.344 -6.953 1 98.75 24 ILE B CA 1
ATOM 2952 C C . ILE B 1 24 ? 10.219 -31.641 -6.148 1 98.75 24 ILE B C 1
ATOM 2954 O O . ILE B 1 24 ? 9.562 -32.594 -6.551 1 98.75 24 ILE B O 1
ATOM 2958 N N . ARG B 1 25 ? 10.938 -31.672 -5.012 1 98.25 25 ARG B N 1
ATOM 2959 C CA . ARG B 1 25 ? 10.938 -32.844 -4.141 1 98.25 25 ARG B CA 1
ATOM 2960 C C . ARG B 1 25 ? 9.516 -33.219 -3.73 1 98.25 25 ARG B C 1
ATOM 2962 O O . ARG B 1 25 ? 9.109 -34.375 -3.855 1 98.25 25 ARG B O 1
ATOM 2969 N N . VAL B 1 26 ? 8.797 -32.25 -3.273 1 98.69 26 VAL B N 1
ATOM 2970 C CA . VAL B 1 26 ? 7.434 -32.469 -2.799 1 98.69 26 VAL B CA 1
ATOM 2971 C C . VAL B 1 26 ? 6.531 -32.844 -3.973 1 98.69 26 VAL B C 1
ATOM 2973 O O . VAL B 1 26 ? 5.684 -33.75 -3.859 1 98.69 26 VAL B O 1
ATOM 2976 N N . LEU B 1 27 ? 6.684 -32.156 -5.129 1 98.62 27 LEU B N 1
ATOM 2977 C CA . LEU B 1 27 ? 5.891 -32.438 -6.324 1 98.62 27 LEU B CA 1
ATOM 2978 C C . LEU B 1 27 ? 6.129 -33.844 -6.816 1 98.62 27 LEU B C 1
ATOM 2980 O O . LEU B 1 27 ? 5.195 -34.531 -7.25 1 98.62 27 LEU B O 1
ATOM 2984 N N . SER B 1 28 ? 7.371 -34.281 -6.77 1 97.88 28 SER B N 1
ATOM 2985 C CA . SER B 1 28 ? 7.711 -35.625 -7.188 1 97.88 28 SER B CA 1
ATOM 2986 C C . SER B 1 28 ? 7.07 -36.688 -6.273 1 97.88 28 SER B C 1
ATOM 2988 O O . SER B 1 28 ? 6.57 -37.688 -6.742 1 97.88 28 SER B O 1
ATOM 2990 N N . ALA B 1 29 ? 7.117 -36.406 -4.996 1 97.88 29 ALA B N 1
ATOM 2991 C CA . ALA B 1 29 ? 6.457 -37.281 -4.047 1 97.88 29 ALA B CA 1
ATOM 2992 C C . ALA B 1 29 ? 4.957 -37.375 -4.316 1 97.88 29 ALA B C 1
ATOM 2994 O O . ALA B 1 29 ? 4.359 -38.438 -4.23 1 97.88 29 ALA B O 1
ATOM 2995 N N . ALA B 1 30 ? 4.375 -36.25 -4.613 1 98.25 30 ALA B N 1
ATOM 2996 C CA . ALA B 1 30 ? 2.949 -36.188 -4.934 1 98.25 30 ALA B CA 1
ATOM 2997 C C . ALA B 1 30 ? 2.65 -37 -6.199 1 98.25 30 ALA B C 1
ATOM 2999 O O . ALA B 1 30 ? 1.658 -37.719 -6.262 1 98.25 30 ALA B O 1
ATOM 3000 N N . ALA B 1 31 ? 3.486 -36.812 -7.223 1 97.88 31 ALA B N 1
ATOM 3001 C CA . ALA B 1 31 ? 3.303 -37.531 -8.484 1 97.88 31 ALA B CA 1
ATOM 3002 C C . ALA B 1 31 ? 3.332 -39.062 -8.266 1 97.88 31 ALA B C 1
ATOM 3004 O O . ALA B 1 31 ? 2.531 -39.781 -8.852 1 97.88 31 ALA B O 1
ATOM 3005 N N . ALA B 1 32 ? 4.223 -39.5 -7.438 1 95.62 32 ALA B N 1
ATOM 3006 C CA . ALA B 1 32 ? 4.352 -40.938 -7.137 1 95.62 32 ALA B CA 1
ATOM 3007 C C . ALA B 1 32 ? 3.119 -41.438 -6.402 1 95.62 32 ALA B C 1
ATOM 3009 O O . ALA B 1 32 ? 2.641 -42.531 -6.68 1 95.62 32 ALA B O 1
ATOM 3010 N N . ALA B 1 33 ? 2.611 -40.656 -5.547 1 96.19 33 ALA B N 1
ATOM 3011 C CA . ALA B 1 33 ? 1.512 -41.094 -4.684 1 96.19 33 ALA B CA 1
ATOM 3012 C C . ALA B 1 33 ? 0.19 -41.094 -5.445 1 96.19 33 ALA B C 1
ATOM 3014 O O . ALA B 1 33 ? -0.686 -41.906 -5.16 1 96.19 33 ALA B O 1
ATOM 3015 N N . PHE B 1 34 ? 0.032 -40.281 -6.379 1 96.31 34 PHE B N 1
ATOM 3016 C CA . PHE B 1 34 ? -1.266 -40.125 -7.027 1 96.31 34 PHE B CA 1
ATOM 3017 C C . PHE B 1 34 ? -1.207 -40.594 -8.477 1 96.31 34 PHE B C 1
ATOM 3019 O O . PHE B 1 34 ? -2.137 -40.344 -9.25 1 96.31 34 PHE B O 1
ATOM 3026 N N . ASP B 1 35 ? -0.267 -41.25 -8.875 1 92.12 35 ASP B N 1
ATOM 3027 C CA . ASP B 1 35 ? -0.103 -42 -10.117 1 92.12 35 ASP B CA 1
ATOM 3028 C C . ASP B 1 35 ? -0.161 -41.062 -11.328 1 92.12 35 ASP B C 1
ATOM 3030 O O . ASP B 1 35 ? -0.953 -41.281 -12.25 1 92.12 35 ASP B O 1
ATOM 3034 N N . PHE B 1 36 ? 0.563 -40 -11.422 1 97 36 PHE B N 1
ATOM 3035 C CA . PHE B 1 36 ? 0.882 -39.188 -12.602 1 97 36 PHE B CA 1
ATOM 3036 C C . PHE B 1 36 ? 2.381 -38.938 -12.695 1 97 36 PHE B C 1
ATOM 3038 O O . PHE B 1 36 ? 3.133 -39.281 -11.781 1 97 36 PHE B O 1
ATOM 3045 N N . THR B 1 37 ? 2.811 -38.5 -13.812 1 97.62 37 THR B N 1
ATOM 3046 C CA . THR B 1 37 ? 4.238 -38.312 -14.039 1 97.62 37 THR B CA 1
ATOM 3047 C C . THR B 1 37 ? 4.535 -36.844 -14.336 1 97.62 37 THR B C 1
ATOM 3049 O O . THR B 1 37 ? 3.789 -36.188 -15.062 1 97.62 37 THR B O 1
ATOM 3052 N N . LEU B 1 38 ? 5.555 -36.312 -13.75 1 98.25 38 LEU B N 1
ATOM 3053 C CA . LEU B 1 38 ? 6.102 -35 -14.086 1 98.25 38 LEU B CA 1
ATOM 3054 C C . LEU B 1 38 ? 7.367 -35.125 -14.922 1 98.25 38 LEU B C 1
ATOM 3056 O O . LEU B 1 38 ? 8.367 -35.688 -14.453 1 98.25 38 LEU B O 1
ATOM 3060 N N . ASP B 1 39 ? 7.27 -34.75 -16.125 1 98.56 39 ASP B N 1
ATOM 3061 C CA . ASP B 1 39 ? 8.438 -34.656 -16.984 1 98.56 39 ASP B CA 1
ATOM 3062 C C . ASP B 1 39 ? 9.086 -33.281 -16.875 1 98.56 39 ASP B C 1
ATOM 3064 O O . ASP B 1 39 ? 8.664 -32.344 -17.547 1 98.56 39 ASP B O 1
ATOM 3068 N N . ILE B 1 40 ? 10.164 -33.219 -16.141 1 98.56 40 ILE B N 1
ATOM 3069 C CA . ILE B 1 40 ? 10.734 -31.922 -15.727 1 98.56 40 ILE B CA 1
ATOM 3070 C C . ILE B 1 40 ? 11.945 -31.594 -16.594 1 98.56 40 ILE B C 1
ATOM 3072 O O . ILE B 1 40 ? 12.828 -32.438 -16.797 1 98.56 40 ILE B O 1
ATOM 3076 N N . THR B 1 41 ? 11.977 -30.453 -17.125 1 98.75 41 THR B N 1
ATOM 3077 C CA . THR B 1 41 ? 13.141 -29.891 -17.797 1 98.75 41 THR B CA 1
ATOM 3078 C C . THR B 1 41 ? 13.578 -28.578 -17.125 1 98.75 41 THR B C 1
ATOM 3080 O O . THR B 1 41 ? 12.773 -27.656 -16.984 1 98.75 41 THR B O 1
ATOM 3083 N N . GLU B 1 42 ? 14.797 -28.531 -16.75 1 98.56 42 GLU B N 1
ATOM 3084 C CA . GLU B 1 42 ? 15.312 -27.344 -16.078 1 98.56 42 GLU B CA 1
ATOM 3085 C C . GLU B 1 42 ? 16.016 -26.406 -17.062 1 98.56 42 GLU B C 1
ATOM 3087 O O . GLU B 1 42 ? 16.734 -26.859 -17.953 1 98.56 42 GLU B O 1
ATOM 3092 N N . PHE B 1 43 ? 15.805 -25.141 -16.891 1 98.69 43 PHE B N 1
ATOM 3093 C CA . PHE B 1 43 ? 16.453 -24.109 -17.688 1 98.69 43 PHE B CA 1
ATOM 3094 C C . PHE B 1 43 ? 17.25 -23.156 -16.812 1 98.69 43 PHE B C 1
ATOM 3096 O O . PHE B 1 43 ? 16.906 -22.953 -15.641 1 98.69 43 PHE B O 1
ATOM 3103 N N . ASP B 1 44 ? 18.297 -22.5 -17.359 1 97.56 44 ASP B N 1
ATOM 3104 C CA . ASP B 1 44 ? 19.203 -21.703 -16.562 1 97.56 44 ASP B CA 1
ATOM 3105 C C . ASP B 1 44 ? 19.141 -20.219 -16.953 1 97.56 44 ASP B C 1
ATOM 3107 O O . ASP B 1 44 ? 19.938 -19.406 -16.469 1 97.56 44 ASP B O 1
ATOM 3111 N N . PHE B 1 45 ? 18.219 -19.922 -17.844 1 98.25 45 PHE B N 1
ATOM 3112 C CA . PHE B 1 45 ? 18.078 -18.516 -18.203 1 98.25 45 PHE B CA 1
ATOM 3113 C C . PHE B 1 45 ? 17.141 -17.812 -17.234 1 98.25 45 PHE B C 1
ATOM 3115 O O . PHE B 1 45 ? 16.812 -18.344 -16.172 1 98.25 45 PHE B O 1
ATOM 3122 N N . ALA B 1 46 ? 16.766 -16.484 -17.453 1 98.12 46 ALA B N 1
ATOM 3123 C CA . ALA B 1 46 ? 16.016 -15.641 -16.531 1 98.12 46 ALA B CA 1
ATOM 3124 C C . ALA B 1 46 ? 16.734 -15.523 -15.188 1 98.12 46 ALA B C 1
ATOM 3126 O O . ALA B 1 46 ? 16.141 -15.734 -14.133 1 98.12 46 ALA B O 1
ATOM 3127 N N . SER B 1 47 ? 18.031 -15.227 -15.289 1 98.44 47 SER B N 1
ATOM 3128 C CA . SER B 1 47 ? 18.891 -15.133 -14.117 1 98.44 47 SER B CA 1
ATOM 3129 C C . SER B 1 47 ? 20.047 -14.172 -14.352 1 98.44 47 SER B C 1
ATOM 3131 O O . SER B 1 47 ? 20.391 -13.867 -15.5 1 98.44 47 SER B O 1
ATOM 3133 N N . ALA B 1 48 ? 20.594 -13.703 -13.297 1 98.06 48 ALA B N 1
ATOM 3134 C CA . ALA B 1 48 ? 21.75 -12.828 -13.375 1 98.06 48 ALA B CA 1
ATOM 3135 C C . ALA B 1 48 ? 22.938 -13.539 -14.039 1 98.06 48 ALA B C 1
ATOM 3137 O O . ALA B 1 48 ? 23.703 -12.922 -14.781 1 98.06 48 ALA B O 1
ATOM 3138 N N . ASP B 1 49 ? 23.109 -14.82 -13.719 1 97.81 49 ASP B N 1
ATOM 3139 C CA . ASP B 1 49 ? 24.188 -15.586 -14.328 1 97.81 49 ASP B CA 1
ATOM 3140 C C . ASP B 1 49 ? 24.062 -15.625 -15.844 1 97.81 49 ASP B C 1
ATOM 3142 O O . ASP B 1 49 ? 25.031 -15.422 -16.562 1 97.81 49 ASP B O 1
ATOM 3146 N N . TYR B 1 50 ? 22.875 -15.938 -16.328 1 98.5 50 TYR B N 1
ATOM 3147 C CA . TYR B 1 50 ? 22.641 -15.992 -17.766 1 98.5 50 TYR B CA 1
ATOM 3148 C C . TYR B 1 50 ? 22.875 -14.625 -18.406 1 98.5 50 TYR B C 1
ATOM 3150 O O . TYR B 1 50 ? 23.484 -14.523 -19.469 1 98.5 50 TYR B O 1
ATOM 3158 N N . TYR B 1 51 ? 22.359 -13.578 -17.781 1 98.44 51 TYR B N 1
ATOM 3159 C CA . TYR B 1 51 ? 22.547 -12.211 -18.25 1 98.44 51 TYR B CA 1
ATOM 3160 C C . TYR B 1 51 ? 24.031 -11.875 -18.344 1 98.44 51 TYR B C 1
ATOM 3162 O O . TYR B 1 51 ? 24.484 -11.266 -19.312 1 98.44 51 TYR B O 1
ATOM 3170 N N . THR B 1 52 ? 24.766 -12.18 -17.266 1 98.25 52 THR B N 1
ATOM 3171 C CA . THR B 1 52 ? 26.188 -11.914 -17.234 1 98.25 52 THR B CA 1
ATOM 3172 C C . THR B 1 52 ? 26.906 -12.602 -18.391 1 98.25 52 THR B C 1
ATOM 3174 O O . THR B 1 52 ? 27.812 -12.031 -19 1 98.25 52 THR B O 1
ATOM 3177 N N . ALA B 1 53 ? 26.484 -13.734 -18.703 1 98.31 53 ALA B N 1
ATOM 3178 C CA . ALA B 1 53 ? 27.141 -14.547 -19.719 1 98.31 53 ALA B CA 1
ATOM 3179 C C . ALA B 1 53 ? 26.75 -14.094 -21.125 1 98.31 53 ALA B C 1
ATOM 3181 O O . ALA B 1 53 ? 27.531 -14.18 -22.062 1 98.31 53 ALA B O 1
ATOM 3182 N N . THR B 1 54 ? 25.516 -13.594 -21.344 1 98.19 54 THR B N 1
ATOM 3183 C CA . THR B 1 54 ? 25 -13.469 -22.703 1 98.19 54 THR B CA 1
ATOM 3184 C C . THR B 1 54 ? 24.578 -12.031 -22.984 1 98.19 54 THR B C 1
ATOM 3186 O O . THR B 1 54 ? 24.375 -11.664 -24.141 1 98.19 54 THR B O 1
ATOM 3189 N N . GLY B 1 55 ? 24.328 -11.242 -21.906 1 97.5 55 GLY B N 1
ATOM 3190 C CA . GLY B 1 55 ? 23.859 -9.875 -22.062 1 97.5 55 GLY B CA 1
ATOM 3191 C C . GLY B 1 55 ? 22.344 -9.781 -22.125 1 97.5 55 GLY B C 1
ATOM 3192 O O . GLY B 1 55 ? 21.797 -8.68 -22.234 1 97.5 55 GLY B O 1
ATOM 3193 N N . LYS B 1 56 ? 21.688 -10.992 -22.047 1 97.94 56 LYS B N 1
ATOM 3194 C CA . LYS B 1 56 ? 20.234 -11.047 -22.078 1 97.94 56 LYS B CA 1
ATOM 3195 C C . LYS B 1 56 ? 19.703 -11.922 -20.953 1 97.94 56 LYS B C 1
ATOM 3197 O O . LYS B 1 56 ? 20.422 -12.773 -20.422 1 97.94 56 LYS B O 1
ATOM 3202 N N . MET B 1 57 ? 18.422 -11.672 -20.625 1 98.44 57 MET B N 1
ATOM 3203 C CA . MET B 1 57 ? 17.812 -12.492 -19.578 1 98.44 57 MET B CA 1
ATOM 3204 C C . MET B 1 57 ? 17.281 -13.797 -20.156 1 98.44 57 MET B C 1
ATOM 3206 O O . MET B 1 57 ? 17.094 -14.773 -19.422 1 98.44 57 MET B O 1
ATOM 3210 N N . LEU B 1 58 ? 16.938 -13.742 -21.422 1 98.75 58 LEU B N 1
ATOM 3211 C CA . LEU B 1 58 ? 16.344 -14.898 -22.078 1 98.75 58 LEU B CA 1
ATOM 3212 C C . LEU B 1 58 ? 17.031 -15.18 -23.406 1 98.75 58 LEU B C 1
ATOM 3214 O O . LEU B 1 58 ? 17.484 -14.258 -24.094 1 98.75 58 LEU B O 1
ATOM 3218 N N . PRO B 1 59 ? 17.125 -16.422 -23.797 1 98.56 59 PRO B N 1
ATOM 3219 C CA . PRO B 1 59 ? 17.656 -16.719 -25.125 1 98.56 59 PRO B CA 1
ATOM 3220 C C . PRO B 1 59 ? 16.688 -16.359 -26.25 1 98.56 59 PRO B C 1
ATOM 3222 O O . PRO B 1 59 ? 15.492 -16.203 -26.016 1 98.56 59 PRO B O 1
ATOM 3225 N N . ASP B 1 60 ? 17.281 -16.297 -27.406 1 97.38 60 ASP B N 1
ATOM 3226 C CA . ASP B 1 60 ? 16.422 -16.188 -28.562 1 97.38 60 ASP B CA 1
ATOM 3227 C C . ASP B 1 60 ? 15.516 -17.406 -28.703 1 97.38 60 ASP B C 1
ATOM 3229 O O . ASP B 1 60 ? 15.953 -18.531 -28.453 1 97.38 60 ASP B O 1
ATOM 3233 N N . GLY B 1 61 ? 14.289 -17.297 -28.969 1 98 61 GLY B N 1
ATOM 3234 C CA . GLY B 1 61 ? 13.359 -18.406 -29.203 1 98 61 GLY B CA 1
ATOM 3235 C C . GLY B 1 61 ? 12.766 -18.953 -27.922 1 98 61 GLY B C 1
ATOM 3236 O O . GLY B 1 61 ? 12.102 -20 -27.938 1 98 61 GLY B O 1
ATOM 3237 N N . TRP B 1 62 ? 13.086 -18.297 -26.828 1 98.62 62 TRP B N 1
ATOM 3238 C CA . TRP B 1 62 ? 12.609 -18.766 -25.531 1 98.62 62 TRP B CA 1
ATOM 3239 C C . TRP B 1 62 ? 11.117 -19.062 -25.578 1 98.62 62 TRP B C 1
ATOM 3241 O O . TRP B 1 62 ? 10.641 -20 -24.922 1 98.62 62 TRP B O 1
ATOM 3251 N N . PHE B 1 63 ? 10.383 -18.281 -26.328 1 98.56 63 PHE B N 1
ATOM 3252 C CA . PHE B 1 63 ? 8.938 -18.422 -26.391 1 98.56 63 PHE B CA 1
ATOM 3253 C C . PHE B 1 63 ? 8.547 -19.781 -26.953 1 98.56 63 PHE B C 1
ATOM 3255 O O . PHE B 1 63 ? 7.73 -20.5 -26.359 1 98.56 63 PHE B O 1
ATOM 3262 N N . ASP B 1 64 ? 9.109 -20.141 -28.047 1 98.31 64 ASP B N 1
ATOM 3263 C CA . ASP B 1 64 ? 8.828 -21.438 -28.672 1 98.31 64 ASP B CA 1
ATOM 3264 C C . ASP B 1 64 ? 9.297 -22.578 -27.781 1 98.31 64 ASP B C 1
ATOM 3266 O O . ASP B 1 64 ? 8.633 -23.625 -27.703 1 98.31 64 ASP B O 1
ATOM 3270 N N . GLN B 1 65 ? 10.414 -22.344 -27.203 1 98.38 65 GLN B N 1
ATOM 3271 C CA . GLN B 1 65 ? 11 -23.359 -26.344 1 98.38 65 GLN B CA 1
ATOM 3272 C C . GLN B 1 65 ? 10.086 -23.672 -25.172 1 98.38 65 GLN B C 1
ATOM 3274 O O . GLN B 1 65 ? 9.922 -24.844 -24.797 1 98.38 65 GLN B O 1
ATOM 3279 N N . LEU B 1 66 ? 9.523 -22.656 -24.578 1 98.75 66 LEU B N 1
ATOM 3280 C CA . LEU B 1 66 ? 8.758 -22.844 -23.359 1 98.75 66 LEU B CA 1
ATOM 3281 C C . LEU B 1 66 ? 7.289 -23.109 -23.672 1 98.75 66 LEU B C 1
ATOM 3283 O O . LEU B 1 66 ? 6.559 -23.656 -22.828 1 98.75 66 LEU B O 1
ATOM 3287 N N . SER B 1 67 ? 6.82 -22.781 -24.875 1 98.44 67 SER B N 1
ATOM 3288 C CA . SER B 1 67 ? 5.406 -22.859 -25.234 1 98.44 67 SER B CA 1
ATOM 3289 C C . SER B 1 67 ? 4.934 -24.312 -25.297 1 98.44 67 SER B C 1
ATOM 3291 O O . SER B 1 67 ? 3.729 -24.578 -25.266 1 98.44 67 SER B O 1
ATOM 3293 N N . VAL B 1 68 ? 5.828 -25.281 -25.359 1 98.19 68 VAL B N 1
ATOM 3294 C CA . VAL B 1 68 ? 5.461 -26.672 -25.547 1 98.19 68 VAL B CA 1
ATOM 3295 C C . VAL B 1 68 ? 5.227 -27.344 -24.188 1 98.19 68 VAL B C 1
ATOM 3297 O O . VAL B 1 68 ? 4.801 -28.5 -24.125 1 98.19 68 VAL B O 1
ATOM 3300 N N . PHE B 1 69 ? 5.469 -26.625 -23.094 1 98.75 69 PHE B N 1
ATOM 3301 C CA . PHE B 1 69 ? 5.297 -27.203 -21.766 1 98.75 69 PHE B CA 1
ATOM 3302 C C . PHE B 1 69 ? 3.877 -26.969 -21.25 1 98.75 69 PHE B C 1
ATOM 3304 O O . PHE B 1 69 ? 3.176 -26.078 -21.734 1 98.75 69 PHE B O 1
ATOM 3311 N N . ASP B 1 70 ? 3.459 -27.781 -20.312 1 98.62 70 ASP B N 1
ATOM 3312 C CA . ASP B 1 70 ? 2.131 -27.656 -19.719 1 98.62 70 ASP B CA 1
ATOM 3313 C C . ASP B 1 70 ? 2.104 -26.562 -18.656 1 98.62 70 ASP B C 1
ATOM 3315 O O . ASP B 1 70 ? 1.059 -25.953 -18.406 1 98.62 70 ASP B O 1
ATOM 3319 N N . ALA B 1 71 ? 3.248 -26.312 -18 1 98.81 71 ALA B N 1
ATOM 3320 C CA . ALA B 1 71 ? 3.363 -25.281 -16.984 1 98.81 71 ALA B CA 1
ATOM 3321 C C . ALA B 1 71 ? 4.824 -24.906 -16.75 1 98.81 71 ALA B C 1
ATOM 3323 O O . ALA B 1 71 ? 5.73 -25.672 -17.078 1 98.81 71 ALA B O 1
ATOM 3324 N N . LEU B 1 72 ? 4.992 -23.719 -16.25 1 98.94 72 LEU B N 1
ATOM 3325 C CA . LEU B 1 72 ? 6.297 -23.234 -15.82 1 98.94 72 LEU B CA 1
ATOM 3326 C C . LEU B 1 72 ? 6.367 -23.156 -14.297 1 98.94 72 LEU B C 1
ATOM 3328 O O . LEU B 1 72 ? 5.438 -22.672 -13.656 1 98.94 72 LEU B O 1
ATOM 3332 N N . PHE B 1 73 ? 7.391 -23.703 -13.719 1 98.94 73 PHE B N 1
ATOM 3333 C CA . PHE B 1 73 ? 7.691 -23.656 -12.289 1 98.94 73 PHE B CA 1
ATOM 3334 C C . PHE B 1 73 ? 8.922 -22.797 -12.031 1 98.94 73 PHE B C 1
ATOM 3336 O O . PHE B 1 73 ? 10.039 -23.188 -12.367 1 98.94 73 PHE B O 1
ATOM 3343 N N . PHE B 1 74 ? 8.703 -21.594 -11.461 1 98.88 74 PHE B N 1
ATOM 3344 C CA . PHE B 1 74 ? 9.695 -20.531 -11.422 1 98.88 74 PHE B CA 1
ATOM 3345 C C . PHE B 1 74 ? 10.094 -20.203 -9.984 1 98.88 74 PHE B C 1
ATOM 3347 O O . PHE B 1 74 ? 9.25 -20.234 -9.086 1 98.88 74 PHE B O 1
ATOM 3354 N N . GLY B 1 75 ? 11.367 -19.938 -9.711 1 98.56 75 GLY B N 1
ATOM 3355 C CA . GLY B 1 75 ? 11.844 -19.547 -8.398 1 98.56 75 GLY B CA 1
ATOM 3356 C C . GLY B 1 75 ? 11.742 -18.062 -8.148 1 98.56 75 GLY B C 1
ATOM 3357 O O . GLY B 1 75 ? 10.711 -17.562 -7.695 1 98.56 75 GLY B O 1
ATOM 3358 N N . ALA B 1 76 ? 12.797 -17.375 -8.484 1 97.75 76 ALA B N 1
ATOM 3359 C CA . ALA B 1 76 ? 12.844 -15.914 -8.328 1 97.75 76 ALA B CA 1
ATOM 3360 C C . ALA B 1 76 ? 13.859 -15.289 -9.281 1 97.75 76 ALA B C 1
ATOM 3362 O O . ALA B 1 76 ? 14.766 -15.977 -9.766 1 97.75 76 ALA B O 1
ATOM 3363 N N . VAL B 1 77 ? 13.688 -14.031 -9.523 1 97.31 77 VAL B N 1
ATOM 3364 C CA . VAL B 1 77 ? 14.648 -13.336 -10.367 1 97.31 77 VAL B CA 1
ATOM 3365 C C . VAL B 1 77 ? 15.008 -11.992 -9.734 1 97.31 77 VAL B C 1
ATOM 3367 O O . VAL B 1 77 ? 14.156 -11.328 -9.141 1 97.31 77 VAL B O 1
ATOM 3370 N N . GLY B 1 78 ? 16.188 -11.641 -9.852 1 95.62 78 GLY B N 1
ATOM 3371 C CA . GLY B 1 78 ? 16.688 -10.359 -9.391 1 95.62 78 GLY B CA 1
ATOM 3372 C C . GLY B 1 78 ? 17.984 -10.469 -8.609 1 95.62 78 GLY B C 1
ATOM 3373 O O . GLY B 1 78 ? 18.094 -11.273 -7.68 1 95.62 78 GLY B O 1
ATOM 3374 N N . TRP B 1 79 ? 18.906 -9.82 -8.977 1 96.25 79 TRP B N 1
ATOM 3375 C CA . TRP B 1 79 ? 20.203 -9.641 -8.312 1 96.25 79 TRP B CA 1
ATOM 3376 C C . TRP B 1 79 ? 20.766 -8.258 -8.602 1 96.25 79 TRP B C 1
ATOM 3378 O O . TRP B 1 79 ? 21.688 -8.117 -9.414 1 96.25 79 TRP B O 1
ATOM 3388 N N . PRO B 1 80 ? 20.297 -7.293 -7.855 1 92.62 80 PRO B N 1
ATOM 3389 C CA . PRO B 1 80 ? 20.5 -5.891 -8.211 1 92.62 80 PRO B CA 1
ATOM 3390 C C . PRO B 1 80 ? 21.984 -5.535 -8.344 1 92.62 80 PRO B C 1
ATOM 3392 O O . PRO B 1 80 ? 22.344 -4.645 -9.125 1 92.62 80 PRO B O 1
ATOM 3395 N N . GLU B 1 81 ? 22.875 -6.184 -7.656 1 94.12 81 GLU B N 1
ATOM 3396 C CA . GLU B 1 81 ? 24.297 -5.898 -7.73 1 94.12 81 GLU B CA 1
ATOM 3397 C C . GLU B 1 81 ? 24.875 -6.273 -9.094 1 94.12 81 GLU B C 1
ATOM 3399 O O . GLU B 1 81 ? 25.938 -5.809 -9.477 1 94.12 81 GLU B O 1
ATOM 3404 N N . VAL B 1 82 ? 24.109 -7.141 -9.781 1 95.56 82 VAL B N 1
ATOM 3405 C CA . VAL B 1 82 ? 24.625 -7.656 -11.047 1 95.56 82 VAL B CA 1
ATOM 3406 C C . VAL B 1 82 ? 23.797 -7.098 -12.203 1 95.56 82 VAL B C 1
ATOM 3408 O O . VAL B 1 82 ? 24.344 -6.707 -13.234 1 95.56 82 VAL B O 1
ATOM 3411 N N . VAL B 1 83 ? 22.531 -7.109 -12.062 1 95.69 83 VAL B N 1
ATOM 3412 C CA . VAL B 1 83 ? 21.594 -6.66 -13.094 1 95.69 83 VAL B CA 1
ATOM 3413 C C . VAL B 1 83 ? 20.594 -5.688 -12.484 1 95.69 83 VAL B C 1
ATOM 3415 O O . VAL B 1 83 ? 19.922 -6.004 -11.492 1 95.69 83 VAL B O 1
ATOM 3418 N N . PRO B 1 84 ? 20.453 -4.504 -13.133 1 93.38 84 PRO B N 1
ATOM 3419 C CA . PRO B 1 84 ? 19.422 -3.598 -12.617 1 93.38 84 PRO B CA 1
ATOM 3420 C C . PRO B 1 84 ? 18.031 -4.234 -12.594 1 93.38 84 PRO B C 1
ATOM 3422 O O . PRO B 1 84 ? 17.672 -4.973 -13.508 1 93.38 84 PRO B O 1
ATOM 3425 N N . ASP B 1 85 ? 17.266 -3.887 -11.617 1 92.38 85 ASP B N 1
ATOM 3426 C CA . ASP B 1 85 ? 15.992 -4.539 -11.336 1 92.38 85 ASP B CA 1
ATOM 3427 C C . ASP B 1 85 ? 15.047 -4.445 -12.539 1 92.38 85 ASP B C 1
ATOM 3429 O O . ASP B 1 85 ? 14.352 -5.406 -12.859 1 92.38 85 ASP B O 1
ATOM 3433 N N . HIS B 1 86 ? 15.008 -3.264 -13.125 1 93.44 86 HIS B N 1
ATOM 3434 C CA . HIS B 1 86 ? 14.062 -3.1 -14.234 1 93.44 86 HIS B CA 1
ATOM 3435 C C . HIS B 1 86 ? 14.477 -3.936 -15.438 1 93.44 86 HIS B C 1
ATOM 3437 O O . HIS B 1 86 ? 13.633 -4.367 -16.219 1 93.44 86 HIS B O 1
ATOM 3443 N N . ILE B 1 87 ? 15.797 -4.254 -15.594 1 94.69 87 ILE B N 1
ATOM 3444 C CA . ILE B 1 87 ? 16.281 -5.082 -16.688 1 94.69 87 ILE B CA 1
ATOM 3445 C C . ILE B 1 87 ? 15.938 -6.543 -16.438 1 94.69 87 ILE B C 1
ATOM 3447 O O . ILE B 1 87 ? 15.422 -7.234 -17.312 1 94.69 87 ILE B O 1
ATOM 3451 N N . SER B 1 88 ? 16.188 -7.004 -15.227 1 96.06 88 SER B N 1
ATOM 3452 C CA . SER B 1 88 ? 15.953 -8.406 -14.898 1 96.06 88 SER B CA 1
ATOM 3453 C C . SER B 1 88 ? 14.469 -8.75 -14.992 1 96.06 88 SER B C 1
ATOM 3455 O O . SER B 1 88 ? 14.094 -9.773 -15.555 1 96.06 88 SER B O 1
ATOM 3457 N N . LEU B 1 89 ? 13.625 -7.855 -14.477 1 96.25 89 LEU B N 1
ATOM 3458 C CA . LEU B 1 89 ? 12.195 -8.133 -14.461 1 96.25 89 LEU B CA 1
ATOM 3459 C C . LEU B 1 89 ? 11.594 -7.973 -15.852 1 96.25 89 LEU B C 1
ATOM 3461 O O . LEU B 1 89 ? 10.906 -8.867 -16.344 1 96.25 89 LEU B O 1
ATOM 3465 N N . TRP B 1 90 ? 11.883 -6.902 -16.531 1 97 90 TRP B N 1
ATOM 3466 C CA . TRP B 1 90 ? 11.305 -6.629 -17.844 1 97 90 TRP B CA 1
ATOM 3467 C C . TRP B 1 90 ? 11.875 -7.574 -18.906 1 97 90 TRP B C 1
ATOM 3469 O O . TRP B 1 90 ? 11.219 -7.859 -19.906 1 97 90 TRP B O 1
ATOM 3479 N N . GLY B 1 91 ? 13.016 -8.055 -18.672 1 97.56 91 GLY B N 1
ATOM 3480 C CA . GLY B 1 91 ? 13.688 -8.938 -19.609 1 97.56 91 GLY B CA 1
ATOM 3481 C C . GLY B 1 91 ? 13.328 -10.398 -19.422 1 97.56 91 GLY B C 1
ATOM 3482 O O . GLY B 1 91 ? 13.727 -11.25 -20.219 1 97.56 91 GLY B O 1
ATOM 3483 N N . SER B 1 92 ? 12.562 -10.742 -18.375 1 97.81 92 SER B N 1
ATOM 3484 C CA . SER B 1 92 ? 12.234 -12.141 -18.109 1 97.81 92 SER B CA 1
ATOM 3485 C C . SER B 1 92 ? 10.766 -12.305 -17.734 1 97.81 92 SER B C 1
ATOM 3487 O O . SER B 1 92 ? 9.898 -12.406 -18.609 1 97.81 92 SER B O 1
ATOM 3489 N N . LEU B 1 93 ? 10.406 -12.086 -16.453 1 97.81 93 LEU B N 1
ATOM 3490 C CA . LEU B 1 93 ? 9.078 -12.406 -15.93 1 97.81 93 LEU B CA 1
ATOM 3491 C C . LEU B 1 93 ? 7.996 -11.641 -16.672 1 97.81 93 LEU B C 1
ATOM 3493 O O . LEU B 1 93 ? 6.938 -12.195 -16.984 1 97.81 93 LEU B O 1
ATOM 3497 N N . LEU B 1 94 ? 8.258 -10.359 -16.922 1 97.88 94 LEU B N 1
ATOM 3498 C CA . LEU B 1 94 ? 7.238 -9.586 -17.609 1 97.88 94 LEU B CA 1
ATOM 3499 C C . LEU B 1 94 ? 7.066 -10.078 -19.047 1 97.88 94 LEU B C 1
ATOM 3501 O O . LEU B 1 94 ? 5.969 -10 -19.609 1 97.88 94 LEU B O 1
ATOM 3505 N N . GLN B 1 95 ? 8.164 -10.602 -19.625 1 98.06 95 GLN B N 1
ATOM 3506 C CA . GLN B 1 95 ? 8.047 -11.219 -20.938 1 98.06 95 GLN B CA 1
ATOM 3507 C C . GLN B 1 95 ? 7.156 -12.461 -20.891 1 98.06 95 GLN B C 1
ATOM 3509 O O . GLN B 1 95 ? 6.281 -12.633 -21.734 1 98.06 95 GLN B O 1
ATOM 3514 N N . PHE B 1 96 ? 7.352 -13.328 -19.922 1 98.69 96 PHE B N 1
ATOM 3515 C CA . PHE B 1 96 ? 6.516 -14.508 -19.75 1 98.69 96 PHE B CA 1
ATOM 3516 C C . PHE B 1 96 ? 5.051 -14.117 -19.594 1 98.69 96 PHE B C 1
ATOM 3518 O O . PHE B 1 96 ? 4.18 -14.656 -20.281 1 98.69 96 PHE B O 1
ATOM 3525 N N . ARG B 1 97 ? 4.777 -13.188 -18.688 1 98.69 97 ARG B N 1
ATOM 3526 C CA . ARG B 1 97 ? 3.412 -12.781 -18.359 1 98.69 97 ARG B CA 1
ATOM 3527 C C . ARG B 1 97 ? 2.693 -12.234 -19.594 1 98.69 97 ARG B C 1
ATOM 3529 O O . ARG B 1 97 ? 1.539 -12.578 -19.844 1 98.69 97 ARG B O 1
ATOM 3536 N N . ARG B 1 98 ? 3.363 -11.422 -20.359 1 98.31 98 ARG B N 1
ATOM 3537 C CA . ARG B 1 98 ? 2.732 -10.75 -21.484 1 98.31 98 ARG B CA 1
ATOM 3538 C C . ARG B 1 98 ? 2.627 -11.68 -22.688 1 98.31 98 ARG B C 1
ATOM 3540 O O . ARG B 1 98 ? 1.558 -11.812 -23.281 1 98.31 98 ARG B O 1
ATOM 3547 N N . HIS B 1 99 ? 3.684 -12.375 -23.016 1 98.44 99 HIS B N 1
ATOM 3548 C CA . HIS B 1 99 ? 3.689 -13.164 -24.25 1 98.44 99 HIS B CA 1
ATOM 3549 C C . HIS B 1 99 ? 2.895 -14.453 -24.078 1 98.44 99 HIS B C 1
ATOM 3551 O O . HIS B 1 99 ? 2.293 -14.953 -25.031 1 98.44 99 HIS B O 1
ATOM 3557 N N . PHE B 1 100 ? 2.896 -15.008 -22.875 1 98.81 100 PHE B N 1
ATOM 3558 C CA . PHE B 1 100 ? 2.064 -16.172 -22.625 1 98.81 100 PHE B CA 1
ATOM 3559 C C . PHE B 1 100 ? 0.676 -15.758 -22.156 1 98.81 100 PHE B C 1
ATOM 3561 O O . PHE B 1 100 ? -0.131 -16.594 -21.75 1 98.81 100 PHE B O 1
ATOM 3568 N N . ASP B 1 101 ? 0.436 -14.477 -22.125 1 98.56 101 ASP B N 1
ATOM 3569 C CA . ASP B 1 101 ? -0.86 -13.891 -21.797 1 98.56 101 ASP B CA 1
ATOM 3570 C C . ASP B 1 101 ? -1.372 -14.414 -20.453 1 98.56 101 ASP B C 1
ATOM 3572 O O . ASP B 1 101 ? -2.5 -14.906 -20.359 1 98.56 101 ASP B O 1
ATOM 3576 N N . GLN B 1 102 ? -0.49 -14.445 -19.516 1 98.88 102 GLN B N 1
ATOM 3577 C CA . GLN B 1 102 ? -0.804 -14.82 -18.141 1 98.88 102 GLN B CA 1
ATOM 3578 C C . GLN B 1 102 ? -1.438 -13.648 -17.391 1 98.88 102 GLN B C 1
ATOM 3580 O O . GLN B 1 102 ? -0.877 -13.164 -16.406 1 98.88 102 GLN B O 1
ATOM 3585 N N . TYR B 1 103 ? -2.656 -13.297 -17.734 1 98.81 103 TYR B N 1
ATOM 3586 C CA . TYR B 1 103 ? -3.201 -12 -17.344 1 98.81 103 TYR B CA 1
ATOM 3587 C C . TYR B 1 103 ? -3.768 -12.055 -15.93 1 98.81 103 TYR B C 1
ATOM 3589 O O . TYR B 1 103 ? -4.109 -11.016 -15.352 1 98.81 103 TYR B O 1
ATOM 3597 N N . VAL B 1 104 ? -3.812 -13.234 -15.305 1 98.94 104 VAL B N 1
ATOM 3598 C CA . VAL B 1 104 ? -4.266 -13.367 -13.922 1 98.94 104 VAL B CA 1
ATOM 3599 C C . VAL B 1 104 ? -3.084 -13.727 -13.023 1 98.94 104 VAL B C 1
ATOM 3601 O O . VAL B 1 104 ? -2.455 -14.773 -13.211 1 98.94 104 VAL B O 1
ATOM 3604 N N . SER B 1 105 ? -2.721 -12.883 -12.164 1 98.88 105 SER B N 1
ATOM 3605 C CA . SER B 1 105 ? -1.896 -13.305 -11.039 1 98.88 105 SER B CA 1
ATOM 3606 C C . SER B 1 105 ? -2.752 -13.641 -9.82 1 98.88 105 SER B C 1
ATOM 3608 O O . SER B 1 105 ? -3.342 -12.758 -9.203 1 98.88 105 SER B O 1
ATOM 3610 N N . LEU B 1 106 ? -2.904 -14.891 -9.562 1 98.94 106 LEU B N 1
ATOM 3611 C CA . LEU B 1 106 ? -3.723 -15.383 -8.461 1 98.94 106 LEU B CA 1
ATOM 3612 C C . LEU B 1 106 ? -2.877 -15.609 -7.211 1 98.94 106 LEU B C 1
ATOM 3614 O O . LEU B 1 106 ? -1.926 -16.391 -7.234 1 98.94 106 LEU B O 1
ATOM 3618 N N . ARG B 1 107 ? -3.229 -14.898 -6.125 1 98.75 107 ARG B N 1
ATOM 3619 C CA . ARG B 1 107 ? -2.418 -14.93 -4.91 1 98.75 107 ARG B CA 1
ATOM 3620 C C . ARG B 1 107 ? -3.279 -15.195 -3.682 1 98.75 107 ARG B C 1
ATOM 3622 O O . ARG B 1 107 ? -3.902 -14.281 -3.141 1 98.75 107 ARG B O 1
ATOM 3629 N N . PRO B 1 108 ? -3.279 -16.438 -3.189 1 98.44 108 PRO B N 1
ATOM 3630 C CA . PRO B 1 108 ? -4.004 -16.719 -1.947 1 98.44 108 PRO B CA 1
ATOM 3631 C C . PRO B 1 108 ? -3.35 -16.078 -0.725 1 98.44 108 PRO B C 1
ATOM 3633 O O . PRO B 1 108 ? -2.119 -16.047 -0.628 1 98.44 108 PRO B O 1
ATOM 3636 N N . VAL B 1 109 ? -4.094 -15.586 0.14 1 98.44 109 VAL B N 1
ATOM 3637 C CA . VAL B 1 109 ? -3.689 -15.055 1.439 1 98.44 109 VAL B CA 1
ATOM 3638 C C . VAL B 1 109 ? -4.414 -15.812 2.551 1 98.44 109 VAL B C 1
ATOM 3640 O O . VAL B 1 109 ? -5.629 -15.672 2.713 1 98.44 109 VAL B O 1
ATOM 3643 N N . ARG B 1 110 ? -3.662 -16.547 3.254 1 98.06 110 ARG B N 1
ATOM 3644 C CA . ARG B 1 110 ? -4.285 -17.406 4.262 1 98.06 110 ARG B CA 1
ATOM 3645 C C . ARG B 1 110 ? -3.385 -17.547 5.48 1 98.06 110 ARG B C 1
ATOM 3647 O O . ARG B 1 110 ? -2.18 -17.766 5.344 1 98.06 110 ARG B O 1
ATOM 3654 N N . LEU B 1 111 ? -3.979 -17.359 6.641 1 98.12 111 LEU B N 1
ATOM 3655 C CA . LEU B 1 111 ? -3.271 -17.688 7.871 1 98.12 111 LEU B CA 1
ATOM 3656 C C . LEU B 1 111 ? -3.281 -19.203 8.117 1 98.12 111 LEU B C 1
ATOM 3658 O O . LEU B 1 111 ? -4.344 -19.797 8.328 1 98.12 111 LEU B O 1
ATOM 3662 N N . LEU B 1 112 ? -2.133 -19.828 8.062 1 97.69 112 LEU B N 1
ATOM 3663 C CA . LEU B 1 112 ? -2.023 -21.281 8.203 1 97.69 112 LEU B CA 1
ATOM 3664 C C . LEU B 1 112 ? -1.84 -21.672 9.664 1 97.69 112 LEU B C 1
ATOM 3666 O O . LEU B 1 112 ? -1.273 -20.906 10.453 1 97.69 112 LEU B O 1
ATOM 3670 N N . PRO B 1 113 ? -2.332 -22.875 10.031 1 97 113 PRO B N 1
ATOM 3671 C CA . PRO B 1 113 ? -2.043 -23.344 11.391 1 97 113 PRO B CA 1
ATOM 3672 C C . PRO B 1 113 ? -0.546 -23.438 11.68 1 97 113 PRO B C 1
ATOM 3674 O O . PRO B 1 113 ? 0.239 -23.797 10.805 1 97 113 PRO B O 1
ATOM 3677 N N . GLY B 1 114 ? -0.196 -23.094 12.852 1 95.69 114 GLY B N 1
ATOM 3678 C CA . GLY B 1 114 ? 1.2 -23.188 13.242 1 95.69 114 GLY B CA 1
ATOM 3679 C C . GLY B 1 114 ? 1.974 -21.891 13.016 1 95.69 114 GLY B C 1
ATOM 3680 O O . GLY B 1 114 ? 3.057 -21.703 13.57 1 95.69 114 GLY B O 1
ATOM 3681 N N . ILE B 1 115 ? 1.435 -21.047 12.195 1 95.75 115 ILE B N 1
ATOM 3682 C CA . ILE B 1 115 ? 2.105 -19.781 11.922 1 95.75 115 ILE B CA 1
ATOM 3683 C C . ILE B 1 115 ? 1.495 -18.672 12.781 1 95.75 115 ILE B C 1
ATOM 3685 O O . ILE B 1 115 ? 0.272 -18.531 12.836 1 95.75 115 ILE B O 1
ATOM 3689 N N . SER B 1 116 ? 2.363 -17.953 13.477 1 93.19 116 SER B N 1
ATOM 3690 C CA . SER B 1 116 ? 1.896 -16.812 14.273 1 93.19 116 SER B CA 1
ATOM 3691 C C . SER B 1 116 ? 1.68 -15.578 13.406 1 93.19 116 SER B C 1
ATOM 3693 O O . SER B 1 116 ? 2.609 -15.109 12.75 1 93.19 116 SER B O 1
ATOM 3695 N N . SER B 1 117 ? 0.489 -15.078 13.383 1 95.31 117 SER B N 1
ATOM 3696 C CA . SER B 1 117 ? 0.213 -13.812 12.711 1 95.31 117 SER B CA 1
ATOM 3697 C C . SER B 1 117 ? 0.813 -12.633 13.469 1 95.31 117 SER B C 1
ATOM 3699 O O . SER B 1 117 ? 0.788 -12.609 14.703 1 95.31 117 SER B O 1
ATOM 3701 N N . PRO B 1 118 ? 1.312 -11.672 12.727 1 96.75 118 PRO B N 1
ATOM 3702 C CA . PRO B 1 118 ? 1.718 -10.445 13.414 1 96.75 118 PRO B CA 1
ATOM 3703 C C . PRO B 1 118 ? 0.53 -9.641 13.938 1 96.75 118 PRO B C 1
ATOM 3705 O O . PRO B 1 118 ? 0.709 -8.727 14.742 1 96.75 118 PRO B O 1
ATOM 3708 N N . LEU B 1 119 ? -0.603 -9.906 13.414 1 97.25 119 LEU B N 1
ATOM 3709 C CA . LEU B 1 119 ? -1.81 -9.234 13.891 1 97.25 119 LEU B CA 1
ATOM 3710 C C . LEU B 1 119 ? -2.318 -9.891 15.172 1 97.25 119 LEU B C 1
ATOM 3712 O O . LEU B 1 119 ? -2.461 -11.109 15.234 1 97.25 119 LEU B O 1
ATOM 3716 N N . ALA B 1 120 ? -2.58 -9.133 16.141 1 94.75 120 ALA B N 1
ATOM 3717 C CA . ALA B 1 120 ? -3.029 -9.617 17.453 1 94.75 120 ALA B CA 1
ATOM 3718 C C . ALA B 1 120 ? -4.41 -10.258 17.344 1 94.75 120 ALA B C 1
ATOM 3720 O O . ALA B 1 120 ? -5.305 -9.719 16.688 1 94.75 120 ALA B O 1
ATOM 3721 N N . GLY B 1 121 ? -4.547 -11.422 17.906 1 92.69 121 GLY B N 1
ATOM 3722 C CA . GLY B 1 121 ? -5.855 -12.016 18.109 1 92.69 121 GLY B CA 1
ATOM 3723 C C . GLY B 1 121 ? -6.391 -12.727 16.875 1 92.69 121 GLY B C 1
ATOM 3724 O O . GLY B 1 121 ? -7.59 -12.984 16.766 1 92.69 121 GLY B O 1
ATOM 3725 N N . ARG B 1 122 ? -5.578 -13 15.914 1 95.75 122 ARG B N 1
ATOM 3726 C CA . ARG B 1 122 ? -6.039 -13.688 14.719 1 95.75 122 ARG B CA 1
ATOM 3727 C C . ARG B 1 122 ? -5.637 -15.156 14.742 1 95.75 122 ARG B C 1
ATOM 3729 O O . ARG B 1 122 ? -4.547 -15.5 15.195 1 95.75 122 ARG B O 1
ATOM 3736 N N . ARG B 1 123 ? -6.555 -16.031 14.25 1 95.38 123 ARG B N 1
ATOM 3737 C CA . ARG B 1 123 ? -6.336 -17.469 14.156 1 95.38 123 ARG B CA 1
ATOM 3738 C C . ARG B 1 123 ? -6.629 -17.984 12.75 1 95.38 123 ARG B C 1
ATOM 3740 O O . ARG B 1 123 ? -7.266 -17.281 11.953 1 95.38 123 ARG B O 1
ATOM 3747 N N . PRO B 1 124 ? -6.066 -19.172 12.484 1 95.69 124 PRO B N 1
ATOM 3748 C CA . PRO B 1 124 ? -6.434 -19.766 11.195 1 95.69 124 PRO B CA 1
ATOM 3749 C C . PRO B 1 124 ? -7.941 -19.734 10.945 1 95.69 124 PRO B C 1
ATOM 3751 O O . PRO B 1 124 ? -8.727 -20.047 11.844 1 95.69 124 PRO B O 1
ATOM 3754 N N . GLY B 1 125 ? -8.328 -19.359 9.805 1 94.81 125 GLY B N 1
ATOM 3755 C CA . GLY B 1 125 ? -9.734 -19.188 9.492 1 94.81 125 GLY B CA 1
ATOM 3756 C C . GLY B 1 125 ? -10.164 -17.734 9.461 1 94.81 125 GLY B C 1
ATOM 3757 O O . GLY B 1 125 ? -11.109 -17.375 8.75 1 94.81 125 GLY B O 1
ATOM 3758 N N . ASP B 1 126 ? -9.445 -16.906 10.172 1 96.31 126 ASP B N 1
ATOM 3759 C CA . ASP B 1 126 ? -9.781 -15.484 10.234 1 96.31 126 ASP B CA 1
ATOM 3760 C C . ASP B 1 126 ? -9.32 -14.758 8.969 1 96.31 126 ASP B C 1
ATOM 3762 O O . ASP B 1 126 ? -9.867 -13.711 8.617 1 96.31 126 ASP B O 1
ATOM 3766 N N . VAL B 1 127 ? -8.297 -15.242 8.375 1 97.94 127 VAL B N 1
ATOM 3767 C CA . VAL B 1 127 ? -7.746 -14.648 7.164 1 97.94 127 VAL B CA 1
ATOM 3768 C C . VAL B 1 127 ? -7.672 -15.695 6.059 1 97.94 127 VAL B C 1
ATOM 3770 O O . VAL B 1 127 ? -6.895 -16.656 6.148 1 97.94 127 VAL B O 1
ATOM 3773 N N . ASP B 1 128 ? -8.469 -15.586 5.082 1 98.19 128 ASP B N 1
ATOM 3774 C CA . ASP B 1 128 ? -8.539 -16.5 3.953 1 98.19 128 ASP B CA 1
ATOM 3775 C C . ASP B 1 128 ? -9.203 -15.844 2.746 1 98.19 128 ASP B C 1
ATOM 3777 O O . ASP B 1 128 ? -10.43 -15.859 2.615 1 98.19 128 ASP B O 1
ATOM 3781 N N . PHE B 1 129 ? -8.406 -15.266 1.904 1 98.75 129 PHE B N 1
ATOM 3782 C CA . PHE B 1 129 ? -8.945 -14.625 0.711 1 98.75 129 PHE B CA 1
ATOM 3783 C C . PHE B 1 129 ? -7.953 -14.695 -0.441 1 98.75 129 PHE B C 1
ATOM 3785 O O . PHE B 1 129 ? -6.844 -15.211 -0.281 1 98.75 129 PHE B O 1
ATOM 3792 N N . TYR B 1 130 ? -8.359 -14.312 -1.629 1 98.88 130 TYR B N 1
ATOM 3793 C CA . TYR B 1 130 ? -7.512 -14.25 -2.816 1 98.88 130 TYR B CA 1
ATOM 3794 C C . TYR B 1 130 ? -7.328 -12.812 -3.285 1 98.88 130 TYR B C 1
ATOM 3796 O O . TYR B 1 130 ? -8.266 -12.016 -3.23 1 98.88 130 TYR B O 1
ATOM 3804 N N . VAL B 1 131 ? -6.18 -12.531 -3.688 1 98.94 131 VAL B N 1
ATOM 3805 C CA . VAL B 1 131 ? -5.949 -11.336 -4.496 1 98.94 131 VAL B CA 1
ATOM 3806 C C . VAL B 1 131 ? -5.828 -11.727 -5.969 1 98.94 131 VAL B C 1
ATOM 3808 O O . VAL B 1 131 ? -4.984 -12.547 -6.332 1 98.94 131 VAL B O 1
ATOM 3811 N N . VAL B 1 132 ? -6.723 -11.211 -6.746 1 98.94 132 VAL B N 1
ATOM 3812 C CA . VAL B 1 132 ? -6.68 -11.344 -8.195 1 98.94 132 VAL B CA 1
ATOM 3813 C C . VAL B 1 132 ? -6.07 -10.086 -8.812 1 98.94 132 VAL B C 1
ATOM 3815 O O . VAL B 1 132 ? -6.719 -9.039 -8.875 1 98.94 132 VAL B O 1
ATOM 3818 N N . ARG B 1 133 ? -4.891 -10.203 -9.281 1 98.94 133 ARG B N 1
ATOM 3819 C CA . ARG B 1 133 ? -4.086 -9.102 -9.805 1 98.94 133 ARG B CA 1
ATOM 3820 C C . ARG B 1 133 ? -4.031 -9.141 -11.328 1 98.94 133 ARG B C 1
ATOM 3822 O O . ARG B 1 133 ? -3.68 -10.172 -11.922 1 98.94 133 ARG B O 1
ATOM 3829 N N . GLU B 1 134 ? -4.414 -7.977 -11.984 1 98.94 134 GLU B N 1
ATOM 3830 C CA . GLU B 1 134 ? -4.125 -7.832 -13.406 1 98.94 134 GLU B CA 1
ATOM 3831 C C . GLU B 1 134 ? -2.623 -7.91 -13.672 1 98.94 134 GLU B C 1
ATOM 3833 O O . GLU B 1 134 ? -1.829 -7.285 -12.969 1 98.94 134 GLU B O 1
ATOM 3838 N N . ASN B 1 135 ? -2.252 -8.617 -14.711 1 98.62 135 ASN B N 1
ATOM 3839 C CA . ASN B 1 135 ? -0.854 -9.023 -14.719 1 98.62 135 ASN B CA 1
ATOM 3840 C C . ASN B 1 135 ? -0.175 -8.68 -16.047 1 98.62 135 ASN B C 1
ATOM 3842 O O . ASN B 1 135 ? 1.016 -8.938 -16.219 1 98.62 135 ASN B O 1
ATOM 3846 N N . THR B 1 136 ? -0.894 -8.07 -17 1 98.44 136 THR B N 1
ATOM 3847 C CA . THR B 1 136 ? -0.298 -7.914 -18.328 1 98.44 136 THR B CA 1
ATOM 3848 C C . THR B 1 136 ? -0.347 -6.457 -18.781 1 98.44 136 THR B C 1
ATOM 3850 O O . THR B 1 136 ? 0.322 -6.074 -19.734 1 98.44 136 THR B O 1
ATOM 3853 N N . GLU B 1 137 ? -1.198 -5.641 -18.188 1 98.31 137 GLU B N 1
ATOM 3854 C CA . GLU B 1 137 ? -1.271 -4.219 -18.5 1 98.31 137 GLU B CA 1
ATOM 3855 C C . GLU B 1 137 ? -1.394 -3.377 -17.234 1 98.31 137 GLU B C 1
ATOM 3857 O O . GLU B 1 137 ? -1.107 -3.854 -16.141 1 98.31 137 GLU B O 1
ATOM 3862 N N . GLY B 1 138 ? -1.703 -2.111 -17.375 1 98.25 138 GLY B N 1
ATOM 3863 C CA . GLY B 1 138 ? -1.815 -1.229 -16.219 1 98.25 138 GLY B CA 1
ATOM 3864 C C . GLY B 1 138 ? -0.594 -0.353 -16.016 1 98.25 138 GLY B C 1
ATOM 3865 O O . GLY B 1 138 ? -0.106 0.268 -16.969 1 98.25 138 GLY B O 1
ATOM 3866 N N . GLU B 1 139 ? -0.141 -0.276 -14.836 1 98.5 139 GLU B N 1
ATOM 3867 C CA . GLU B 1 139 ? 0.885 0.677 -14.43 1 98.5 139 GLU B CA 1
ATOM 3868 C C . GLU B 1 139 ? 2.27 0.232 -14.891 1 98.5 139 GLU B C 1
ATOM 3870 O O . GLU B 1 139 ? 3.193 1.044 -14.969 1 98.5 139 GLU B O 1
ATOM 3875 N N . TYR B 1 140 ? 2.432 -1.051 -15.117 1 97.5 140 TYR B N 1
ATOM 3876 C CA . TYR B 1 140 ? 3.721 -1.56 -15.57 1 97.5 140 TYR B CA 1
ATOM 3877 C C . TYR B 1 140 ? 3.838 -1.477 -17.078 1 97.5 140 TYR B C 1
ATOM 3879 O O . TYR B 1 140 ? 3.957 -2.5 -17.766 1 97.5 140 TYR B O 1
ATOM 3887 N N . SER B 1 141 ? 3.812 -0.254 -17.562 1 96.44 141 SER B N 1
ATOM 3888 C CA . SER B 1 141 ? 3.922 0.012 -19 1 96.44 141 SER B CA 1
ATOM 3889 C C . SER B 1 141 ? 5.289 0.59 -19.359 1 96.44 141 SER B C 1
ATOM 3891 O O . SER B 1 141 ? 5.98 1.13 -18.484 1 96.4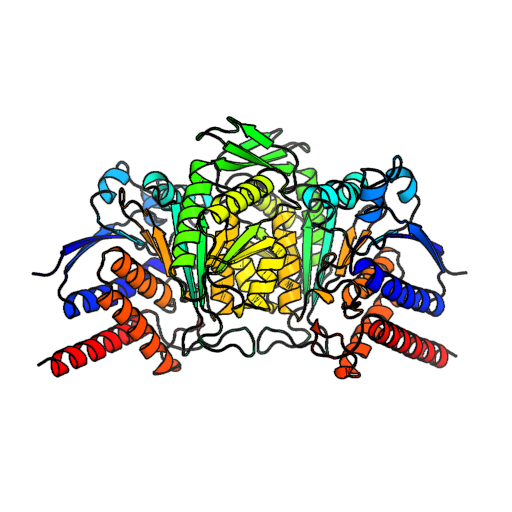4 141 SER B O 1
ATOM 3893 N N . SER B 1 142 ? 5.66 0.438 -20.578 1 94.12 142 SER B N 1
ATOM 3894 C CA . SER B 1 142 ? 6.902 1.032 -21.062 1 94.12 142 SER B CA 1
ATOM 3895 C C . SER B 1 142 ? 6.641 2.338 -21.812 1 94.12 142 SER B C 1
ATOM 3897 O O . SER B 1 142 ? 7.512 2.832 -22.516 1 94.12 142 SER B O 1
ATOM 3899 N N . VAL B 1 143 ? 5.426 2.826 -21.734 1 95.62 143 VAL B N 1
ATOM 3900 C CA . VAL B 1 143 ? 5.012 4.02 -22.469 1 95.62 143 VAL B CA 1
ATOM 3901 C C . VAL B 1 143 ? 5.309 5.266 -21.625 1 95.62 143 VAL B C 1
ATOM 3903 O O . VAL B 1 143 ? 4.855 5.383 -20.484 1 95.62 143 VAL B O 1
ATOM 3906 N N . GLY B 1 144 ? 6.02 6.195 -22.109 1 96.62 144 GLY B N 1
ATOM 3907 C CA . GLY B 1 144 ? 6.461 7.414 -21.453 1 96.62 144 GLY B CA 1
ATOM 3908 C C . GLY B 1 144 ? 7.859 7.844 -21.859 1 96.62 144 GLY B C 1
ATOM 3909 O O . GLY B 1 144 ? 8.305 7.547 -22.969 1 96.62 144 GLY B O 1
ATOM 3910 N N . GLY B 1 145 ? 8.5 8.703 -21.094 1 97.06 145 GLY B N 1
ATOM 3911 C CA . GLY B 1 145 ? 9.836 9.172 -21.406 1 97.06 145 GLY B CA 1
ATOM 3912 C C . GLY B 1 145 ? 10.25 10.391 -20.594 1 97.06 145 GLY B C 1
ATOM 3913 O O . GLY B 1 145 ? 9.594 10.734 -19.609 1 97.06 145 GLY B O 1
ATOM 3914 N N . LYS B 1 146 ? 11.453 10.898 -20.906 1 97 146 LYS B N 1
ATOM 3915 C CA . LYS B 1 146 ? 12.031 12.062 -20.25 1 97 146 LYS B CA 1
ATOM 3916 C C . LYS B 1 146 ? 12.203 13.219 -21.234 1 97 146 LYS B C 1
ATOM 3918 O O . LYS B 1 146 ? 12.586 13.008 -22.391 1 97 146 LYS B O 1
ATOM 3923 N N . ILE B 1 147 ? 11.844 14.453 -20.734 1 96.44 147 ILE B N 1
ATOM 3924 C CA . ILE B 1 147 ? 12.055 15.641 -21.578 1 96.44 147 ILE B CA 1
ATOM 3925 C C . ILE B 1 147 ? 12.859 16.672 -20.797 1 96.44 147 ILE B C 1
ATOM 3927 O O . ILE B 1 147 ? 12.797 16.734 -19.562 1 96.44 147 ILE B O 1
ATOM 3931 N N . PHE B 1 148 ? 13.719 17.484 -21.469 1 96.94 148 PHE B N 1
ATOM 3932 C CA . PHE B 1 148 ? 14.578 18.547 -20.953 1 96.94 148 PHE B CA 1
ATOM 3933 C C . PHE B 1 148 ? 15.656 17.984 -20.047 1 96.94 148 PHE B C 1
ATOM 3935 O O . PHE B 1 148 ? 15.953 18.562 -19 1 96.94 148 PHE B O 1
ATOM 3942 N N . GLU B 1 149 ? 16.172 16.875 -20.391 1 95.12 149 GLU B N 1
ATOM 3943 C CA . GLU B 1 149 ? 17.141 16.141 -19.578 1 95.12 149 GLU B CA 1
ATOM 3944 C C . GLU B 1 149 ? 18.359 17 -19.25 1 95.12 149 GLU B C 1
ATOM 3946 O O . GLU B 1 149 ? 18.859 17.719 -20.125 1 95.12 149 GLU B O 1
ATOM 3951 N N . GLY B 1 150 ? 18.703 16.953 -18 1 95 150 GLY B N 1
ATOM 3952 C CA . GLY B 1 150 ? 19.906 17.641 -17.578 1 95 150 GLY B CA 1
ATOM 3953 C C . GLY B 1 150 ? 19.672 19.078 -17.188 1 95 150 GLY B C 1
ATOM 3954 O O . GLY B 1 150 ? 20.609 19.781 -16.781 1 95 150 GLY B O 1
ATOM 3955 N N . THR B 1 151 ? 18.438 19.531 -17.297 1 97.25 151 THR B N 1
ATOM 3956 C CA . THR B 1 151 ? 18.109 20.891 -16.922 1 97.25 151 THR B CA 1
ATOM 3957 C C . THR B 1 151 ? 17.188 20.922 -15.711 1 97.25 151 THR B C 1
ATOM 3959 O O . THR B 1 151 ? 16.719 19.875 -15.242 1 97.25 151 THR B O 1
ATOM 3962 N N . ASP B 1 152 ? 16.875 22.125 -15.273 1 96.31 152 ASP B N 1
ATOM 3963 C CA . ASP B 1 152 ? 15.984 22.297 -14.133 1 96.31 152 ASP B CA 1
ATOM 3964 C C . ASP B 1 152 ? 14.539 22.016 -14.523 1 96.31 152 ASP B C 1
ATOM 3966 O O . ASP B 1 152 ? 13.672 21.859 -13.664 1 96.31 152 ASP B O 1
ATOM 3970 N N . ARG B 1 153 ? 14.328 21.922 -15.781 1 96.38 153 ARG B N 1
ATOM 3971 C CA . ARG B 1 153 ? 12.977 21.688 -16.281 1 96.38 153 ARG B CA 1
ATOM 3972 C C . ARG B 1 153 ? 12.742 20.203 -16.562 1 96.38 153 ARG B C 1
ATOM 3974 O O . ARG B 1 153 ? 11.695 19.828 -17.094 1 96.38 153 ARG B O 1
ATOM 3981 N N . GLU B 1 154 ? 13.734 19.453 -16.25 1 98.12 154 GLU B N 1
ATOM 3982 C CA . GLU B 1 154 ? 13.633 18.016 -16.531 1 98.12 154 GLU B CA 1
ATOM 3983 C C . GLU B 1 154 ? 12.32 17.438 -15.992 1 98.12 154 GLU B C 1
ATOM 3985 O O . GLU B 1 154 ? 11.93 17.734 -14.859 1 98.12 154 GLU B O 1
ATOM 3990 N N . THR B 1 155 ? 11.555 16.766 -16.859 1 98.12 155 THR B N 1
ATOM 3991 C CA . THR B 1 155 ? 10.242 16.188 -16.578 1 98.12 155 THR B CA 1
ATOM 3992 C C . THR B 1 155 ? 10.164 14.758 -17.078 1 98.12 155 THR B C 1
ATOM 3994 O O . THR B 1 155 ? 10.625 14.445 -18.172 1 98.12 155 THR B O 1
ATOM 3997 N N . VAL B 1 156 ? 9.664 13.891 -16.25 1 98.25 156 VAL B N 1
ATOM 3998 C CA . VAL B 1 156 ? 9.523 12.484 -16.609 1 98.25 156 VAL B CA 1
ATOM 3999 C C . VAL B 1 156 ? 8.047 12.109 -16.625 1 98.25 156 VAL B C 1
ATOM 4001 O O . VAL B 1 156 ? 7.277 12.531 -15.766 1 98.25 156 VAL B O 1
ATOM 4004 N N . LEU B 1 157 ? 7.633 11.352 -17.656 1 97.94 157 LEU B N 1
ATOM 4005 C CA . LEU B 1 157 ? 6.266 10.875 -17.828 1 97.94 157 LEU B CA 1
ATOM 4006 C C . LEU B 1 157 ? 6.219 9.352 -17.844 1 97.94 157 LEU B C 1
ATOM 4008 O O . LEU B 1 157 ? 7.066 8.703 -18.469 1 97.94 157 LEU B O 1
ATOM 4012 N N . GLN B 1 158 ? 5.355 8.719 -17.062 1 98.25 158 GLN B N 1
ATOM 4013 C CA . GLN B 1 158 ? 5.043 7.293 -17.047 1 98.25 158 GLN B CA 1
ATOM 4014 C C . GLN B 1 158 ? 3.549 7.055 -17.25 1 98.25 158 GLN B C 1
ATOM 4016 O O . GLN B 1 158 ? 2.725 7.594 -16.516 1 98.25 158 GLN B O 1
ATOM 4021 N N . GLU B 1 159 ? 3.145 6.258 -18.234 1 97.62 159 GLU B N 1
ATOM 4022 C CA . GLU B 1 159 ? 1.734 6.039 -18.547 1 97.62 159 GLU B CA 1
ATOM 4023 C C . GLU B 1 159 ? 1.224 4.746 -17.922 1 97.62 159 GLU B C 1
ATOM 4025 O O . GLU B 1 159 ? 1.902 3.717 -17.969 1 97.62 159 GLU B O 1
ATOM 4030 N N . THR B 1 160 ? 0.112 4.844 -17.281 1 98.5 160 THR B N 1
ATOM 4031 C CA . THR B 1 160 ? -0.724 3.668 -17.062 1 98.5 160 THR B CA 1
ATOM 4032 C C . THR B 1 160 ? -1.592 3.393 -18.281 1 98.5 160 THR B C 1
ATOM 4034 O O . THR B 1 160 ? -2.242 4.301 -18.812 1 98.5 160 THR B O 1
ATOM 4037 N N . VAL B 1 161 ? -1.605 2.178 -18.812 1 98.5 161 VAL B N 1
ATOM 4038 C CA . VAL B 1 161 ? -2.4 1.801 -19.969 1 98.5 161 VAL B CA 1
ATOM 4039 C C . VAL B 1 161 ? -3.381 0.694 -19.594 1 98.5 161 VAL B C 1
ATOM 4041 O O . VAL B 1 161 ? -2.971 -0.393 -19.172 1 98.5 161 VAL B O 1
ATOM 4044 N N . MET B 1 162 ? -4.641 0.961 -19.688 1 98.62 162 MET B N 1
ATOM 4045 C CA . MET B 1 162 ? -5.68 -0.041 -19.469 1 98.62 162 MET B CA 1
ATOM 4046 C C . MET B 1 162 ? -6.582 -0.164 -20.703 1 98.62 162 MET B C 1
ATOM 4048 O O . MET B 1 162 ? -6.938 0.842 -21.312 1 98.62 162 MET B O 1
ATOM 4052 N N . THR B 1 163 ? -6.871 -1.336 -21.094 1 98.69 163 THR B N 1
ATOM 4053 C CA . THR B 1 163 ? -7.785 -1.581 -22.203 1 98.69 163 THR B CA 1
ATOM 4054 C C . THR B 1 163 ? -9.07 -2.23 -21.719 1 98.69 163 THR B C 1
ATOM 4056 O O . THR B 1 163 ? -9.094 -2.863 -20.656 1 98.69 163 THR B O 1
ATOM 4059 N N . ARG B 1 164 ? -10.07 -2.059 -22.469 1 98.44 164 ARG B N 1
ATOM 4060 C CA . ARG B 1 164 ? -11.328 -2.729 -22.156 1 98.44 164 ARG B CA 1
ATOM 4061 C C . ARG B 1 164 ? -11.133 -4.238 -22.062 1 98.44 164 ARG B C 1
ATOM 4063 O O . ARG B 1 164 ? -11.617 -4.871 -21.125 1 98.44 164 ARG B O 1
ATOM 4070 N N . THR B 1 165 ? -10.438 -4.809 -23.016 1 98.31 165 THR B N 1
ATOM 4071 C CA . THR B 1 165 ? -10.172 -6.246 -23.031 1 98.31 165 THR B CA 1
ATOM 4072 C C . THR B 1 165 ? -9.484 -6.68 -21.734 1 98.31 165 THR B C 1
ATOM 4074 O O . THR B 1 165 ? -9.93 -7.621 -21.078 1 98.31 165 THR B O 1
ATOM 4077 N N . GLY B 1 166 ? -8.383 -6.02 -21.406 1 98.56 166 GLY B N 1
ATOM 4078 C CA . GLY B 1 166 ? -7.621 -6.383 -20.234 1 98.56 166 GLY B CA 1
ATOM 4079 C C . GLY B 1 166 ? -8.406 -6.25 -18.938 1 98.56 166 GLY B C 1
ATOM 4080 O O . GLY B 1 166 ? -8.391 -7.152 -18.109 1 98.56 166 GLY B O 1
ATOM 4081 N N . VAL B 1 167 ? -9.164 -5.152 -18.781 1 98.81 167 VAL B N 1
ATOM 4082 C CA . VAL B 1 167 ? -9.898 -4.891 -17.547 1 98.81 167 VAL B CA 1
ATOM 4083 C C . VAL B 1 167 ? -11.078 -5.863 -17.438 1 98.81 167 VAL B C 1
ATOM 4085 O O . VAL B 1 167 ? -11.289 -6.473 -16.391 1 98.81 167 VAL B O 1
ATOM 4088 N N . ASP B 1 168 ? -11.812 -6.078 -18.516 1 98.75 168 ASP B N 1
ATOM 4089 C CA . ASP B 1 168 ? -13 -6.922 -18.469 1 98.75 168 ASP B CA 1
ATOM 4090 C C . ASP B 1 168 ? -12.633 -8.375 -18.172 1 98.75 168 ASP B C 1
ATOM 4092 O O . ASP B 1 168 ? -13.328 -9.055 -17.406 1 98.75 168 ASP B O 1
ATOM 4096 N N . ARG B 1 169 ? -11.602 -8.883 -18.812 1 98.81 169 ARG B N 1
ATOM 4097 C CA . ARG B 1 169 ? -11.281 -10.297 -18.641 1 98.81 169 ARG B CA 1
ATOM 4098 C C . ARG B 1 169 ? -10.781 -10.578 -17.219 1 98.81 169 ARG B C 1
ATOM 4100 O O . ARG B 1 169 ? -11.094 -11.617 -16.641 1 98.81 169 ARG B O 1
ATOM 4107 N N . ILE B 1 170 ? -9.969 -9.648 -16.609 1 98.94 170 ILE B N 1
ATOM 4108 C CA . ILE B 1 170 ? -9.516 -9.867 -15.242 1 98.94 170 ILE B CA 1
ATOM 4109 C C . ILE B 1 170 ? -10.703 -9.781 -14.289 1 98.94 170 ILE B C 1
ATOM 4111 O O . ILE B 1 170 ? -10.766 -10.516 -13.297 1 98.94 170 ILE B O 1
ATOM 4115 N N . LEU B 1 171 ? -11.617 -8.852 -14.531 1 98.94 171 LEU B N 1
ATOM 4116 C CA . LEU B 1 171 ? -12.812 -8.727 -13.695 1 98.94 171 LEU B CA 1
ATOM 4117 C C . LEU B 1 171 ? -13.695 -9.961 -13.812 1 98.94 171 LEU B C 1
ATOM 4119 O O . LEU B 1 171 ? -14.211 -10.453 -12.805 1 98.94 171 LEU B O 1
ATOM 4123 N N . LYS B 1 172 ? -13.836 -10.414 -15.031 1 98.88 172 LYS B N 1
ATOM 4124 C CA . LYS B 1 172 ? -14.625 -11.633 -15.219 1 98.88 172 LYS B CA 1
ATOM 4125 C C . LYS B 1 172 ? -14.055 -12.781 -14.391 1 98.88 172 LYS B C 1
ATOM 4127 O O . LYS B 1 172 ? -14.805 -13.508 -13.727 1 98.88 172 LYS B O 1
ATOM 4132 N N . TYR B 1 173 ? -12.789 -13 -14.492 1 98.88 173 TYR B N 1
ATOM 4133 C CA . TYR B 1 173 ? -12.141 -14.047 -13.711 1 98.88 173 TYR B CA 1
ATOM 4134 C C . TYR B 1 173 ? -12.422 -13.875 -12.227 1 98.88 173 TYR B C 1
ATOM 4136 O O . TYR B 1 173 ? -12.75 -14.844 -11.531 1 98.88 173 TYR B O 1
ATOM 4144 N N . ALA B 1 174 ? -12.242 -12.641 -11.695 1 98.94 174 ALA B N 1
ATOM 4145 C CA . ALA B 1 174 ? -12.422 -12.359 -10.273 1 98.94 174 ALA B CA 1
ATOM 4146 C C . ALA B 1 174 ? -13.859 -12.633 -9.836 1 98.94 174 ALA B C 1
ATOM 4148 O O . ALA B 1 174 ? -14.102 -13.219 -8.781 1 98.94 174 ALA B O 1
ATOM 4149 N N . PHE B 1 175 ? -14.805 -12.18 -10.625 1 98.94 175 PHE B N 1
ATOM 4150 C CA . PHE B 1 175 ? -16.219 -12.398 -10.305 1 98.94 175 PHE B CA 1
ATOM 4151 C C . PHE B 1 175 ? -16.547 -13.883 -10.305 1 98.94 175 PHE B C 1
ATOM 4153 O O . PHE B 1 175 ? -17.266 -14.359 -9.43 1 98.94 175 PHE B O 1
ATOM 4160 N N . GLU B 1 176 ? -16.031 -14.617 -11.297 1 98.88 176 GLU B N 1
ATOM 4161 C CA . GLU B 1 176 ? -16.281 -16.062 -11.359 1 98.88 176 GLU B CA 1
ATOM 4162 C C . GLU B 1 176 ? -15.672 -16.781 -10.156 1 98.88 176 GLU B C 1
ATOM 4164 O O . GLU B 1 176 ? -16.281 -17.688 -9.602 1 98.88 176 GLU B O 1
ATOM 4169 N N . LEU B 1 177 ? -14.484 -16.391 -9.812 1 98.75 177 LEU B N 1
ATOM 4170 C CA . LEU B 1 177 ? -13.867 -16.953 -8.617 1 98.75 177 LEU B CA 1
ATOM 4171 C C . LEU B 1 177 ? -14.711 -16.672 -7.379 1 98.75 177 LEU B C 1
ATOM 4173 O O . LEU B 1 177 ? -14.961 -17.562 -6.566 1 98.75 177 LEU B O 1
ATOM 4177 N N . ALA B 1 178 ? -15.102 -15.398 -7.215 1 98.88 178 ALA B N 1
ATOM 4178 C CA . ALA B 1 178 ? -15.93 -15.016 -6.074 1 98.88 178 ALA B CA 1
ATOM 4179 C C . ALA B 1 178 ? -17.219 -15.82 -6.035 1 98.88 178 ALA B C 1
ATOM 4181 O O . ALA B 1 178 ? -17.672 -16.234 -4.961 1 98.88 178 ALA B O 1
ATOM 4182 N N . GLN B 1 179 ? -17.797 -16.031 -7.18 1 98.56 179 GLN B N 1
ATOM 4183 C CA . GLN B 1 179 ? -19.047 -16.766 -7.27 1 98.56 179 GLN B CA 1
ATOM 4184 C C . GLN B 1 179 ? -18.875 -18.203 -6.789 1 98.56 179 GLN B C 1
ATOM 4186 O O . GLN B 1 179 ? -19.812 -18.781 -6.223 1 98.56 179 GLN B O 1
ATOM 4191 N N . ARG B 1 180 ? -17.734 -18.781 -6.941 1 97.69 180 ARG B N 1
ATOM 4192 C CA . ARG B 1 180 ? -17.484 -20.188 -6.594 1 97.69 180 ARG B CA 1
ATOM 4193 C C . ARG B 1 180 ? -17.141 -20.328 -5.113 1 97.69 180 ARG B C 1
ATOM 4195 O O . ARG B 1 180 ? -17.188 -21.422 -4.566 1 97.69 180 ARG B O 1
ATOM 4202 N N . ARG B 1 181 ? -16.859 -19.281 -4.461 1 98.06 181 ARG B N 1
ATOM 4203 C CA . ARG B 1 181 ? -16.5 -19.344 -3.047 1 98.06 181 ARG B CA 1
ATOM 4204 C C . ARG B 1 181 ? -17.734 -19.172 -2.164 1 98.06 181 ARG B C 1
ATOM 4206 O O . ARG B 1 181 ? -18.703 -18.531 -2.566 1 98.06 181 ARG B O 1
ATOM 4213 N N . PRO B 1 182 ? -17.672 -19.734 -0.993 1 97.44 182 PRO B N 1
ATOM 4214 C CA . PRO B 1 182 ? -18.859 -19.719 -0.141 1 97.44 182 PRO B CA 1
ATOM 4215 C C . PRO B 1 182 ? -19.344 -18.312 0.196 1 97.44 182 PRO B C 1
ATOM 4217 O O . PRO B 1 182 ? -20.547 -18.062 0.237 1 97.44 182 PRO B O 1
ATOM 4220 N N . LYS B 1 183 ? -18.469 -17.359 0.366 1 97.94 183 LYS B N 1
ATOM 4221 C CA . LYS B 1 183 ? -18.828 -16.016 0.799 1 97.94 183 LYS B CA 1
ATOM 4222 C C . LYS B 1 183 ? -19.406 -15.195 -0.361 1 97.94 183 LYS B C 1
ATOM 4224 O O . LYS B 1 183 ? -20.141 -14.234 -0.148 1 97.94 183 LYS B O 1
ATOM 4229 N N . ARG B 1 184 ? -19.031 -15.484 -1.574 1 98.69 184 ARG B N 1
ATOM 4230 C CA . ARG B 1 184 ? -19.469 -14.797 -2.781 1 98.69 184 ARG B CA 1
ATOM 4231 C C . ARG B 1 184 ? -19.328 -13.289 -2.629 1 98.69 184 ARG B C 1
ATOM 4233 O O . ARG B 1 184 ? -20.297 -12.547 -2.832 1 98.69 184 ARG B O 1
ATOM 4240 N N . HIS B 1 185 ? -18.188 -12.859 -2.295 1 98.88 185 HIS B N 1
ATOM 4241 C CA . HIS B 1 185 ? -17.891 -11.453 -2.027 1 98.88 185 HIS B CA 1
ATOM 4242 C C . HIS B 1 185 ? -16.656 -10.992 -2.789 1 98.88 185 HIS B C 1
ATOM 4244 O O . HIS B 1 185 ? -15.625 -11.672 -2.777 1 98.88 185 HIS B O 1
ATOM 4250 N N . LEU B 1 186 ? -16.797 -9.906 -3.574 1 98.94 186 LEU B N 1
ATOM 4251 C CA . LEU B 1 186 ? -15.695 -9.312 -4.32 1 98.94 186 LEU B CA 1
ATOM 4252 C C . LEU B 1 186 ? -15.422 -7.887 -3.85 1 98.94 186 LEU B C 1
ATOM 4254 O O . LEU B 1 186 ? -16.344 -7.07 -3.773 1 98.94 186 LEU B O 1
ATOM 4258 N N . THR B 1 187 ? -14.25 -7.625 -3.463 1 98.94 187 THR B N 1
ATOM 4259 C CA . THR B 1 187 ? -13.773 -6.281 -3.172 1 98.94 187 THR B CA 1
ATOM 4260 C C . THR B 1 187 ? -12.906 -5.758 -4.316 1 98.94 187 THR B C 1
ATOM 4262 O O . THR B 1 187 ? -11.953 -6.414 -4.727 1 98.94 187 THR B O 1
ATOM 4265 N N . SER B 1 188 ? -13.227 -4.598 -4.836 1 98.94 188 SER B N 1
ATOM 4266 C CA . SER B 1 188 ? -12.43 -3.975 -5.891 1 98.94 188 SER B CA 1
ATOM 4267 C C . SER B 1 188 ? -11.531 -2.881 -5.328 1 98.94 188 SER B C 1
ATOM 4269 O O . SER B 1 188 ? -12 -1.982 -4.625 1 98.94 188 SER B O 1
ATOM 4271 N N . ALA B 1 189 ? -10.25 -2.941 -5.586 1 98.94 189 ALA B N 1
ATOM 4272 C CA . ALA B 1 189 ? -9.312 -1.889 -5.211 1 98.94 189 ALA B CA 1
ATOM 4273 C C . ALA B 1 189 ? -9.336 -0.747 -6.223 1 98.94 189 ALA B C 1
ATOM 4275 O O . ALA B 1 189 ? -9.258 -0.978 -7.434 1 98.94 189 ALA B O 1
ATOM 4276 N N . THR B 1 190 ? -9.398 0.472 -5.742 1 98.56 190 THR B N 1
ATOM 4277 C CA . THR B 1 190 ? -9.461 1.633 -6.625 1 98.56 190 THR B CA 1
ATOM 4278 C C . THR B 1 190 ? -8.695 2.811 -6.023 1 98.56 190 THR B C 1
ATOM 4280 O O . THR B 1 190 ? -7.992 2.654 -5.023 1 98.56 190 THR B O 1
ATOM 4283 N N . LYS B 1 191 ? -8.562 3.842 -6.711 1 98.38 191 LYS B N 1
ATOM 4284 C CA . LYS B 1 191 ? -8.109 5.16 -6.285 1 98.38 191 LYS B CA 1
ATOM 4285 C C . LYS B 1 191 ? -8.727 6.262 -7.145 1 98.38 191 LYS B C 1
ATOM 4287 O O . LYS B 1 191 ? -8.023 7.176 -7.586 1 98.38 191 LYS B O 1
ATOM 4292 N N . SER B 1 192 ? -9.945 6.148 -7.352 1 96.88 192 SER B N 1
ATOM 4293 C CA . SER B 1 192 ? -10.633 6.977 -8.336 1 96.88 192 SER B CA 1
ATOM 4294 C C . SER B 1 192 ? -10.781 8.414 -7.84 1 96.88 192 SER B C 1
ATOM 4296 O O . SER B 1 192 ? -11.102 9.312 -8.617 1 96.88 192 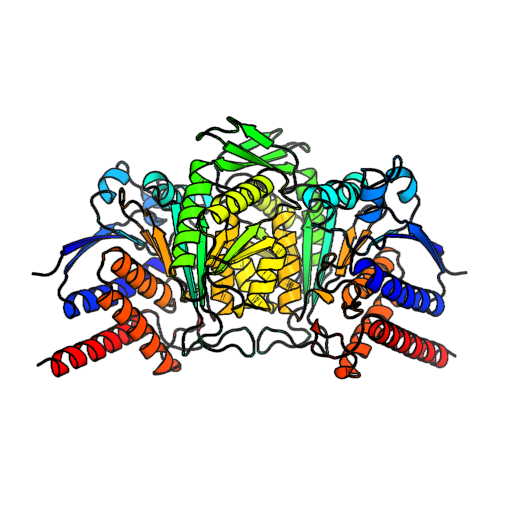SER B O 1
ATOM 4298 N N . ASN B 1 193 ? -10.516 8.641 -6.547 1 95.62 193 ASN B N 1
ATOM 4299 C CA . ASN B 1 193 ? -10.57 10.016 -6.062 1 95.62 193 ASN B CA 1
ATOM 4300 C C . ASN B 1 193 ? -9.336 10.805 -6.488 1 95.62 193 ASN B C 1
ATOM 4302 O O . ASN B 1 193 ? -9.43 11.992 -6.809 1 95.62 193 ASN B O 1
ATOM 4306 N N . GLY B 1 194 ? -8.172 10.195 -6.484 1 96.06 194 GLY B N 1
ATOM 4307 C CA . GLY B 1 194 ? -6.934 10.867 -6.832 1 96.06 194 GLY B CA 1
ATOM 4308 C C . GLY B 1 194 ? -6.516 10.648 -8.273 1 96.06 194 GLY B C 1
ATOM 4309 O O . GLY B 1 194 ? -6.012 11.562 -8.93 1 96.06 194 GLY B O 1
ATOM 4310 N N . ILE B 1 195 ? -6.605 9.375 -8.719 1 97.75 195 ILE B N 1
ATOM 4311 C CA . ILE B 1 195 ? -6.32 9.016 -10.109 1 97.75 195 ILE B CA 1
ATOM 4312 C C . ILE B 1 195 ? -7.578 9.188 -10.953 1 97.75 195 ILE B C 1
ATOM 4314 O O . ILE B 1 195 ? -8.453 8.32 -10.969 1 97.75 195 ILE B O 1
ATOM 4318 N N . SER B 1 196 ? -7.609 10.203 -11.75 1 95.19 196 SER B N 1
ATOM 4319 C CA . SER B 1 196 ? -8.883 10.781 -12.156 1 95.19 196 SER B CA 1
ATOM 4320 C C . SER B 1 196 ? -9.336 10.227 -13.508 1 95.19 196 SER B C 1
ATOM 4322 O O . SER B 1 196 ? -10.414 10.562 -13.992 1 95.19 196 SER B O 1
ATOM 4324 N N . ILE B 1 197 ? -8.492 9.391 -14.18 1 96.88 197 ILE B N 1
ATOM 4325 C CA . ILE B 1 197 ? -8.891 8.922 -15.508 1 96.88 197 ILE B CA 1
ATOM 4326 C C . ILE B 1 197 ? -8.984 7.395 -15.508 1 96.88 197 ILE B C 1
ATOM 4328 O O . ILE B 1 197 ? -10.07 6.836 -15.641 1 96.88 197 ILE B O 1
ATOM 4332 N N . SER B 1 198 ? -7.91 6.695 -15.211 1 98 198 SER B N 1
ATOM 4333 C CA . SER B 1 198 ? -7.867 5.242 -15.328 1 98 198 SER B CA 1
ATOM 4334 C C . SER B 1 198 ? -8.711 4.578 -14.242 1 98 198 SER B C 1
ATOM 4336 O O . SER B 1 198 ? -9.383 3.574 -14.5 1 98 198 SER B O 1
ATOM 4338 N N . MET B 1 199 ? -8.719 5.102 -13.039 1 98.12 199 MET B N 1
ATOM 4339 C CA . MET B 1 199 ? -9.391 4.406 -11.938 1 98.12 199 MET B CA 1
ATOM 4340 C C . MET B 1 199 ? -10.898 4.641 -11.984 1 98.12 199 MET B C 1
ATOM 4342 O O . MET B 1 199 ? -11.68 3.74 -11.688 1 98.12 199 MET B O 1
ATOM 4346 N N . PRO B 1 200 ? -11.367 5.926 -12.344 1 96.75 200 PRO B N 1
ATOM 4347 C CA . PRO B 1 200 ? -12.797 6.008 -12.625 1 96.75 200 PRO B CA 1
ATOM 4348 C C . PRO B 1 200 ? -13.242 5.047 -13.727 1 96.75 200 PRO B C 1
ATOM 4350 O O . PRO B 1 200 ? -14.32 4.461 -13.641 1 96.75 200 PRO B O 1
ATOM 4353 N N . TYR B 1 201 ? -12.414 4.883 -14.734 1 98.06 201 TYR B N 1
ATOM 4354 C CA . TYR B 1 201 ? -12.688 3.902 -15.773 1 98.06 201 TYR B CA 1
ATOM 4355 C C . TYR B 1 201 ? -12.781 2.498 -15.188 1 98.06 201 TYR B C 1
ATOM 4357 O O . TYR B 1 201 ? -13.727 1.761 -15.484 1 98.06 201 TYR B O 1
ATOM 4365 N N . TRP B 1 202 ? -11.82 2.094 -14.406 1 98.62 202 TRP B N 1
ATOM 4366 C CA . TRP B 1 202 ? -11.828 0.811 -13.711 1 98.62 202 TRP B CA 1
ATOM 4367 C C . TRP B 1 202 ? -13.125 0.615 -12.938 1 98.62 202 TRP B C 1
ATOM 4369 O O . TRP B 1 202 ? -13.758 -0.439 -13.031 1 98.62 202 TRP B O 1
ATOM 4379 N N . ASP B 1 203 ? -13.516 1.631 -12.172 1 98.19 203 ASP B N 1
ATOM 4380 C CA . ASP B 1 203 ? -14.727 1.555 -11.367 1 98.19 203 ASP B CA 1
ATOM 4381 C C . ASP B 1 203 ? -15.961 1.327 -12.242 1 98.19 203 ASP B C 1
ATOM 4383 O O . ASP B 1 203 ? -16.859 0.564 -11.875 1 98.19 203 ASP B O 1
ATOM 4387 N N . GLU B 1 204 ? -15.977 2.035 -13.344 1 97.69 204 GLU B N 1
ATOM 4388 C CA . GLU B 1 204 ? -17.094 1.878 -14.273 1 97.69 204 GLU B CA 1
ATOM 4389 C C . GLU B 1 204 ? -17.172 0.449 -14.805 1 97.69 204 GLU B C 1
ATOM 4391 O O . GLU B 1 204 ? -18.266 -0.124 -14.898 1 97.69 204 GLU B O 1
ATOM 4396 N N . ARG B 1 205 ? -16.047 -0.091 -15.188 1 98.5 205 ARG B N 1
ATOM 4397 C CA . ARG B 1 205 ? -15.992 -1.45 -15.711 1 98.5 205 ARG B CA 1
ATOM 4398 C C . ARG B 1 205 ? -16.406 -2.465 -14.648 1 98.5 205 ARG B C 1
ATOM 4400 O O . ARG B 1 205 ? -17.047 -3.467 -14.961 1 98.5 205 ARG B O 1
ATOM 4407 N N . VAL B 1 206 ? -16 -2.291 -13.367 1 98.81 206 VAL B N 1
ATOM 4408 C CA . VAL B 1 206 ? -16.406 -3.154 -12.266 1 98.81 206 VAL B CA 1
ATOM 4409 C C . VAL B 1 206 ? -17.922 -3.143 -12.125 1 98.81 206 VAL B C 1
ATOM 4411 O O . VAL B 1 206 ? -18.547 -4.199 -12.008 1 98.81 206 VAL B O 1
ATOM 4414 N N . ALA B 1 207 ? -18.484 -1.937 -12.086 1 98.25 207 ALA B N 1
ATOM 4415 C CA . ALA B 1 207 ? -19.922 -1.797 -11.945 1 98.25 207 ALA B CA 1
ATOM 4416 C C . ALA B 1 207 ? -20.656 -2.516 -13.078 1 98.25 207 ALA B C 1
ATOM 4418 O O . ALA B 1 207 ? -21.656 -3.195 -12.844 1 98.25 207 ALA B O 1
ATOM 4419 N N . ASP B 1 208 ? -20.156 -2.289 -14.305 1 98.31 208 ASP B N 1
ATOM 4420 C CA . ASP B 1 208 ? -20.766 -2.938 -15.461 1 98.31 208 ASP B CA 1
ATOM 4421 C C . ASP B 1 208 ? -20.703 -4.457 -15.336 1 98.31 208 ASP B C 1
ATOM 4423 O O . ASP B 1 208 ? -21.703 -5.148 -15.57 1 98.31 208 ASP B O 1
ATOM 4427 N N . MET B 1 209 ? -19.547 -5.039 -15.023 1 98.75 209 MET B N 1
ATOM 4428 C CA . MET B 1 209 ? -19.344 -6.48 -14.898 1 98.75 209 MET B CA 1
ATOM 4429 C C . MET B 1 209 ? -20.203 -7.051 -13.773 1 98.75 209 MET B C 1
ATOM 4431 O O . MET B 1 209 ? -20.703 -8.18 -13.883 1 98.75 209 MET B O 1
ATOM 4435 N N . ALA B 1 210 ? -20.375 -6.328 -12.68 1 98.75 210 ALA B N 1
ATOM 4436 C CA . ALA B 1 210 ? -21.156 -6.773 -11.531 1 98.75 210 ALA B CA 1
ATOM 4437 C C . ALA B 1 210 ? -22.578 -7.133 -11.938 1 98.75 210 ALA B C 1
ATOM 4439 O O . ALA B 1 210 ? -23.203 -8.016 -11.344 1 98.75 210 ALA B O 1
ATOM 4440 N N . GLY B 1 211 ? -23.109 -6.477 -12.93 1 98.56 211 GLY B N 1
ATOM 4441 C CA . GLY B 1 211 ? -24.438 -6.75 -13.43 1 98.56 211 GLY B CA 1
ATOM 4442 C C . GLY B 1 211 ? -24.641 -8.188 -13.867 1 98.56 211 GLY B C 1
ATOM 4443 O O . GLY B 1 211 ? -25.75 -8.719 -13.82 1 98.56 211 GLY B O 1
ATOM 4444 N N . SER B 1 212 ? -23.609 -8.828 -14.297 1 98.44 212 SER B N 1
ATOM 4445 C CA . SER B 1 212 ? -23.656 -10.195 -14.789 1 98.44 212 SER B CA 1
ATOM 4446 C C . SER B 1 212 ? -23.547 -11.195 -13.648 1 98.44 212 SER B C 1
ATOM 4448 O O . SER B 1 212 ? -23.719 -12.398 -13.852 1 98.44 212 SER B O 1
ATOM 4450 N N . TYR B 1 213 ? -23.297 -10.75 -12.43 1 98.62 213 TYR B N 1
ATOM 4451 C CA . TYR B 1 213 ? -23.125 -11.617 -11.266 1 98.62 213 TYR B CA 1
ATOM 4452 C C . TYR B 1 213 ? -23.922 -11.094 -10.07 1 98.62 213 TYR B C 1
ATOM 4454 O O . TYR B 1 213 ? -23.344 -10.75 -9.039 1 98.62 213 TYR B O 1
ATOM 4462 N N . PRO B 1 214 ? -25.203 -11.117 -10.117 1 97.94 214 PRO B N 1
ATOM 4463 C CA . PRO B 1 214 ? -26.062 -10.484 -9.109 1 97.94 214 PRO B CA 1
ATOM 4464 C C . PRO B 1 214 ? -25.938 -11.148 -7.738 1 97.94 214 PRO B C 1
ATOM 4466 O O . PRO B 1 214 ? -26.312 -10.547 -6.727 1 97.94 214 PRO B O 1
ATOM 4469 N N . ASP B 1 215 ? -25.391 -12.367 -7.688 1 98.06 215 ASP B N 1
ATOM 4470 C CA . ASP B 1 215 ? -25.312 -13.078 -6.414 1 98.06 215 ASP B CA 1
ATOM 4471 C C . ASP B 1 215 ? -23.984 -12.789 -5.711 1 98.06 215 ASP B C 1
ATOM 4473 O O . ASP B 1 215 ? -23.734 -13.273 -4.605 1 98.06 215 ASP B O 1
ATOM 4477 N N . VAL B 1 216 ? -23.094 -12.078 -6.34 1 98.81 216 VAL B N 1
ATOM 4478 C CA . VAL B 1 216 ? -21.812 -11.695 -5.738 1 98.81 216 VAL B CA 1
ATOM 4479 C C . VAL B 1 216 ? -21.938 -10.305 -5.117 1 98.81 216 VAL B C 1
ATOM 4481 O O . VAL B 1 216 ? -22.266 -9.336 -5.801 1 98.81 216 VAL B O 1
ATOM 4484 N N . ALA B 1 217 ? -21.734 -10.211 -3.797 1 98.81 217 ALA B N 1
ATOM 4485 C CA . ALA B 1 217 ? -21.641 -8.906 -3.141 1 98.81 217 ALA B CA 1
ATOM 4486 C C . ALA B 1 217 ? -20.359 -8.18 -3.523 1 98.81 217 ALA B C 1
ATOM 4488 O O . ALA B 1 217 ? -19.281 -8.773 -3.535 1 98.81 217 ALA B O 1
ATOM 4489 N N . VAL B 1 218 ? -20.531 -6.922 -3.91 1 98.75 218 VAL B N 1
ATOM 4490 C CA . VAL B 1 218 ? -19.375 -6.168 -4.387 1 98.75 218 VAL B CA 1
ATOM 4491 C C . VAL B 1 218 ? -19.203 -4.914 -3.533 1 98.75 218 VAL B C 1
ATOM 4493 O O . VAL B 1 218 ? -20.156 -4.203 -3.246 1 98.75 218 VAL B O 1
ATOM 4496 N N . ASP B 1 219 ? -18.016 -4.66 -3.066 1 97.94 219 ASP B N 1
ATOM 4497 C CA . ASP B 1 219 ? -17.641 -3.365 -2.514 1 97.94 219 ASP B CA 1
ATOM 4498 C C . ASP B 1 219 ? -16.312 -2.877 -3.109 1 97.94 219 ASP B C 1
ATOM 4500 O O . ASP B 1 219 ? -15.719 -3.557 -3.945 1 97.94 219 ASP B O 1
ATOM 4504 N N . LYS B 1 220 ? -16 -1.658 -2.906 1 97.5 220 LYS B N 1
ATOM 4505 C CA . LYS B 1 220 ? -14.742 -1.08 -3.369 1 97.5 220 LYS B CA 1
ATOM 4506 C C . LYS B 1 220 ? -14.102 -0.229 -2.281 1 97.5 220 LYS B C 1
ATOM 4508 O O . LYS B 1 220 ? -14.797 0.408 -1.487 1 97.5 220 LYS B O 1
ATOM 4513 N N . TYR B 1 221 ? -12.859 -0.248 -2.225 1 97.81 221 TYR B N 1
ATOM 4514 C CA . TYR B 1 221 ? -12.055 0.594 -1.343 1 97.81 221 TYR B CA 1
ATOM 4515 C C . TYR B 1 221 ? -10.938 1.287 -2.113 1 97.81 221 TYR B C 1
ATOM 4517 O O . TYR B 1 221 ? -10.336 0.697 -3.016 1 97.81 221 TYR B O 1
ATOM 4525 N N . HIS B 1 222 ? -10.711 2.529 -1.735 1 97.5 222 HIS B N 1
ATOM 4526 C CA . HIS B 1 222 ? -9.461 3.131 -2.189 1 97.5 222 HIS B CA 1
ATOM 4527 C C . HIS B 1 222 ? -8.25 2.363 -1.66 1 97.5 222 HIS B C 1
ATOM 4529 O O . HIS B 1 222 ? -8.266 1.891 -0.521 1 97.5 222 HIS B O 1
ATOM 4535 N N . ILE B 1 223 ? -7.199 2.258 -2.469 1 98.75 223 ILE B N 1
ATOM 4536 C CA . ILE B 1 223 ? -6.047 1.408 -2.199 1 98.75 223 ILE B CA 1
ATOM 4537 C C . ILE B 1 223 ? -5.402 1.816 -0.875 1 98.75 223 ILE B C 1
ATOM 4539 O O . ILE B 1 223 ? -4.883 0.971 -0.144 1 98.75 223 ILE B O 1
ATOM 4543 N N . ASP B 1 224 ? -5.371 3.139 -0.524 1 97.69 224 ASP B N 1
ATOM 4544 C CA . ASP B 1 224 ? -4.758 3.602 0.716 1 97.69 224 ASP B CA 1
ATOM 4545 C C . ASP B 1 224 ? -5.492 3.049 1.934 1 97.69 224 ASP B C 1
ATOM 4547 O O . ASP B 1 224 ? -4.91 2.33 2.746 1 97.69 224 ASP B O 1
ATOM 4551 N N . ILE B 1 225 ? -6.809 3.203 2.029 1 97.31 225 ILE B N 1
ATOM 4552 C CA . ILE B 1 225 ? -7.562 2.709 3.176 1 97.31 225 ILE B CA 1
ATOM 4553 C C . ILE B 1 225 ? -7.68 1.188 3.102 1 97.31 225 ILE B C 1
ATOM 4555 O O . ILE B 1 225 ? -7.848 0.521 4.125 1 97.31 225 ILE B O 1
ATOM 4559 N N . LEU B 1 226 ? -7.648 0.629 1.896 1 98.62 226 LEU B N 1
ATOM 4560 C CA . LEU B 1 226 ? -7.684 -0.822 1.742 1 98.62 226 LEU B CA 1
ATOM 4561 C C . LEU B 1 226 ? -6.477 -1.468 2.412 1 98.62 226 LEU B C 1
ATOM 4563 O O . LEU B 1 226 ? -6.605 -2.508 3.062 1 98.62 226 LEU B O 1
ATOM 4567 N N . THR B 1 227 ? -5.273 -0.91 2.264 1 98.69 227 THR B N 1
ATOM 4568 C CA . THR B 1 227 ? -4.098 -1.44 2.949 1 98.69 227 THR B CA 1
ATOM 4569 C C . THR B 1 227 ? -4.281 -1.374 4.465 1 98.69 227 THR B C 1
ATOM 4571 O O . THR B 1 227 ? -3.873 -2.287 5.184 1 98.69 227 THR B O 1
ATOM 4574 N N . ALA B 1 228 ? -4.902 -0.317 4.949 1 98.31 228 ALA B N 1
ATOM 4575 C CA . ALA B 1 228 ? -5.215 -0.213 6.371 1 98.31 228 ALA B CA 1
ATOM 4576 C C . ALA B 1 228 ? -6.156 -1.332 6.812 1 98.31 228 ALA B C 1
ATOM 4578 O O . ALA B 1 228 ? -5.949 -1.95 7.855 1 98.31 228 ALA B O 1
ATOM 4579 N N . ASN B 1 229 ? -7.176 -1.601 6.031 1 98.31 229 ASN B N 1
ATOM 4580 C CA . ASN B 1 229 ? -8.18 -2.604 6.383 1 98.31 229 ASN B CA 1
ATOM 4581 C C . ASN B 1 229 ? -7.598 -4.016 6.332 1 98.31 229 ASN B C 1
ATOM 4583 O O . ASN B 1 229 ? -8.055 -4.902 7.055 1 98.31 229 ASN B O 1
ATOM 4587 N N . PHE B 1 230 ? -6.59 -4.25 5.445 1 98.75 230 PHE B N 1
ATOM 4588 C CA . PHE B 1 230 ? -5.91 -5.539 5.453 1 98.75 230 PHE B CA 1
ATOM 4589 C C . PHE B 1 230 ? -5.312 -5.832 6.824 1 98.75 230 PHE B C 1
ATOM 4591 O O . PHE B 1 230 ? -5.246 -6.988 7.246 1 98.75 230 PHE B O 1
ATOM 4598 N N . VAL B 1 231 ? -4.895 -4.758 7.543 1 98.44 231 VAL B N 1
ATOM 4599 C CA . VAL B 1 231 ? -4.293 -4.895 8.867 1 98.44 231 VAL B CA 1
ATOM 4600 C C . VAL B 1 231 ? -5.387 -4.934 9.93 1 98.44 231 VAL B C 1
ATOM 4602 O O . VAL B 1 231 ? -5.387 -5.805 10.805 1 98.44 231 VAL B O 1
ATOM 4605 N N . LEU B 1 232 ? -6.375 -4.082 9.828 1 97.12 232 LEU B N 1
ATOM 4606 C CA . LEU B 1 232 ? -7.359 -3.873 10.883 1 97.12 232 LEU B CA 1
ATOM 4607 C C . LEU B 1 232 ? -8.484 -4.898 10.781 1 97.12 232 LEU B C 1
ATOM 4609 O O . LEU B 1 232 ? -9.031 -5.328 11.805 1 97.12 232 LEU B O 1
ATOM 4613 N N . HIS B 1 233 ? -8.836 -5.254 9.523 1 97.25 233 HIS B N 1
ATOM 4614 C CA . HIS B 1 233 ? -10 -6.09 9.289 1 97.25 233 HIS B CA 1
ATOM 4615 C C . HIS B 1 233 ? -9.727 -7.125 8.203 1 97.25 233 HIS B C 1
ATOM 4617 O O . HIS B 1 233 ? -10.484 -7.238 7.238 1 97.25 233 HIS B O 1
ATOM 4623 N N . PRO B 1 234 ? -8.719 -7.941 8.391 1 97.5 234 PRO B N 1
ATOM 4624 C CA . PRO B 1 234 ? -8.391 -8.914 7.34 1 97.5 234 PRO B CA 1
ATOM 4625 C C . PRO B 1 234 ? -9.5 -9.93 7.098 1 97.5 234 PRO B C 1
ATOM 4627 O O . PRO B 1 234 ? -9.531 -10.586 6.055 1 97.5 234 PRO B O 1
ATOM 4630 N N . ASP B 1 235 ? -10.469 -10.055 8.008 1 97.38 235 ASP B N 1
ATOM 4631 C CA . ASP B 1 235 ? -11.555 -11.031 7.941 1 97.38 235 ASP B CA 1
ATOM 4632 C C . ASP B 1 235 ? -12.664 -10.547 7.008 1 97.38 235 ASP B C 1
ATOM 4634 O O . ASP B 1 235 ? -13.562 -11.312 6.656 1 97.38 235 ASP B O 1
ATOM 4638 N N . TRP B 1 236 ? -12.547 -9.305 6.52 1 98.19 236 TRP B N 1
ATOM 4639 C CA . TRP B 1 236 ? -13.594 -8.734 5.684 1 98.19 236 TRP B CA 1
ATOM 4640 C C . TRP B 1 236 ? -13.547 -9.312 4.273 1 98.19 236 TRP B C 1
ATOM 4642 O O . TRP B 1 236 ? -14.523 -9.234 3.527 1 98.19 236 TRP B O 1
ATOM 4652 N N . PHE B 1 237 ? -12.477 -9.945 3.898 1 98.69 237 PHE B N 1
ATOM 4653 C CA . PHE B 1 237 ? -12.234 -10.102 2.469 1 98.69 237 PHE B CA 1
ATOM 4654 C C . PHE B 1 237 ? -12.414 -11.555 2.043 1 98.69 237 PHE B C 1
ATOM 4656 O O . PHE B 1 237 ? -12.25 -12.469 2.852 1 98.69 237 PHE B O 1
ATOM 4663 N N . ASP B 1 238 ? -12.734 -11.734 0.815 1 98.81 238 ASP B N 1
ATOM 4664 C CA . ASP B 1 238 ? -12.914 -13.039 0.183 1 98.81 238 ASP B CA 1
ATOM 4665 C C . ASP B 1 238 ? -12.148 -13.125 -1.132 1 98.81 238 ASP B C 1
ATOM 4667 O O . ASP B 1 238 ? -11.109 -13.781 -1.206 1 98.81 238 ASP B O 1
ATOM 4671 N N . VAL B 1 239 ? -12.523 -12.359 -2.133 1 98.94 239 VAL B N 1
ATOM 4672 C CA . VAL B 1 239 ? -11.758 -12.141 -3.355 1 98.94 239 VAL B CA 1
ATOM 4673 C C . VAL B 1 239 ? -11.516 -10.641 -3.551 1 98.94 239 VAL B C 1
ATOM 4675 O O . VAL B 1 239 ? -12.461 -9.844 -3.521 1 98.94 239 VAL B O 1
ATOM 4678 N N . VAL B 1 240 ? -10.32 -10.242 -3.691 1 98.94 240 VAL B N 1
ATOM 4679 C CA . VAL B 1 240 ? -9.953 -8.859 -3.959 1 98.94 240 VAL B CA 1
ATOM 4680 C C . VAL B 1 240 ? -9.359 -8.742 -5.363 1 98.94 240 VAL B C 1
ATOM 4682 O O . VAL B 1 240 ? -8.398 -9.438 -5.695 1 98.94 240 VAL B O 1
ATOM 4685 N N . VAL B 1 241 ? -9.953 -7.914 -6.18 1 99 241 VAL B N 1
ATOM 4686 C CA . VAL B 1 241 ? -9.438 -7.703 -7.527 1 99 241 VAL B CA 1
ATOM 4687 C C . VAL B 1 241 ? -8.758 -6.336 -7.609 1 99 241 VAL B C 1
ATOM 4689 O O . VAL B 1 241 ? -9.219 -5.371 -6.992 1 99 241 VAL B O 1
ATOM 4692 N N . ALA B 1 242 ? -7.652 -6.289 -8.312 1 98.94 242 ALA B N 1
ATOM 4693 C CA . ALA B 1 242 ? -6.871 -5.055 -8.367 1 98.94 242 ALA B CA 1
ATOM 4694 C C . ALA B 1 242 ? -6.098 -4.953 -9.68 1 98.94 242 ALA B C 1
ATOM 4696 O O . ALA B 1 242 ? -5.902 -5.957 -10.375 1 98.94 242 ALA B O 1
ATOM 4697 N N . SER B 1 243 ? -5.711 -3.734 -10.055 1 98.88 243 SER B N 1
ATOM 4698 C CA . SER B 1 243 ? -4.805 -3.484 -11.164 1 98.88 243 SER B CA 1
ATOM 4699 C C . SER B 1 243 ? -3.422 -4.066 -10.898 1 98.88 243 SER B C 1
ATOM 4701 O O . SER B 1 243 ? -3.18 -4.633 -9.828 1 98.88 243 SER B O 1
ATOM 4703 N N . ASN B 1 244 ? -2.543 -3.951 -11.805 1 98.75 244 ASN B N 1
ATOM 4704 C CA . ASN B 1 244 ? -1.203 -4.527 -11.742 1 98.75 244 ASN B CA 1
ATOM 4705 C C . ASN B 1 244 ? -0.442 -4.043 -10.516 1 98.75 244 ASN B C 1
ATOM 4707 O O . ASN B 1 244 ? -0.035 -4.848 -9.68 1 98.75 244 ASN B O 1
ATOM 4711 N N . LEU B 1 245 ? -0.348 -2.77 -10.336 1 98.81 245 LEU B N 1
ATOM 4712 C CA . LEU B 1 245 ? 0.392 -2.207 -9.219 1 98.81 245 LEU B CA 1
ATOM 4713 C C . LEU B 1 245 ? -0.338 -2.459 -7.902 1 98.81 245 LEU B C 1
ATOM 4715 O O . LEU B 1 245 ? 0.28 -2.85 -6.906 1 98.81 245 LEU B O 1
ATOM 4719 N N . PHE B 1 246 ? -1.662 -2.184 -7.859 1 98.88 246 PHE B N 1
ATOM 4720 C CA . PHE B 1 246 ? -2.424 -2.346 -6.625 1 98.88 246 PHE B CA 1
ATOM 4721 C C . PHE B 1 246 ? -2.404 -3.799 -6.164 1 98.88 246 PHE B C 1
ATOM 4723 O O . PHE B 1 246 ? -2.25 -4.074 -4.973 1 98.88 246 PHE B O 1
ATOM 4730 N N . GLY B 1 247 ? -2.525 -4.707 -7.141 1 98.81 247 GLY B N 1
ATOM 4731 C CA . GLY B 1 247 ? -2.443 -6.117 -6.797 1 98.81 247 GLY B CA 1
ATOM 4732 C C . GLY B 1 247 ? -1.088 -6.52 -6.25 1 98.81 247 GLY B C 1
ATOM 4733 O O . GLY B 1 247 ? -1.001 -7.352 -5.344 1 98.81 247 GLY B O 1
ATOM 4734 N N . ASP B 1 248 ? -0.043 -5.977 -6.844 1 98.44 248 ASP B N 1
ATOM 4735 C CA . ASP B 1 248 ? 1.317 -6.223 -6.375 1 98.44 248 ASP B CA 1
ATOM 4736 C C . ASP B 1 248 ? 1.48 -5.801 -4.918 1 98.44 248 ASP B C 1
ATOM 4738 O O . ASP B 1 248 ? 2.016 -6.555 -4.102 1 98.44 248 ASP B O 1
ATOM 4742 N N . ILE B 1 249 ? 0.998 -4.676 -4.559 1 98.75 249 ILE B N 1
ATOM 4743 C CA . ILE B 1 249 ? 1.107 -4.105 -3.219 1 98.75 249 ILE B CA 1
ATOM 4744 C C . ILE B 1 249 ? 0.302 -4.949 -2.232 1 98.75 249 ILE B C 1
ATOM 4746 O O . ILE B 1 249 ? 0.816 -5.352 -1.187 1 98.75 249 ILE B O 1
ATOM 4750 N N . LEU B 1 250 ? -0.897 -5.277 -2.602 1 98.81 250 LEU B N 1
ATOM 4751 C CA . LEU B 1 250 ? -1.816 -5.969 -1.704 1 98.81 250 LEU B CA 1
ATOM 4752 C C . LEU B 1 250 ? -1.362 -7.406 -1.462 1 98.81 250 LEU B C 1
ATOM 4754 O O . LEU B 1 250 ? -1.554 -7.945 -0.371 1 98.81 250 LEU B O 1
ATOM 4758 N N . SER B 1 251 ? -0.761 -7.98 -2.459 1 98.31 251 SER B N 1
ATOM 4759 C CA . SER B 1 251 ? -0.415 -9.398 -2.363 1 98.31 251 SER B CA 1
ATOM 4760 C C . SER B 1 251 ? 0.917 -9.594 -1.649 1 98.31 251 SER B C 1
ATOM 4762 O O . SER B 1 251 ? 1.296 -10.719 -1.328 1 98.31 251 SER B O 1
ATOM 4764 N N . ASP B 1 252 ? 1.709 -8.594 -1.39 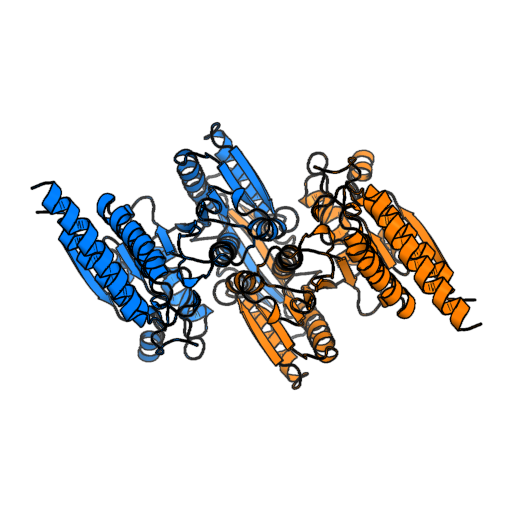1 98 252 ASP B N 1
ATOM 4765 C CA . ASP B 1 252 ? 2.809 -8.648 -0.43 1 98 252 ASP B CA 1
ATOM 4766 C C . ASP B 1 252 ? 2.32 -8.336 0.982 1 98 252 ASP B C 1
ATOM 4768 O O . ASP B 1 252 ? 2.729 -8.992 1.945 1 98 252 ASP B O 1
ATOM 4772 N N . LEU B 1 253 ? 1.437 -7.355 1.088 1 98.69 253 LEU B N 1
ATOM 4773 C CA . LEU B 1 253 ? 0.904 -6.945 2.383 1 98.69 253 LEU B CA 1
ATOM 4774 C C . LEU B 1 253 ? 0.086 -8.07 3.012 1 98.69 253 LEU B C 1
ATOM 4776 O O . LEU B 1 253 ? 0.208 -8.336 4.211 1 98.69 253 LEU B O 1
ATOM 4780 N N . GLY B 1 254 ? -0.815 -8.703 2.229 1 98.25 254 GLY B N 1
ATOM 4781 C CA . GLY B 1 254 ? -1.668 -9.766 2.73 1 98.25 254 GLY B CA 1
ATOM 4782 C C . GLY B 1 254 ? -0.9 -10.852 3.467 1 98.25 254 GLY B C 1
ATOM 4783 O O . GLY B 1 254 ? -1.12 -11.07 4.66 1 98.25 254 GLY B O 1
ATOM 4784 N N . PRO B 1 255 ? 0.064 -11.469 2.781 1 97.75 255 PRO B N 1
ATOM 4785 C CA . PRO B 1 255 ? 0.859 -12.516 3.426 1 97.75 255 PRO B CA 1
ATOM 4786 C C . PRO B 1 255 ? 1.662 -12 4.617 1 97.75 255 PRO B C 1
ATOM 4788 O O . PRO B 1 255 ? 1.884 -12.734 5.582 1 97.75 255 PRO B O 1
ATOM 4791 N N . ALA B 1 256 ? 2.096 -10.773 4.57 1 97.56 256 ALA B N 1
ATOM 4792 C CA . ALA B 1 256 ? 2.766 -10.203 5.734 1 97.56 256 ALA B CA 1
ATOM 4793 C C . ALA B 1 256 ? 1.859 -10.242 6.965 1 97.56 256 ALA B C 1
ATOM 4795 O O . ALA B 1 256 ? 2.328 -10.461 8.086 1 97.56 256 ALA B O 1
ATOM 4796 N N . CYS B 1 257 ? 0.564 -10.039 6.77 1 98 257 CYS B N 1
ATOM 4797 C CA . CYS B 1 257 ? -0.409 -10.047 7.855 1 98 257 CYS B CA 1
ATOM 4798 C C . CYS B 1 257 ? -0.628 -11.461 8.383 1 98 257 CYS B C 1
ATOM 4800 O O . CYS B 1 257 ? -1.173 -11.641 9.477 1 98 257 CYS B O 1
ATOM 4802 N N . THR B 1 258 ? -0.202 -12.461 7.648 1 96.94 258 THR B N 1
ATOM 4803 C CA . THR B 1 258 ? -0.427 -13.844 8.055 1 96.94 258 THR B CA 1
ATOM 4804 C C . THR B 1 258 ? 0.874 -14.484 8.516 1 96.94 258 THR B C 1
ATOM 4806 O O . THR B 1 258 ? 0.951 -15.711 8.656 1 96.94 258 THR B O 1
ATOM 4809 N N . GLY B 1 259 ? 1.904 -13.734 8.688 1 94.5 259 GLY B N 1
ATOM 4810 C CA . GLY B 1 259 ? 3.088 -14.242 9.367 1 94.5 259 GLY B CA 1
ATOM 4811 C C . GLY B 1 259 ? 4.379 -13.906 8.641 1 94.5 259 GLY B C 1
ATOM 4812 O O . GLY B 1 259 ? 5.348 -13.461 9.258 1 94.5 259 GLY B O 1
ATOM 4813 N N . THR B 1 260 ? 4.477 -14.25 7.422 1 94.88 260 THR B N 1
ATOM 4814 C CA . THR B 1 260 ? 5.668 -14 6.621 1 94.88 260 THR B CA 1
ATOM 4815 C C . THR B 1 260 ? 5.336 -14.039 5.133 1 94.88 260 THR B C 1
ATOM 4817 O O . THR B 1 260 ? 4.438 -14.766 4.711 1 94.88 260 THR B O 1
ATOM 4820 N N . ILE B 1 261 ? 6.09 -13.312 4.355 1 94.81 261 ILE B N 1
ATOM 4821 C CA . ILE B 1 261 ? 5.898 -13.344 2.908 1 94.81 261 ILE B CA 1
ATOM 4822 C C . ILE B 1 261 ? 6.445 -14.648 2.342 1 94.81 261 ILE B C 1
ATOM 4824 O O . ILE B 1 261 ? 6.137 -15.023 1.206 1 94.81 261 ILE B O 1
ATOM 4828 N N . GLY B 1 262 ? 7.199 -15.375 3.137 1 96.5 262 GLY B N 1
ATOM 4829 C CA . GLY B 1 262 ? 7.859 -16.594 2.711 1 96.5 262 GLY B CA 1
ATOM 4830 C C . GLY B 1 262 ? 6.891 -17.719 2.398 1 96.5 262 GLY B C 1
ATOM 4831 O O . GLY B 1 262 ? 7.246 -18.688 1.716 1 96.5 262 GLY B O 1
ATOM 4832 N N . ILE B 1 263 ? 5.68 -17.641 2.803 1 97.25 263 ILE B N 1
ATOM 4833 C CA . ILE B 1 263 ? 4.738 -18.734 2.609 1 97.25 263 ILE B CA 1
ATOM 4834 C C . ILE B 1 263 ? 3.822 -18.422 1.428 1 97.25 263 ILE B C 1
ATOM 4836 O O . ILE B 1 263 ? 2.979 -19.25 1.059 1 97.25 263 ILE B O 1
ATOM 4840 N N . ALA B 1 264 ? 3.947 -17.25 0.853 1 98.12 264 ALA B N 1
ATOM 4841 C CA . ALA B 1 264 ? 2.957 -16.766 -0.098 1 98.12 264 ALA B CA 1
ATOM 4842 C C . ALA B 1 264 ? 3.189 -17.344 -1.489 1 98.12 264 ALA B C 1
ATOM 4844 O O . ALA B 1 264 ? 4.219 -17.078 -2.115 1 98.12 264 ALA B O 1
ATOM 4845 N N . PRO B 1 265 ? 2.238 -18.125 -2.021 1 98.69 265 PRO B N 1
ATOM 4846 C CA . PRO B 1 265 ? 2.322 -18.641 -3.385 1 98.69 265 PRO B CA 1
ATOM 4847 C C . PRO B 1 265 ? 1.7 -17.719 -4.418 1 98.69 265 PRO B C 1
ATOM 4849 O O . PRO B 1 265 ? 1.037 -16.734 -4.059 1 98.69 265 PRO B O 1
ATOM 4852 N N . SER B 1 266 ? 1.955 -18.016 -5.672 1 98.81 266 SER B N 1
ATOM 4853 C CA . SER B 1 266 ? 1.208 -17.344 -6.727 1 98.81 266 SER B CA 1
ATOM 4854 C C . SER B 1 266 ? 1.131 -18.203 -7.984 1 98.81 266 SER B C 1
ATOM 4856 O O . SER B 1 266 ? 1.938 -19.109 -8.172 1 98.81 266 SER B O 1
ATOM 4858 N N . GLY B 1 267 ? 0.176 -17.984 -8.758 1 98.88 267 GLY B N 1
ATOM 4859 C CA . GLY B 1 267 ? 0.026 -18.469 -10.117 1 98.88 267 GLY B CA 1
ATOM 4860 C C . GLY B 1 267 ? -0.22 -17.359 -11.125 1 98.88 267 GLY B C 1
ATOM 4861 O O . GLY B 1 267 ? -1.167 -16.578 -10.977 1 98.88 267 GLY B O 1
ATOM 4862 N N . ASN B 1 268 ? 0.689 -17.203 -12.031 1 98.88 268 ASN B N 1
ATOM 4863 C CA . ASN B 1 268 ? 0.432 -16.406 -13.219 1 98.88 268 ASN B CA 1
ATOM 4864 C C . ASN B 1 268 ? -0.256 -17.219 -14.312 1 98.88 268 ASN B C 1
ATOM 4866 O O . ASN B 1 268 ? 0.378 -18.047 -14.961 1 98.88 268 ASN B O 1
ATOM 4870 N N . ILE B 1 269 ? -1.518 -16.922 -14.531 1 98.88 269 ILE B N 1
ATOM 4871 C CA . ILE B 1 269 ? -2.398 -17.891 -15.172 1 98.88 269 ILE B CA 1
ATOM 4872 C C . ILE B 1 269 ? -2.863 -17.344 -16.516 1 98.88 269 ILE B C 1
ATOM 4874 O O . ILE B 1 269 ? -3.193 -16.172 -16.641 1 98.88 269 ILE B O 1
ATOM 4878 N N . ASN B 1 270 ? -2.725 -18.125 -17.516 1 98.75 270 ASN B N 1
ATOM 4879 C CA . ASN B 1 270 ? -3.525 -18.016 -18.734 1 98.75 270 ASN B CA 1
ATOM 4880 C C . ASN B 1 270 ? -4.793 -18.859 -18.641 1 98.75 270 ASN B C 1
ATOM 4882 O O . ASN B 1 270 ? -4.766 -20.062 -18.922 1 98.75 270 ASN B O 1
ATOM 4886 N N . PRO B 1 271 ? -5.902 -18.219 -18.281 1 98 271 PRO B N 1
ATOM 4887 C CA . PRO B 1 271 ? -7.113 -18.984 -18 1 98 271 PRO B CA 1
ATOM 4888 C C . PRO B 1 271 ? -7.594 -19.812 -19.188 1 98 271 PRO B C 1
ATOM 4890 O O . PRO B 1 271 ? -8.18 -20.875 -19.016 1 98 271 PRO B O 1
ATOM 4893 N N . GLU B 1 272 ? -7.32 -19.391 -20.391 1 96.69 272 GLU B N 1
ATOM 4894 C CA . GLU B 1 272 ? -7.77 -20.062 -21.609 1 96.69 272 GLU B CA 1
ATOM 4895 C C . GLU B 1 272 ? -6.867 -21.25 -21.938 1 96.69 272 GLU B C 1
ATOM 4897 O O . GLU B 1 272 ? -7.219 -22.078 -22.766 1 96.69 272 GLU B O 1
ATOM 4902 N N . ARG B 1 273 ? -5.734 -21.359 -21.328 1 96.69 273 ARG B N 1
ATOM 4903 C CA . ARG B 1 273 ? -4.777 -22.453 -21.484 1 96.69 273 ARG B CA 1
ATOM 4904 C C . ARG B 1 273 ? -4.23 -22.5 -22.906 1 96.69 273 ARG B C 1
ATOM 4906 O O . ARG B 1 273 ? -3.936 -23.562 -23.438 1 96.69 273 ARG B O 1
ATOM 4913 N N . ARG B 1 274 ? -4.246 -21.328 -23.516 1 97.62 274 ARG B N 1
ATOM 4914 C CA . ARG B 1 274 ? -3.598 -21.203 -24.812 1 97.62 274 ARG B CA 1
ATOM 4915 C C . ARG B 1 274 ? -2.082 -21.297 -24.688 1 97.62 274 ARG B C 1
ATOM 4917 O O . ARG B 1 274 ? -1.404 -21.781 -25.594 1 97.62 274 ARG B O 1
ATOM 4924 N N . PHE B 1 275 ? -1.533 -20.797 -23.641 1 98.5 275 PHE B N 1
ATOM 4925 C CA . PHE B 1 275 ? -0.116 -20.797 -23.297 1 98.5 275 PHE B CA 1
ATOM 4926 C C . PHE B 1 275 ? 0.094 -21.312 -21.875 1 98.5 275 PHE B C 1
ATOM 4928 O O . PHE B 1 275 ? -0.85 -21.359 -21.094 1 98.5 275 PHE B O 1
ATOM 4935 N N . PRO B 1 276 ? 1.331 -21.766 -21.578 1 98.75 276 PRO B N 1
ATOM 4936 C CA . PRO B 1 276 ? 1.576 -22.25 -20.219 1 98.75 276 PRO B CA 1
ATOM 4937 C C . PRO B 1 276 ? 1.384 -21.156 -19.156 1 98.75 276 PRO B C 1
ATOM 4939 O O . PRO B 1 276 ? 1.74 -20 -19.391 1 98.75 276 PRO B O 1
ATOM 4942 N N . SER B 1 277 ? 0.78 -21.562 -18.062 1 98.94 277 SER B N 1
ATOM 4943 C CA . SER B 1 277 ? 0.781 -20.734 -16.859 1 98.94 277 SER B CA 1
ATOM 4944 C C . SER B 1 277 ? 2.078 -20.922 -16.078 1 98.94 277 SER B C 1
ATOM 4946 O O . SER B 1 277 ? 2.83 -21.859 -16.312 1 98.94 277 SER B O 1
ATOM 4948 N N . LEU B 1 278 ? 2.354 -19.953 -15.219 1 98.94 278 LEU B N 1
ATOM 4949 C CA . LEU B 1 278 ? 3.588 -19.938 -14.445 1 98.94 278 LEU B CA 1
ATOM 4950 C C . LEU B 1 278 ? 3.285 -19.859 -12.953 1 98.94 278 LEU B C 1
ATOM 4952 O O . LEU B 1 278 ? 2.414 -19.094 -12.531 1 98.94 278 LEU B O 1
ATOM 4956 N N . PHE B 1 279 ? 3.934 -20.656 -12.172 1 98.94 279 PHE B N 1
ATOM 4957 C CA . PHE B 1 279 ? 3.727 -20.734 -10.734 1 98.94 279 PHE B CA 1
ATOM 4958 C C . PHE B 1 279 ? 5.02 -20.438 -9.984 1 98.94 279 PHE B C 1
ATOM 4960 O O . PHE B 1 279 ? 6.059 -21.031 -10.266 1 98.94 279 PHE B O 1
ATOM 4967 N N . GLU B 1 280 ? 4.945 -19.484 -9.102 1 98.88 280 GLU B N 1
ATOM 4968 C CA . GLU B 1 280 ? 6.113 -19 -8.367 1 98.88 280 GLU B CA 1
ATOM 4969 C C . GLU B 1 280 ? 5.715 -18.422 -7.016 1 98.88 280 GLU B C 1
ATOM 4971 O O . GLU B 1 280 ? 4.562 -18.031 -6.816 1 98.88 280 GLU B O 1
ATOM 4976 N N . PRO B 1 281 ? 6.688 -18.359 -6.047 1 98.38 281 PRO B N 1
ATOM 4977 C CA . PRO B 1 281 ? 6.395 -17.625 -4.82 1 98.38 281 PRO B CA 1
ATOM 4978 C C . PRO B 1 281 ? 6.234 -16.125 -5.066 1 98.38 281 PRO B C 1
ATOM 4980 O O . PRO B 1 281 ? 6.73 -15.602 -6.066 1 98.38 281 PRO B O 1
ATOM 4983 N N . VAL B 1 282 ? 5.59 -15.445 -4.121 1 96.31 282 VAL B N 1
ATOM 4984 C CA . VAL B 1 282 ? 5.402 -14 -4.188 1 96.31 282 VAL B CA 1
ATOM 4985 C C . VAL B 1 282 ? 6.715 -13.297 -3.859 1 96.31 282 VAL B C 1
ATOM 4987 O O . VAL B 1 282 ? 6.992 -12.211 -4.383 1 96.31 282 VAL B O 1
ATOM 4990 N N . HIS B 1 283 ? 7.531 -13.93 -3 1 93 283 HIS B N 1
ATOM 4991 C CA . HIS B 1 283 ? 8.758 -13.281 -2.559 1 93 283 HIS B CA 1
ATOM 4992 C C . HIS B 1 283 ? 9.789 -13.234 -3.682 1 93 283 HIS B C 1
ATOM 4994 O O . HIS B 1 283 ? 9.695 -13.992 -4.652 1 93 283 HIS B O 1
ATOM 5000 N N . GLY B 1 284 ? 10.789 -12.352 -3.531 1 92.62 284 GLY B N 1
ATOM 5001 C CA . GLY B 1 284 ? 11.852 -12.211 -4.52 1 92.62 284 GLY B CA 1
ATOM 5002 C C . GLY B 1 284 ? 13.031 -13.125 -4.258 1 92.62 284 GLY B C 1
ATOM 5003 O O . GLY B 1 284 ? 12.883 -14.172 -3.623 1 92.62 284 GLY B O 1
ATOM 5004 N N . SER B 1 285 ? 14.148 -12.703 -4.844 1 96.69 285 SER B N 1
ATOM 5005 C CA . SER B 1 285 ? 15.344 -13.547 -4.824 1 96.69 285 SER B CA 1
ATOM 5006 C C . SER B 1 285 ? 16.047 -13.461 -3.477 1 96.69 285 SER B C 1
ATOM 5008 O O . SER B 1 285 ? 16.938 -14.273 -3.184 1 96.69 285 SER B O 1
ATOM 5010 N N . ALA B 1 286 ? 15.75 -12.453 -2.703 1 95.38 286 ALA B N 1
ATOM 5011 C CA . ALA B 1 286 ? 16.25 -12.289 -1.345 1 95.38 286 ALA B CA 1
ATOM 5012 C C . ALA B 1 286 ? 17.766 -12.5 -1.298 1 95.38 286 ALA B C 1
ATOM 5014 O O . ALA B 1 286 ? 18.25 -13.383 -0.585 1 95.38 286 ALA B O 1
ATOM 5015 N N . PRO B 1 287 ? 18.5 -11.641 -1.944 1 95 287 PRO B N 1
ATOM 5016 C CA . PRO B 1 287 ? 19.969 -11.805 -1.992 1 95 287 PRO B CA 1
ATOM 5017 C C . PRO B 1 287 ? 20.594 -11.828 -0.605 1 95 287 PRO B C 1
ATOM 5019 O O . PRO B 1 287 ? 21.625 -12.477 -0.408 1 95 287 PRO B O 1
ATOM 5022 N N . ASP B 1 288 ? 20.016 -11.242 0.36 1 93.5 288 ASP B N 1
ATOM 5023 C CA . ASP B 1 288 ? 20.578 -11.086 1.695 1 93.5 288 ASP B CA 1
ATOM 5024 C C . ASP B 1 288 ? 20.656 -12.422 2.422 1 93.5 288 ASP B C 1
ATOM 5026 O O . ASP B 1 288 ? 21.469 -12.602 3.328 1 93.5 288 ASP B O 1
ATOM 5030 N N . ILE B 1 289 ? 19.828 -13.367 2.041 1 96.5 289 ILE B N 1
ATOM 5031 C CA . ILE B 1 289 ? 19.859 -14.641 2.754 1 96.5 289 ILE B CA 1
ATOM 5032 C C . ILE B 1 289 ? 20.188 -15.766 1.778 1 96.5 289 ILE B C 1
ATOM 5034 O O . ILE B 1 289 ? 20.172 -16.938 2.152 1 96.5 289 ILE B O 1
ATOM 5038 N N . ALA B 1 290 ? 20.422 -15.406 0.508 1 97.38 290 ALA B N 1
ATOM 5039 C CA . ALA B 1 290 ? 20.797 -16.422 -0.483 1 97.38 290 ALA B CA 1
ATOM 5040 C C . ALA B 1 290 ? 22.062 -17.156 -0.066 1 97.38 290 ALA B C 1
ATOM 5042 O O . ALA B 1 290 ? 23.047 -16.547 0.35 1 97.38 290 ALA B O 1
ATOM 5043 N N . GLY B 1 291 ? 22.031 -18.453 -0.117 1 97.81 291 GLY B N 1
ATOM 5044 C CA . GLY B 1 291 ? 23.203 -19.266 0.199 1 97.81 291 GLY B CA 1
ATOM 5045 C C . GLY B 1 291 ? 23.266 -19.672 1.66 1 97.81 291 GLY B C 1
ATOM 5046 O O . GLY B 1 291 ? 24.062 -20.531 2.037 1 97.81 291 GLY B O 1
ATOM 5047 N N . LEU B 1 292 ? 22.359 -19.188 2.447 1 98.25 292 LEU B N 1
ATOM 5048 C CA . LEU B 1 292 ? 22.406 -19.453 3.881 1 98.25 292 LEU B CA 1
ATOM 5049 C C . LEU B 1 292 ? 21.562 -20.672 4.242 1 98.25 292 LEU B C 1
ATOM 5051 O O . LEU B 1 292 ? 21.656 -21.188 5.355 1 98.25 292 LEU B O 1
ATOM 5055 N N . GLY B 1 293 ? 20.703 -21.109 3.32 1 98.31 293 GLY B N 1
ATOM 5056 C CA . GLY B 1 293 ? 19.922 -22.312 3.537 1 98.31 293 GLY B CA 1
ATOM 5057 C C . GLY B 1 293 ? 18.766 -22.109 4.516 1 98.31 293 GLY B C 1
ATOM 5058 O O . GLY B 1 293 ? 18.312 -23.062 5.156 1 98.31 293 GLY B O 1
ATOM 5059 N N . ILE B 1 294 ? 18.328 -20.859 4.645 1 98.38 294 ILE B N 1
ATOM 5060 C CA . ILE B 1 294 ? 17.328 -20.594 5.668 1 98.38 294 ILE B CA 1
ATOM 5061 C C . ILE B 1 294 ? 16.047 -20.078 5.016 1 98.38 294 ILE B C 1
ATOM 5063 O O . ILE B 1 294 ? 15.125 -19.625 5.707 1 98.38 294 ILE B O 1
ATOM 5067 N N . ALA B 1 295 ? 15.953 -20.047 3.662 1 98.5 295 ALA B N 1
ATOM 5068 C CA . ALA B 1 295 ? 14.773 -19.562 2.953 1 98.5 295 ALA B CA 1
ATOM 5069 C C . ALA B 1 295 ? 13.562 -20.453 3.227 1 98.5 295 ALA B C 1
ATOM 5071 O O . ALA B 1 295 ? 13.688 -21.688 3.285 1 98.5 295 ALA B O 1
ATOM 5072 N N . ASN B 1 296 ? 12.43 -19.891 3.459 1 98.44 296 ASN B N 1
ATOM 5073 C CA . ASN B 1 296 ? 11.156 -20.594 3.637 1 98.44 296 ASN B CA 1
ATOM 5074 C C . ASN B 1 296 ? 10.688 -21.25 2.338 1 98.44 296 ASN B C 1
ATOM 5076 O O . ASN B 1 296 ? 10.391 -20.547 1.365 1 98.44 296 ASN B O 1
ATOM 5080 N N . PRO B 1 297 ? 10.594 -22.516 2.307 1 98.69 297 PRO B N 1
ATOM 5081 C CA . PRO B 1 297 ? 10.25 -23.156 1.035 1 98.69 297 PRO B CA 1
ATOM 5082 C C . PRO B 1 297 ? 8.742 -23.25 0.81 1 98.69 297 PRO B C 1
ATOM 5084 O O . PRO B 1 297 ? 8.305 -23.688 -0.256 1 98.69 297 PRO B O 1
ATOM 5087 N N . ILE B 1 298 ? 7.91 -22.859 1.714 1 98.75 298 ILE B N 1
ATOM 5088 C CA . ILE B 1 298 ? 6.473 -23.094 1.684 1 98.75 298 ILE B CA 1
ATOM 5089 C C . ILE B 1 298 ? 5.859 -22.391 0.479 1 98.75 298 ILE B C 1
ATOM 5091 O O . ILE B 1 298 ? 5.008 -22.953 -0.213 1 98.75 298 ILE B O 1
ATOM 5095 N N . GLY B 1 299 ? 6.289 -21.094 0.244 1 98.75 299 GLY B N 1
ATOM 5096 C CA . GLY B 1 299 ? 5.758 -20.406 -0.916 1 98.75 299 GLY B CA 1
ATOM 5097 C C . GLY B 1 299 ? 5.949 -21.172 -2.213 1 98.75 299 GLY B C 1
ATOM 5098 O O . GLY B 1 299 ? 5.035 -21.234 -3.039 1 98.75 299 GLY B O 1
ATOM 5099 N N . GLN B 1 300 ? 7.094 -21.734 -2.373 1 98.88 300 GLN B N 1
ATOM 5100 C CA . GLN B 1 300 ? 7.402 -22.516 -3.57 1 98.88 300 GLN B CA 1
ATOM 5101 C C . GLN B 1 300 ? 6.582 -23.797 -3.621 1 98.88 300 GLN B C 1
ATOM 5103 O O . GLN B 1 300 ? 6.031 -24.156 -4.668 1 98.88 300 GLN B O 1
ATOM 5108 N N . ILE B 1 301 ? 6.496 -24.5 -2.506 1 98.94 301 ILE B N 1
ATOM 5109 C CA . ILE B 1 301 ? 5.758 -25.766 -2.42 1 98.94 301 ILE B CA 1
ATOM 5110 C C . ILE B 1 301 ? 4.277 -25.5 -2.689 1 98.94 301 ILE B C 1
ATOM 5112 O O . ILE B 1 301 ? 3.648 -26.234 -3.463 1 98.94 301 ILE B O 1
ATOM 5116 N N . TRP B 1 302 ? 3.75 -24.469 -2.061 1 98.88 302 TRP B N 1
ATOM 5117 C CA . TRP B 1 302 ? 2.346 -24.125 -2.25 1 98.88 302 TRP B CA 1
ATOM 5118 C C . TRP B 1 302 ? 2.082 -23.688 -3.689 1 98.88 302 TRP B C 1
ATOM 5120 O O . TRP B 1 302 ? 1.026 -23.984 -4.25 1 98.88 302 TRP B O 1
ATOM 5130 N N . SER B 1 303 ? 3.008 -22.969 -4.344 1 98.94 303 SER B N 1
ATOM 5131 C CA . SER B 1 303 ? 2.885 -22.672 -5.766 1 98.94 303 SER B CA 1
ATOM 5132 C C . SER B 1 303 ? 2.805 -23.938 -6.598 1 98.94 303 SER B C 1
ATOM 5134 O O . SER B 1 303 ? 2.082 -24 -7.594 1 98.94 303 SER B O 1
ATOM 5136 N N . GLY B 1 304 ? 3.559 -24.922 -6.184 1 98.94 304 GLY B N 1
ATOM 5137 C CA . GLY B 1 304 ? 3.457 -26.219 -6.824 1 98.94 304 GLY B CA 1
ATOM 5138 C C . GLY B 1 304 ? 2.08 -26.844 -6.699 1 98.94 304 GLY B C 1
ATOM 5139 O O . GLY B 1 304 ? 1.572 -27.438 -7.648 1 98.94 304 GLY B O 1
ATOM 5140 N N . ALA B 1 305 ? 1.52 -26.766 -5.516 1 98.88 305 ALA B N 1
ATOM 5141 C CA . ALA B 1 305 ? 0.161 -27.25 -5.324 1 98.88 305 ALA B CA 1
ATOM 5142 C C . ALA B 1 305 ? -0.82 -26.547 -6.254 1 98.88 305 ALA B C 1
ATOM 5144 O O . ALA B 1 305 ? -1.715 -27.188 -6.82 1 98.88 305 ALA B O 1
ATOM 5145 N N . MET B 1 306 ? -0.625 -25.25 -6.406 1 98.88 306 MET B N 1
ATOM 5146 C CA . MET B 1 306 ? -1.464 -24.5 -7.332 1 98.88 306 MET B CA 1
ATOM 5147 C C . MET B 1 306 ? -1.277 -25 -8.766 1 98.88 306 MET B C 1
ATOM 5149 O O . MET B 1 306 ? -2.24 -25.078 -9.523 1 98.88 306 MET B O 1
ATOM 5153 N N . MET B 1 307 ? -0.031 -25.25 -9.102 1 98.88 307 MET B N 1
ATOM 5154 C CA . MET B 1 307 ? 0.262 -25.797 -10.43 1 98.88 307 MET B CA 1
ATOM 5155 C C . MET B 1 307 ? -0.452 -27.125 -10.648 1 98.88 307 MET B C 1
ATOM 5157 O O . MET B 1 307 ? -1.042 -27.344 -11.711 1 98.88 307 MET B O 1
ATOM 5161 N N . LEU B 1 308 ? -0.451 -28.016 -9.641 1 98.81 308 LEU B N 1
ATOM 5162 C CA . LEU B 1 308 ? -1.139 -29.297 -9.734 1 98.81 308 LEU B CA 1
ATOM 5163 C C . LEU B 1 308 ? -2.637 -29.094 -9.93 1 98.81 308 LEU B C 1
ATOM 5165 O O . LEU B 1 308 ? -3.256 -29.781 -10.75 1 98.81 308 LEU B O 1
ATOM 5169 N N . GLU B 1 309 ? -3.166 -28.203 -9.18 1 98.38 309 GLU B N 1
ATOM 5170 C CA . GLU B 1 309 ? -4.586 -27.906 -9.352 1 98.38 309 GLU B CA 1
ATOM 5171 C C . GLU B 1 309 ? -4.883 -27.438 -10.773 1 98.38 309 GLU B C 1
ATOM 5173 O O . GLU B 1 309 ? -5.867 -27.859 -11.383 1 98.38 309 GLU B O 1
ATOM 5178 N N . HIS B 1 310 ? -4.031 -26.578 -11.273 1 98.38 310 HIS B N 1
ATOM 5179 C CA . HIS B 1 310 ? -4.176 -26.062 -12.633 1 98.38 310 HIS B CA 1
ATOM 5180 C C . HIS B 1 310 ? -4.105 -27.188 -13.656 1 98.38 310 HIS B C 1
ATOM 5182 O O . HIS B 1 310 ? -4.773 -27.125 -14.695 1 98.38 310 HIS B O 1
ATOM 5188 N N . LEU B 1 311 ? -3.354 -28.188 -13.367 1 98.12 311 LEU B N 1
ATOM 5189 C CA . LEU B 1 311 ? -3.129 -29.297 -14.289 1 98.12 311 LEU B CA 1
ATOM 5190 C C . LEU B 1 311 ? -4.195 -30.375 -14.117 1 98.12 311 LEU B C 1
ATOM 5192 O O . LEU B 1 311 ? -4.176 -31.391 -14.805 1 98.12 311 LEU B O 1
ATOM 5196 N N . GLY B 1 312 ? -5.129 -30.234 -13.141 1 97.25 312 GLY B N 1
ATOM 5197 C CA . GLY B 1 312 ? -6.234 -31.156 -12.945 1 97.25 312 GLY B CA 1
ATOM 5198 C C . GLY B 1 312 ? -5.945 -32.219 -11.898 1 97.25 312 GLY B C 1
ATOM 5199 O O . GLY B 1 312 ? -6.711 -33.156 -11.742 1 97.25 312 GLY B O 1
ATOM 5200 N N . GLU B 1 313 ? -4.832 -32.125 -11.25 1 98.06 313 GLU B N 1
ATOM 5201 C CA . GLU B 1 313 ? -4.473 -33.031 -10.18 1 98.06 313 GLU B CA 1
ATOM 5202 C C . GLU B 1 313 ? -4.93 -32.531 -8.82 1 98.06 313 GLU B C 1
ATOM 5204 O O . GLU B 1 313 ? -4.113 -32.312 -7.922 1 98.06 313 GLU B O 1
ATOM 5209 N N . ASP B 1 314 ? -6.172 -32.406 -8.617 1 98.06 314 ASP B N 1
ATOM 5210 C CA . ASP B 1 314 ? -6.789 -31.734 -7.477 1 98.06 314 ASP B CA 1
ATOM 5211 C C . ASP B 1 314 ? -6.488 -32.469 -6.172 1 98.06 314 ASP B C 1
ATOM 5213 O O . ASP B 1 314 ? -6.191 -31.844 -5.152 1 98.06 314 ASP B O 1
ATOM 5217 N N . ALA B 1 315 ? -6.613 -33.75 -6.18 1 98.06 315 ALA B N 1
ATOM 5218 C CA . ALA B 1 315 ? -6.375 -34.531 -4.969 1 98.06 315 ALA B CA 1
ATOM 5219 C C . ALA B 1 315 ? -4.93 -34.406 -4.504 1 98.06 315 ALA B C 1
ATOM 5221 O O . ALA B 1 315 ? -4.664 -34.281 -3.305 1 98.06 315 ALA B O 1
ATOM 5222 N N . ALA B 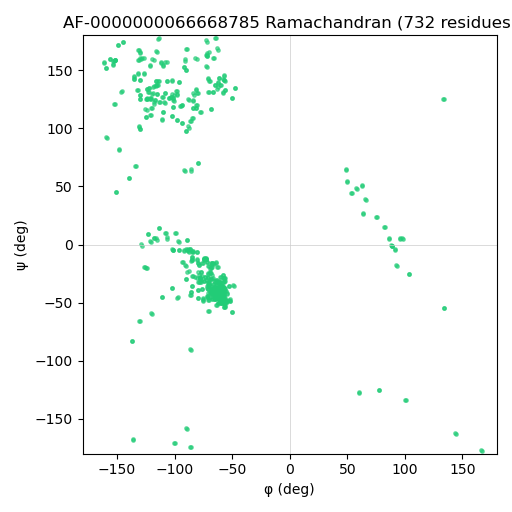1 316 ? -4 -34.469 -5.48 1 98.44 316 ALA B N 1
ATOM 5223 C CA . ALA B 1 316 ? -2.584 -34.312 -5.16 1 98.44 316 ALA B CA 1
ATOM 5224 C C . ALA B 1 316 ? -2.311 -32.906 -4.602 1 98.44 316 ALA B C 1
ATOM 5226 O O . ALA B 1 316 ? -1.554 -32.75 -3.641 1 98.44 316 ALA B O 1
ATOM 5227 N N . ALA B 1 317 ? -2.895 -31.906 -5.246 1 98.75 317 ALA B N 1
ATOM 5228 C CA . ALA B 1 317 ? -2.746 -30.516 -4.793 1 98.75 317 ALA B CA 1
ATOM 5229 C C . ALA B 1 317 ? -3.205 -30.359 -3.346 1 98.75 317 ALA B C 1
ATOM 5231 O O . ALA B 1 317 ? -2.508 -29.766 -2.525 1 98.75 317 ALA B O 1
ATOM 5232 N N . ALA B 1 318 ? -4.348 -30.891 -3.041 1 98.5 318 ALA B N 1
ATOM 5233 C CA . ALA B 1 318 ? -4.906 -30.828 -1.693 1 98.5 318 ALA B CA 1
ATOM 5234 C C . ALA B 1 318 ? -4.004 -31.547 -0.691 1 98.5 318 ALA B C 1
ATOM 5236 O O . ALA B 1 318 ? -3.828 -31.078 0.438 1 98.5 318 ALA B O 1
ATOM 5237 N N . ALA B 1 319 ? -3.477 -32.656 -1.11 1 98.69 319 ALA B N 1
ATOM 5238 C CA . ALA B 1 319 ? -2.602 -33.438 -0.239 1 98.69 319 ALA B CA 1
ATOM 5239 C C . ALA B 1 319 ? -1.319 -32.656 0.078 1 98.69 319 ALA B C 1
ATOM 5241 O O . ALA B 1 319 ? -0.805 -32.75 1.196 1 98.69 319 ALA B O 1
ATOM 5242 N N . VAL B 1 320 ? -0.783 -32 -0.882 1 98.81 320 VAL B N 1
ATOM 5243 C CA . VAL B 1 320 ? 0.43 -31.219 -0.679 1 98.81 320 VAL B CA 1
ATOM 5244 C C . VAL B 1 320 ? 0.174 -30.125 0.359 1 98.81 320 VAL B C 1
ATOM 5246 O O . VAL B 1 320 ? 0.963 -29.938 1.289 1 98.81 320 VAL B O 1
ATOM 5249 N N . LEU B 1 321 ? -0.911 -29.375 0.195 1 98.5 321 LEU B N 1
ATOM 5250 C CA . LEU B 1 321 ? -1.229 -28.312 1.137 1 98.5 321 LEU B CA 1
ATOM 5251 C C . LEU B 1 321 ? -1.472 -28.875 2.533 1 98.5 321 LEU B C 1
ATOM 5253 O O . LEU B 1 321 ? -1.051 -28.281 3.529 1 98.5 321 LEU B O 1
ATOM 5257 N N . ALA B 1 322 ? -2.131 -30 2.602 1 98.31 322 ALA B N 1
ATOM 5258 C CA . ALA B 1 322 ? -2.352 -30.656 3.887 1 98.31 322 ALA B CA 1
ATOM 5259 C C . ALA B 1 322 ? -1.029 -31.047 4.535 1 98.31 322 ALA B C 1
ATOM 5261 O O . ALA B 1 322 ? -0.884 -30.969 5.758 1 98.31 322 ALA B O 1
ATOM 5262 N N . ALA B 1 323 ? -0.121 -31.484 3.742 1 98.62 323 ALA B N 1
ATOM 5263 C CA . ALA B 1 323 ? 1.197 -31.859 4.242 1 98.62 323 ALA B CA 1
ATOM 5264 C C . ALA B 1 323 ? 1.941 -30.641 4.797 1 98.62 323 ALA B C 1
ATOM 5266 O O . ALA B 1 323 ? 2.648 -30.75 5.801 1 98.62 323 ALA B O 1
ATOM 5267 N N . VAL B 1 324 ? 1.836 -29.516 4.125 1 98.56 324 VAL B N 1
ATOM 5268 C CA . VAL B 1 324 ? 2.43 -28.281 4.613 1 98.56 324 VAL B CA 1
ATOM 5269 C C . VAL B 1 324 ? 1.85 -27.938 5.984 1 98.56 324 VAL B C 1
ATOM 5271 O O . VAL B 1 324 ? 2.592 -27.656 6.926 1 98.56 324 VAL B O 1
ATOM 5274 N N . GLU B 1 325 ? 0.543 -27.984 6.066 1 98.06 325 GLU B N 1
ATOM 5275 C CA . GLU B 1 325 ? -0.125 -27.656 7.324 1 98.06 325 GLU B CA 1
ATOM 5276 C C . GLU B 1 325 ? 0.296 -28.625 8.438 1 98.06 325 GLU B C 1
ATOM 5278 O O . GLU B 1 325 ? 0.53 -28.203 9.57 1 98.06 325 GLU B O 1
ATOM 5283 N N . ALA B 1 326 ? 0.402 -29.859 8.086 1 98.12 326 ALA B N 1
ATOM 5284 C CA . ALA B 1 326 ? 0.826 -30.859 9.062 1 98.12 326 ALA B CA 1
ATOM 5285 C C . ALA B 1 326 ? 2.25 -30.594 9.547 1 98.12 326 ALA B C 1
ATOM 5287 O O . ALA B 1 326 ? 2.549 -30.75 10.734 1 98.12 326 ALA B O 1
ATOM 5288 N N . ALA B 1 327 ? 3.104 -30.25 8.656 1 98.19 327 ALA B N 1
ATOM 5289 C CA . ALA B 1 327 ? 4.488 -29.953 9 1 98.19 327 ALA B CA 1
ATOM 5290 C C . ALA B 1 327 ? 4.578 -28.75 9.93 1 98.19 327 ALA B C 1
ATOM 5292 O O . ALA B 1 327 ? 5.406 -28.719 10.844 1 98.19 327 ALA B O 1
ATOM 5293 N N . LEU B 1 328 ? 3.732 -27.797 9.742 1 97.88 328 LEU B N 1
ATOM 5294 C CA . LEU B 1 328 ? 3.756 -26.531 10.477 1 97.88 328 LEU B CA 1
ATOM 5295 C C . LEU B 1 328 ? 3.332 -26.734 11.93 1 97.88 328 LEU B C 1
ATOM 5297 O O . LEU B 1 328 ? 3.748 -25.984 12.812 1 97.88 328 LEU B O 1
ATOM 5301 N N . VAL B 1 329 ? 2.508 -27.734 12.188 1 96.81 329 VAL B N 1
ATOM 5302 C CA . VAL B 1 329 ? 2 -27.891 13.547 1 96.81 329 VAL B CA 1
ATOM 5303 C C . VAL B 1 329 ? 2.764 -29.016 14.25 1 96.81 329 VAL B C 1
ATOM 5305 O O . VAL B 1 329 ? 2.537 -29.281 15.43 1 96.81 329 VAL B O 1
ATOM 5308 N N . GLN B 1 330 ? 3.641 -29.656 13.508 1 93.62 330 GLN B N 1
ATOM 5309 C CA . GLN B 1 330 ? 4.359 -30.781 14.078 1 93.62 330 GLN B CA 1
ATOM 5310 C C . GLN B 1 330 ? 5.352 -30.328 15.141 1 93.62 330 GLN B C 1
ATOM 5312 O O . GLN B 1 330 ? 5.387 -30.875 16.25 1 93.62 330 GLN B O 1
ATOM 5317 N N . ASP B 1 331 ? 6.277 -29.406 14.688 1 90.94 331 ASP B N 1
ATOM 5318 C CA . ASP B 1 331 ? 7.355 -28.922 15.547 1 90.94 331 ASP B CA 1
ATOM 5319 C C . ASP B 1 331 ? 7.789 -27.516 15.141 1 90.94 331 ASP B C 1
ATOM 5321 O O . ASP B 1 331 ? 8.352 -27.312 14.055 1 90.94 331 ASP B O 1
ATOM 5325 N N . ARG B 1 332 ? 7.672 -26.641 16.062 1 91.06 332 ARG B N 1
ATOM 5326 C CA . ARG B 1 332 ? 8.016 -25.25 15.781 1 91.06 332 ARG B CA 1
ATOM 5327 C C . ARG B 1 332 ? 9.5 -25.094 15.484 1 91.06 332 ARG B C 1
ATOM 5329 O O . ARG B 1 332 ? 9.898 -24.25 14.68 1 91.06 332 ARG B O 1
ATOM 5336 N N . SER B 1 333 ? 10.258 -25.875 16.062 1 94.25 333 SER B N 1
ATOM 5337 C CA . SER B 1 333 ? 11.703 -25.766 15.906 1 94.25 333 SER B CA 1
ATOM 5338 C C . SER B 1 333 ? 12.125 -26.156 14.492 1 94.25 333 SER B C 1
ATOM 5340 O O . SER B 1 333 ? 13.203 -25.766 14.031 1 94.25 333 SER B O 1
ATOM 5342 N N . ALA B 1 334 ? 11.305 -26.875 13.828 1 94.88 334 ALA B N 1
ATOM 5343 C CA . ALA B 1 334 ? 11.609 -27.328 12.477 1 94.88 334 ALA B CA 1
ATOM 5344 C C . ALA B 1 334 ? 11.359 -26.234 11.453 1 94.88 334 ALA B C 1
ATOM 5346 O O . ALA B 1 334 ? 11.82 -26.328 10.312 1 94.88 334 ALA B O 1
ATOM 5347 N N . MET B 1 335 ? 10.633 -25.219 11.836 1 96.69 335 MET B N 1
ATOM 5348 C CA . MET B 1 335 ? 10.281 -24.125 10.93 1 96.69 335 MET B CA 1
ATOM 5349 C C . MET B 1 335 ? 11.5 -23.25 10.633 1 96.69 335 MET B C 1
ATOM 5351 O O . MET B 1 335 ? 12.469 -23.25 11.391 1 96.69 335 MET B O 1
ATOM 5355 N N . THR B 1 336 ? 11.5 -22.609 9.477 1 97.88 336 THR B N 1
ATOM 5356 C CA . THR B 1 336 ? 12.594 -21.719 9.125 1 97.88 336 THR B CA 1
ATOM 5357 C C . THR B 1 336 ? 12.562 -20.453 9.977 1 97.88 336 THR B C 1
ATOM 5359 O O . THR B 1 336 ? 11.539 -20.141 10.602 1 97.88 336 THR B O 1
ATOM 5362 N N . PRO B 1 337 ? 13.648 -19.672 9.992 1 96.94 337 PRO B N 1
ATOM 5363 C CA . PRO B 1 337 ? 13.797 -18.547 10.914 1 96.94 337 PRO B CA 1
ATOM 5364 C C . PRO B 1 337 ? 12.727 -17.484 10.727 1 96.94 337 PRO B C 1
ATOM 5366 O O . PRO B 1 337 ? 12.312 -16.828 11.688 1 96.94 337 PRO B O 1
ATOM 5369 N N . ASP B 1 338 ? 12.242 -17.25 9.547 1 95.31 338 ASP B N 1
ATOM 5370 C CA . ASP B 1 338 ? 11.227 -16.234 9.305 1 95.31 338 ASP B CA 1
ATOM 5371 C C . ASP B 1 338 ? 9.938 -16.547 10.047 1 95.31 338 ASP B C 1
ATOM 5373 O O . ASP B 1 338 ? 9.117 -15.664 10.289 1 95.31 338 ASP B O 1
ATOM 5377 N N . MET B 1 339 ? 9.789 -17.766 10.414 1 95.88 339 MET B N 1
ATOM 5378 C CA . MET B 1 339 ? 8.609 -18.188 11.156 1 95.88 339 MET B CA 1
ATOM 5379 C C . MET B 1 339 ? 8.945 -18.453 12.617 1 95.88 339 MET B C 1
ATOM 5381 O O . MET B 1 339 ? 8.156 -19.062 13.336 1 95.88 339 MET B O 1
ATOM 5385 N N . GLY B 1 340 ? 10.156 -18.156 13.008 1 94.06 340 GLY B N 1
ATOM 5386 C CA . GLY B 1 340 ? 10.539 -18.234 14.406 1 94.06 340 GLY B CA 1
ATOM 5387 C C . GLY B 1 340 ? 11.242 -19.531 14.766 1 94.06 340 GLY B C 1
ATOM 5388 O O . GLY B 1 340 ? 11.492 -19.797 15.945 1 94.06 340 GLY B O 1
ATOM 5389 N N . GLY B 1 341 ? 11.531 -20.359 13.805 1 96.44 341 GLY B N 1
ATOM 5390 C CA . GLY B 1 341 ? 12.203 -21.609 14.078 1 96.44 341 GLY B CA 1
ATOM 5391 C C . GLY B 1 341 ? 13.688 -21.562 13.781 1 96.44 341 GLY B C 1
ATOM 5392 O O . GLY B 1 341 ? 14.273 -20.484 13.664 1 96.44 341 GLY B O 1
ATOM 5393 N N . SER B 1 342 ? 14.289 -22.734 13.836 1 97.25 342 SER B N 1
ATOM 5394 C CA . SER B 1 342 ? 15.719 -22.859 13.586 1 97.25 342 SER B CA 1
ATOM 5395 C C . SER B 1 342 ? 16.016 -23.828 12.453 1 97.25 342 SER B C 1
ATOM 5397 O O . SER B 1 342 ? 17.156 -24.219 12.227 1 97.25 342 SER B O 1
ATOM 5399 N N . GLY B 1 343 ? 14.977 -24.219 11.789 1 97.62 343 GLY B N 1
ATOM 5400 C CA . GLY B 1 343 ? 15.133 -25.156 10.68 1 97.62 343 GLY B CA 1
ATOM 5401 C C . GLY B 1 343 ? 15.75 -24.516 9.453 1 97.62 343 GLY B C 1
ATOM 5402 O O . GLY B 1 343 ? 16.031 -23.312 9.438 1 97.62 343 GLY B O 1
ATOM 5403 N N . THR B 1 344 ? 16 -25.344 8.445 1 98.38 344 THR B N 1
ATOM 5404 C CA . THR B 1 344 ? 16.594 -24.906 7.184 1 98.38 344 THR B CA 1
ATOM 5405 C C . THR B 1 344 ? 15.617 -25.125 6.031 1 98.38 344 THR B C 1
ATOM 5407 O O . THR B 1 344 ? 14.594 -25.797 6.191 1 98.38 344 THR B O 1
ATOM 5410 N N . THR B 1 345 ? 15.938 -24.516 4.914 1 98.56 345 THR B N 1
ATOM 5411 C CA . THR B 1 345 ? 15.148 -24.703 3.705 1 98.56 345 THR B CA 1
ATOM 5412 C C . THR B 1 345 ? 14.984 -26.203 3.402 1 98.56 345 THR B C 1
ATOM 5414 O O . THR B 1 345 ? 13.875 -26.672 3.188 1 98.56 345 THR B O 1
ATOM 5417 N N . GLU B 1 346 ? 16.062 -26.938 3.449 1 98.25 346 GLU B N 1
ATOM 5418 C CA . GLU B 1 346 ? 16.094 -28.344 3.082 1 98.25 346 GLU B CA 1
ATOM 5419 C C . GLU B 1 346 ? 15.383 -29.203 4.117 1 98.25 346 GLU B C 1
ATOM 5421 O O . GLU B 1 346 ? 14.609 -30.109 3.764 1 98.25 346 GLU B O 1
ATOM 5426 N N . SER B 1 347 ? 15.656 -28.938 5.375 1 98.12 347 SER B N 1
ATOM 5427 C CA . SER B 1 347 ? 15.039 -29.75 6.418 1 98.12 347 SER B CA 1
ATOM 5428 C C . SER B 1 347 ? 13.523 -29.594 6.434 1 98.12 347 SER B C 1
ATOM 5430 O O . SER B 1 347 ? 12.789 -30.547 6.656 1 98.12 347 SER B O 1
ATOM 5432 N N . PHE B 1 348 ? 13.086 -28.375 6.242 1 98.06 348 PHE B N 1
ATOM 5433 C CA . PHE B 1 348 ? 11.641 -28.172 6.258 1 98.06 348 PHE B CA 1
ATOM 5434 C C . PHE B 1 348 ? 11 -28.781 5.023 1 98.06 348 PHE B C 1
ATOM 5436 O O . PHE B 1 348 ? 9.922 -29.375 5.109 1 98.06 348 PHE B O 1
ATOM 5443 N N . GLY B 1 349 ? 11.602 -28.625 3.822 1 98.12 349 GLY B N 1
ATOM 5444 C CA . GLY B 1 349 ? 11.109 -29.297 2.633 1 98.12 349 GLY B CA 1
ATOM 5445 C C . GLY B 1 349 ? 11.008 -30.812 2.801 1 98.12 349 GLY B C 1
ATOM 5446 O O . GLY B 1 349 ? 10.023 -31.422 2.373 1 98.12 349 GLY B O 1
ATOM 5447 N N . ALA B 1 350 ? 12 -31.359 3.465 1 97.75 350 ALA B N 1
ATOM 5448 C CA . ALA B 1 350 ? 12 -32.781 3.732 1 97.75 350 ALA B CA 1
ATOM 5449 C C . ALA B 1 350 ? 10.867 -33.188 4.672 1 97.75 350 ALA B C 1
ATOM 5451 O O . ALA B 1 350 ? 10.266 -34.25 4.523 1 97.75 350 ALA B O 1
ATOM 5452 N N . LEU B 1 351 ? 10.68 -32.344 5.625 1 98.12 351 LEU B N 1
ATOM 5453 C CA . LEU B 1 351 ? 9.602 -32.594 6.582 1 98.12 351 LEU B CA 1
ATOM 5454 C C . LEU B 1 351 ? 8.25 -32.625 5.879 1 98.12 351 LEU B C 1
ATOM 5456 O O . LEU B 1 351 ? 7.414 -33.469 6.16 1 98.12 351 LEU B O 1
ATOM 5460 N N . VAL B 1 352 ? 8.008 -31.641 4.992 1 98.5 352 VAL B N 1
ATOM 5461 C CA . VAL B 1 352 ? 6.758 -31.594 4.234 1 98.5 352 VAL B CA 1
ATOM 5462 C C . VAL B 1 352 ? 6.617 -32.875 3.393 1 98.5 352 VAL B C 1
ATOM 5464 O O . VAL B 1 352 ? 5.543 -33.469 3.342 1 98.5 352 VAL B O 1
ATOM 5467 N N . CYS B 1 353 ? 7.672 -33.219 2.73 1 97.94 353 CYS B N 1
ATOM 5468 C CA . CYS B 1 353 ? 7.668 -34.438 1.904 1 97.94 353 CYS B CA 1
ATOM 5469 C C . CYS B 1 353 ? 7.324 -35.656 2.732 1 97.94 353 CYS B C 1
ATOM 5471 O O . CYS B 1 353 ? 6.523 -36.5 2.309 1 97.94 353 CYS B O 1
ATOM 5473 N N . ALA B 1 354 ? 7.891 -35.75 3.904 1 97.25 354 ALA B N 1
ATOM 5474 C CA . ALA B 1 354 ? 7.633 -36.875 4.801 1 97.25 354 ALA B CA 1
ATOM 5475 C C . ALA B 1 354 ? 6.164 -36.938 5.215 1 97.25 354 ALA B C 1
ATOM 5477 O O . ALA B 1 354 ? 5.566 -38 5.293 1 97.25 354 ALA B O 1
ATOM 5478 N N . GLN B 1 355 ? 5.645 -35.75 5.539 1 97.69 355 GLN B N 1
ATOM 5479 C CA . GLN B 1 355 ? 4.234 -35.688 5.898 1 97.69 355 GLN B CA 1
ATOM 5480 C C . GLN B 1 355 ? 3.346 -36.156 4.75 1 97.69 355 GLN B C 1
ATOM 5482 O O . GLN B 1 355 ? 2.346 -36.844 4.973 1 97.69 355 GLN B O 1
ATOM 5487 N N . LEU B 1 356 ? 3.684 -35.719 3.541 1 98.12 356 LEU B N 1
ATOM 5488 C CA . LEU B 1 356 ? 2.922 -36.094 2.355 1 98.12 356 LEU B CA 1
ATOM 5489 C C . LEU B 1 356 ? 2.959 -37.625 2.15 1 98.12 356 LEU B C 1
ATOM 5491 O O . LEU B 1 356 ? 1.923 -38.25 1.918 1 98.12 356 LEU B O 1
ATOM 5495 N N . GLU B 1 357 ? 4.113 -38.219 2.277 1 96.75 357 GLU B N 1
ATOM 5496 C CA . GLU B 1 357 ? 4.285 -39.656 2.086 1 96.75 357 GLU B CA 1
ATOM 5497 C C . GLU B 1 357 ? 3.549 -40.438 3.162 1 96.75 357 GLU B C 1
ATOM 5499 O O . GLU B 1 357 ? 2.934 -41.469 2.869 1 96.75 357 GLU B O 1
ATOM 5504 N N . ALA B 1 358 ? 3.607 -39.969 4.328 1 95.19 358 ALA B N 1
ATOM 5505 C CA . ALA B 1 358 ? 2.916 -40.625 5.43 1 95.19 358 ALA B CA 1
ATOM 5506 C C . ALA B 1 358 ? 1.405 -40.625 5.223 1 95.19 358 ALA B C 1
ATOM 5508 O O . ALA B 1 358 ? 0.724 -41.594 5.484 1 95.19 358 ALA B O 1
ATOM 5509 N N . ALA B 1 359 ? 0.928 -39.531 4.793 1 93.56 359 ALA B N 1
ATOM 5510 C CA . ALA B 1 359 ? -0.513 -39.375 4.617 1 93.56 359 ALA B CA 1
ATOM 5511 C C . ALA B 1 359 ? -1.022 -40.219 3.453 1 93.56 359 ALA B C 1
ATOM 5513 O O . ALA B 1 359 ? -2.145 -40.719 3.492 1 93.56 359 ALA B O 1
ATOM 5514 N N . THR B 1 360 ? -0.258 -40.375 2.447 1 91.06 360 THR B N 1
ATOM 5515 C CA . THR B 1 360 ? -0.722 -41.031 1.239 1 91.06 360 THR B CA 1
ATOM 5516 C C . THR B 1 360 ? -0.482 -42.562 1.334 1 91.06 360 THR B C 1
ATOM 5518 O O . THR B 1 360 ? -1.143 -43.344 0.648 1 91.06 360 THR B O 1
ATOM 5521 N N . SER B 1 361 ? 0.445 -42.938 2.152 1 87 361 SER B N 1
ATOM 5522 C CA . SER B 1 361 ? 0.631 -44.375 2.42 1 87 361 SER B CA 1
ATOM 5523 C C . SER B 1 361 ? -0.5 -44.938 3.281 1 87 361 SER B C 1
ATOM 5525 O O . SER B 1 361 ? -0.958 -46.062 3.064 1 87 361 SER B O 1
ATOM 5527 N N . MET B 1 362 ? -0.856 -44.062 4.109 1 76.19 362 MET B N 1
ATOM 5528 C CA . MET B 1 362 ? -1.94 -44.469 5 1 76.19 362 MET B CA 1
ATOM 5529 C C . MET B 1 362 ? -3.25 -44.625 4.23 1 76.19 362 MET B C 1
ATOM 5531 O O . MET B 1 362 ? -4.039 -45.531 4.496 1 76.19 362 MET B O 1
ATOM 5535 N N . THR B 1 363 ? -3.506 -43.719 3.344 1 73.12 363 THR B N 1
ATOM 5536 C CA . THR B 1 363 ? -4.719 -43.781 2.535 1 73.12 363 THR B CA 1
ATOM 5537 C C . THR B 1 363 ? -4.699 -45 1.604 1 73.12 363 THR B C 1
ATOM 5539 O O . THR B 1 363 ? -5.719 -45.656 1.417 1 73.12 363 THR B O 1
ATOM 5542 N N . ALA B 1 364 ? -3.512 -45.406 1.103 1 68.38 364 ALA B N 1
ATOM 5543 C CA . ALA B 1 364 ? -3.371 -46.594 0.26 1 68.38 364 ALA B CA 1
ATOM 5544 C C . ALA B 1 364 ? -3.572 -47.875 1.07 1 68.38 364 ALA B C 1
ATOM 5546 O O . ALA B 1 364 ? -4.223 -48.812 0.607 1 68.38 364 ALA B O 1
ATOM 5547 N N . ALA B 1 365 ? -3.105 -47.75 2.312 1 63.03 365 ALA B N 1
ATOM 5548 C CA . ALA B 1 365 ? -3.25 -48.906 3.178 1 63.03 365 ALA B CA 1
ATOM 5549 C C . ALA B 1 365 ? -4.707 -49.125 3.576 1 63.03 365 ALA B C 1
ATOM 5551 O O . ALA B 1 365 ? -5.168 -50.25 3.688 1 63.03 365 ALA B O 1
ATOM 5552 N N . ARG B 1 366 ? -5.371 -47.969 3.678 1 62.66 366 ARG B N 1
ATOM 5553 C CA . ARG B 1 366 ? -6.773 -48.062 4.07 1 62.66 366 ARG B CA 1
ATOM 5554 C C . ARG B 1 366 ? -7.633 -48.531 2.908 1 62.66 366 ARG B C 1
ATOM 5556 O O . ARG B 1 366 ? -8.648 -49.219 3.117 1 62.66 366 ARG B O 1
ATOM 5563 N N . ARG B 1 367 ? -7.277 -48.312 1.801 1 55.91 367 ARG B N 1
ATOM 5564 C CA . ARG B 1 367 ? -8.031 -48.688 0.617 1 55.91 367 ARG B CA 1
ATOM 5565 C C . ARG B 1 367 ? -7.723 -50.156 0.22 1 55.91 367 ARG B C 1
ATOM 5567 O O . ARG B 1 367 ? -8.5 -50.781 -0.49 1 55.91 367 ARG B O 1
ATOM 5574 N N . ALA B 1 368 ? -6.66 -50.844 0.774 1 54.12 368 ALA B N 1
ATOM 5575 C CA . ALA B 1 368 ? -6.293 -52.219 0.507 1 54.12 368 ALA B CA 1
ATOM 5576 C C . ALA B 1 368 ? -6.922 -53.156 1.533 1 54.12 368 ALA B C 1
ATOM 5578 O O . ALA B 1 368 ? -6.973 -52.844 2.725 1 54.12 368 ALA B O 1
#

Organism: Nocardia brasiliensis (strain ATCC 700358 / HUJEG-1) (NCBI:txid1133849)

pLDDT: mean 96.88, 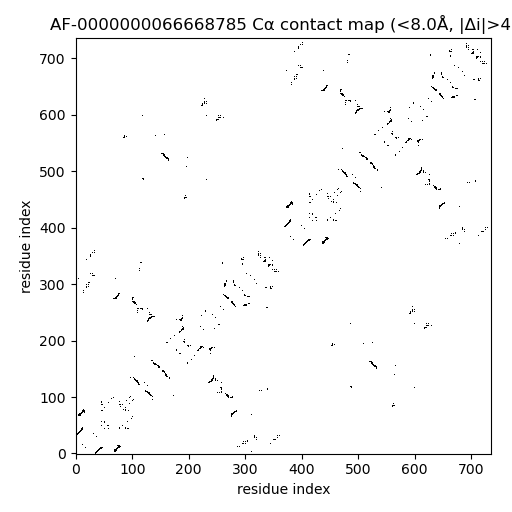std 5.32, range [50.28, 99.0]

Solvent-accessible surface area (backbone atoms only — not comparable to full-atom values): 35117 Å² total; per-residue (Å²): 132,52,60,76,43,39,32,39,32,29,30,39,16,46,34,8,64,57,23,38,59,38,19,50,52,37,51,50,53,39,25,66,72,65,48,36,44,75,49,75,45,79,50,70,46,39,17,52,68,32,21,73,74,71,75,38,29,54,63,88,60,47,64,68,67,53,54,77,28,65,30,35,44,41,26,17,56,48,43,63,94,78,34,55,45,36,54,47,37,55,45,24,60,51,42,51,24,46,75,31,47,11,36,36,32,42,29,63,28,58,31,47,60,67,52,67,38,40,35,56,93,62,53,62,77,44,30,56,28,34,35,38,14,31,46,58,49,25,50,58,35,90,50,64,48,77,44,57,78,94,46,76,69,17,33,32,32,30,29,26,43,44,37,45,58,62,54,50,53,44,49,50,52,42,51,54,52,17,58,73,37,94,78,16,29,36,36,38,53,36,41,32,42,57,30,61,49,46,31,45,49,50,51,50,52,51,58,58,55,44,69,80,39,81,80,39,48,74,51,71,38,44,49,26,60,40,52,17,35,51,66,74,43,44,62,77,51,44,26,34,35,26,49,28,57,57,23,50,31,48,57,32,29,46,20,23,49,30,36,39,44,45,54,22,25,23,33,32,31,19,90,83,60,84,29,35,29,35,20,23,28,66,48,66,8,54,68,90,51,36,89,66,50,41,53,54,29,48,3,32,36,47,8,44,23,52,46,30,41,74,72,67,38,49,69,47,18,53,43,47,52,50,10,45,43,51,40,38,62,68,41,60,60,45,33,22,50,80,76,73,20,73,23,28,24,64,59,36,33,49,44,26,36,49,42,34,51,54,55,51,49,50,54,53,55,66,73,95,132,52,62,74,43,38,33,38,33,30,30,38,15,45,34,9,64,57,23,37,60,37,20,49,53,37,51,50,52,39,25,65,70,64,49,35,44,75,50,74,44,79,49,72,45,39,16,53,69,32,21,71,74,70,75,35,27,55,62,89,63,46,63,69,68,53,54,78,27,64,30,35,44,40,27,17,55,46,42,63,92,78,34,52,46,36,55,48,36,55,45,24,61,51,43,51,23,47,78,31,47,10,37,36,31,42,28,64,28,60,29,48,58,66,51,68,37,40,35,56,93,61,52,62,77,45,30,57,30,34,35,38,15,30,46,58,49,25,50,57,35,90,50,64,50,77,44,57,77,94,45,77,70,16,33,32,33,30,31,26,43,44,37,45,56,62,52,50,54,44,48,49,50,42,52,53,52,16,58,74,38,95,80,17,28,37,36,37,53,39,41,32,43,56,30,60,51,46,31,45,48,49,50,51,52,50,58,59,56,44,70,80,38,81,79,41,48,73,51,72,39,44,49,26,60,41,51,16,36,52,69,74,44,42,62,78,50,41,26,35,36,24,48,26,57,58,23,48,32,48,56,32,29,46,21,25,48,31,36,38,45,45,54,21,25,25,34,32,31,17,91,84,61,83,30,35,28,37,20,22,30,66,46,66,8,54,67,91,52,37,90,67,51,40,53,52,28,48,4,32,36,48,8,45,25,51,48,30,40,74,73,67,38,49,70,46,17,53,42,46,53,50,10,46,42,51,40,39,62,68,42,60,59,45,32,22,48,80,76,73,20,72,23,29,24,65,58,36,32,47,44,25,36,49,42,35,51,53,56,52,50,50,52,52,53,66,74,98

Radius of gyration: 26.69 Å; Cα contacts (8 Å, |Δi|>4): 1799; chains: 2; bounding box: 53×93×70 Å

Secondary structure (DSSP, 8-state):
-PPEEEEEEEEESTTHHHHHHHHHHHHHHHHHHHT-EEEEEE---SSHHHHHHHSSSS-TTHHHHHHTSSEEEEEE---TTTS-HHHHHHTTHHHHHHHTT--EEEEEEE--TTPPPSBTT--TTS-EEEEEEE-SSBS----EEEESTTSTT-EEEEEEEEEHHHHHHHHHHHHHHHHHSTT-EEEEEE-TTTS-SHHHHHHHHHHHHHTT-TTSEEEEEEHHHHHHHHHH-GGG-SEEEE-HHHHHHHHHHHHHHTT-GGG-EEEEE-TT-SS-EEEEESS---GGGTTTT----HHHHHHHHHHHHHTT-HHHHHHHHHHHHHHHHH-GGGS-GGGT----HHHHHHHHHHHHHHHHHHHHHHH-/-PPEEEEEEEEESTTHHHHHHHHHHHHHHHHHHHT-EEEEEE---SSHHHHHHHSSSS-TTHHHHHHTSSEEEEEE---TTTS-HHHHHHTTHHHHHHHTT--EEEEEEE--TTPPPSBTT--TTS-EEEEEEE-SSBS----EEEESTTSTT-EEEEEEEEEHHHHHHHHHHHHHHHHHSTT-EEEEEE-TTTS-SHHHHHHHHHHHHHTT-TTSEEEEEEHHHHHHHHHH-GGG-SEEEE-HHHHHHHHHHHHHHTT-GGG-EEEEE-TT-SS-EEEEESS---GGGTTTT----HHHHHHHHHHHHHTT-HHHHHHHHHHHHHHHHH-GGGS-GGGT----HHHHHHHHHHHHHHHHHHHHHHH-